Protein 5WTZ (pdb70)

Nearest PDB structures (foldseek):
  5h04-assembly1_A  TM=9.971E-01  e=1.043E-85  Clostridium perfringens
  4h0v-assembly1_A  TM=9.166E-01  e=9.295E-49  Clostridium perfringens
  4h0y-assembly1_A  TM=9.160E-01  e=9.295E-49  Clostridium perfringens
  4h0x-assembly1_A  TM=9.099E-01  e=3.642E-48  Clostridium perfringens
  2wn6-assembly1_A  TM=9.169E-01  e=1.607E-47  Clostridioides difficile

Sequence (420 aa):
SMLDDNRPMDFAKDKNSATLWAKKRKQVWLNNLSKAESTSINNYIKNSSEINSYSIKKKFALDNYEGIETLNEDLKNISTAVKKSMLTKPLYVYYYEANDKFGFNQNLESSLDSNIIDEEAINNFAKKISDTNFIQQDGFKDVTMTEPDINSKLPILVHLKLPTNTPAASYGNDEENLRVLIDQGYSLKATGLSIVTIKGKQYAKVDADLIKQLNFENDVISASQWGEENYAPWLKELTSNELRDINNYLGGGYTAINKYLLDGTIGENTSKEDLEEKISNISSALKKRKIPEDIITYRRMGPNEFGLDLNSPDYDFNKVENVSKFKEKWLGKTIPVKTFISTTVLSNNISAFAKRKLILRLHLPNGSNAAYVSVAEGYKNEYEVLIDHGYSYKIDNITEYYDESSLGGKTNKLIIDATLI

Radius of gyration: 23.48 Å; Cα contacts (8 Å, |Δi|>4): 813; chains: 1; bounding box: 68×57×41 Å

Foldseek 3Di:
DVLLVVPDLACAAVLVSVLVVQVVLQVVLCVVADPLLVVLVVVCQVCVPVLQLVQVLVLQEADPPPDDVSSVSSLVNPQVSLLSRFRQFKHKFKDFDACQLFLQDDDQQDPVDNQDGDPVSVVVVVVLQPPDWRADTGKDKTWRYDDQDDDPHQEMETEMEGGGFSWHWDDDPSRGIMIIGHHAWTWHFDDWDWDHHPSGIHIYTYTYIGGAAACRAPPVVLVVVQCVQCVVLQVPQDPLLLVLVVCCVVPVVVQLQVCLVPNDDDPVDDPVVSVSSLVSPQVSLQRGFDAFWAKWKDLDACVLVPDDPPDPLQAVQDVVSLVVSSVVARQDKFWFRGKDKIASYSHADQVSLQRQEMETETEGGGFSWHQSCSDPPNDVGNIIIGRGTWIWGFGHWDWHANCDPSNPRGIGIYTYTYID

B-factor: mean 32.05, std 14.38, range [9.31, 103.24]

Organism: Clostridium perfringens (NCBI:txid1502)

InterPro domains:
  IPR003540 ADP ribosyltransferase [PF03496] (18-210)
  IPR003540 ADP ribosyltransferase [PF03496] (222-418)
  IPR016013 Binary exotoxin A, clostridial type [PR01390] (20-39)
  IPR016013 Binary exotoxin A, clostridial type [PR01390] (83-104)
  IPR016013 Binary exotoxin A, clostridial type [PR01390] (153-171)
  IPR016013 Binary exotoxin A, clostridial type [PR01390] (198-214)
  IPR016013 Binary exotoxin A, clostridial type [PR01390] (224-247)
  IPR016013 Binary exotoxin A, clostridial type [PR01390] (324-342)
  IPR016013 Binary exotoxin A, clostridial type [PR01390] (368-387)

Solvent-accessible surface area: 19824 Å² total; per-residue (Å²): 102,141,59,30,106,112,12,62,81,42,4,46,148,70,50,114,29,0,10,89,5,0,34,61,27,32,116,102,9,74,125,90,26,57,177,48,6,39,65,3,12,84,57,1,51,164,72,34,77,94,2,30,55,5,3,21,49,69,14,0,10,30,102,149,47,132,38,100,96,84,19,7,77,3,16,122,25,0,18,64,0,0,103,92,10,92,2,79,55,29,0,47,0,11,19,32,17,23,35,74,60,2,2,13,74,65,106,2,73,22,126,167,56,70,67,79,11,45,136,120,0,21,81,59,0,35,165,29,8,56,126,8,28,10,20,37,19,2,2,43,29,0,40,4,17,42,22,100,117,91,13,202,64,31,0,2,0,22,4,67,0,58,59,93,4,7,0,0,0,10,11,109,86,86,102,92,4,79,0,0,1,11,48,35,24,4,15,104,26,84,28,57,54,77,31,85,8,148,52,26,46,1,0,51,0,42,2,49,12,47,134,21,55,38,18,42,61,66,60,121,39,0,52,101,19,0,95,131,28,0,31,47,3,46,175,110,19,74,93,61,14,65,116,1,1,53,66,2,30,72,34,18,95,64,50,2,28,121,26,27,99,95,39,67,73,39,188,143,40,27,120,122,71,4,71,74,52,11,68,24,0,8,47,0,0,108,78,80,109,1,54,73,59,1,1,0,2,47,6,0,12,12,108,63,2,72,22,91,129,138,23,110,50,3,49,0,80,105,112,99,14,5,63,113,9,42,115,124,38,15,41,98,72,25,101,15,116,28,4,4,33,4,19,0,9,0,23,6,63,98,85,64,10,135,73,39,0,0,0,3,0,22,0,36,92,24,8,25,0,0,7,1,13,25,6,168,63,37,168,127,86,44,24,0,0,0,6,63,59,46,20,9,39,1,6,11,2,39,77,18,94,10,63,26,74,126,0,27,118,7,27,0,0,0,0,14,2,11,6,102

Structure (mmCIF, N/CA/C/O backbone):
data_5WTZ
#
_entry.id   5WTZ
#
_cell.length_a   70.001
_cell.length_b   95.212
_cell.length_c   125.113
_cell.angle_alpha   90.00
_cell.angle_beta   90.00
_cell.angle_gamma   90.00
#
_symmetry.space_group_name_H-M   'I 2 2 2'
#
loop_
_entity.id
_entity.type
_entity.pdbx_description
1 polymer 'Binary enterotoxin of Clostridium perfringens component a'
2 non-polymer NICOTINAMIDE-ADENINE-DINUCLEOTIDE
3 water water
#
loop_
_atom_site.group_PDB
_atom_site.id
_atom_site.type_symbol
_atom_site.label_atom_id
_atom_site.label_alt_id
_atom_site.label_comp_id
_atom_site.label_asym_id
_atom_site.label_entity_id
_atom_site.label_seq_id
_atom_site.pdbx_PDB_ins_code
_atom_site.Cartn_x
_atom_site.Cartn_y
_atom_site.Cartn_z
_atom_site.occupancy
_atom_site.B_iso_or_equiv
_atom_site.auth_seq_id
_atom_site.auth_comp_id
_atom_site.auth_asym_id
_atom_site.auth_atom_id
_atom_site.pdbx_PDB_model_num
ATOM 1 N N . SER A 1 2 ? 13.324 6.982 -9.509 1.00 56.85 0 SER A N 1
ATOM 2 C CA . SER A 1 2 ? 14.198 7.540 -8.471 1.00 66.73 0 SER A CA 1
ATOM 3 C C . SER A 1 2 ? 13.492 7.638 -7.123 1.00 59.70 0 SER A C 1
ATOM 4 O O . SER A 1 2 ? 13.904 6.991 -6.158 1.00 57.91 0 SER A O 1
ATOM 7 N N . MET A 1 3 ? 12.446 8.461 -7.053 1.00 58.28 1 MET A N 1
ATOM 8 C CA . MET A 1 3 ? 11.556 8.436 -5.901 1.00 55.82 1 MET A CA 1
ATOM 9 C C . MET A 1 3 ? 11.039 7.019 -5.716 1.00 53.95 1 MET A C 1
ATOM 10 O O . MET A 1 3 ? 11.028 6.483 -4.611 1.00 53.53 1 MET A O 1
ATOM 15 N N . LEU A 1 4 ? 10.617 6.388 -6.801 1.00 52.86 2 LEU A N 1
ATOM 16 C CA . LEU A 1 4 ? 10.144 5.029 -6.633 1.00 59.04 2 LEU A CA 1
ATOM 17 C C . LEU A 1 4 ? 11.281 4.016 -6.663 1.00 49.13 2 LEU A C 1
ATOM 18 O O . LEU A 1 4 ? 11.108 2.908 -6.180 1.00 47.99 2 LEU A O 1
ATOM 23 N N . ASP A 1 5 ? 12.444 4.390 -7.190 1.00 56.92 3 ASP A N 1
ATOM 24 C CA . ASP A 1 5 ? 13.628 3.542 -7.023 1.00 52.19 3 ASP A CA 1
ATOM 25 C C . ASP A 1 5 ? 14.046 3.492 -5.551 1.00 55.15 3 ASP A C 1
ATOM 26 O O . ASP A 1 5 ? 14.412 2.436 -5.039 1.00 50.55 3 ASP A O 1
ATOM 31 N N . ASP A 1 6 ? 13.978 4.637 -4.877 1.00 55.01 4 ASP A N 1
ATOM 32 C CA . ASP A 1 6 ? 14.355 4.728 -3.469 1.00 53.55 4 ASP A CA 1
ATOM 33 C C . ASP A 1 6 ? 13.326 4.088 -2.542 1.00 49.85 4 ASP A C 1
ATOM 34 O O . ASP A 1 6 ? 13.682 3.514 -1.515 1.00 57.57 4 ASP A O 1
ATOM 39 N N . ASN A 1 7 ? 12.050 4.175 -2.911 1.00 50.37 5 ASN A N 1
ATOM 40 C CA . ASN A 1 7 ? 10.980 3.712 -2.032 1.00 50.62 5 ASN A CA 1
ATOM 41 C C . ASN A 1 7 ? 10.486 2.289 -2.330 1.00 48.77 5 ASN A C 1
ATOM 42 O O . ASN A 1 7 ? 9.634 1.754 -1.615 1.00 48.85 5 ASN A O 1
ATOM 47 N N . ARG A 1 8 ? 11.016 1.669 -3.377 1.00 47.19 6 ARG A N 1
ATOM 48 C CA . ARG A 1 8 ? 10.581 0.318 -3.725 1.00 46.89 6 ARG A CA 1
ATOM 49 C C . ARG A 1 8 ? 11.094 -0.691 -2.702 1.00 48.67 6 ARG A C 1
ATOM 50 O O . ARG A 1 8 ? 12.147 -0.486 -2.095 1.00 44.34 6 ARG A O 1
ATOM 58 N N . PRO A 1 9 ? 10.338 -1.779 -2.491 1.00 45.07 7 PRO A N 1
ATOM 59 C CA . PRO A 1 9 ? 10.832 -2.859 -1.632 1.00 46.26 7 PRO A CA 1
ATOM 60 C C . PRO A 1 9 ? 12.012 -3.585 -2.260 1.00 44.30 7 PRO A C 1
ATOM 61 O O . PRO A 1 9 ? 12.348 -3.349 -3.420 1.00 39.98 7 PRO A O 1
ATOM 65 N N . MET A 1 10 ? 12.640 -4.461 -1.487 1.00 39.41 8 MET A N 1
ATOM 66 C CA . MET A 1 10 ? 13.698 -5.306 -2.004 1.00 37.63 8 MET A CA 1
ATOM 67 C C . MET A 1 10 ? 13.069 -6.409 -2.853 1.00 36.51 8 MET A C 1
ATOM 68 O O . MET A 1 10 ? 13.604 -6.799 -3.898 1.00 35.01 8 MET A O 1
ATOM 73 N N . ASP A 1 11 ? 11.911 -6.880 -2.389 1.00 39.58 9 ASP A N 1
ATOM 74 C CA . ASP A 1 11 ? 11.174 -7.990 -2.994 1.00 38.08 9 ASP A CA 1
ATOM 75 C C . ASP A 1 11 ? 9.715 -7.590 -3.258 1.00 41.45 9 ASP A C 1
ATOM 76 O O . ASP A 1 11 ? 8.936 -7.427 -2.317 1.00 41.62 9 ASP A O 1
ATOM 81 N N . PHE A 1 12 ? 9.349 -7.431 -4.533 1.00 45.14 10 PHE A N 1
ATOM 82 C CA . PHE A 1 12 ? 7.981 -7.047 -4.912 1.00 48.27 10 PHE A CA 1
ATOM 83 C C . PHE A 1 12 ? 6.980 -8.155 -4.604 1.00 42.77 10 PHE A C 1
ATOM 84 O O . PHE A 1 12 ? 5.772 -7.917 -4.579 1.00 46.25 10 PHE A O 1
ATOM 92 N N . ALA A 1 13 ? 7.504 -9.354 -4.364 1.00 42.25 11 ALA A N 1
ATOM 93 C CA . ALA A 1 13 ? 6.723 -10.512 -3.947 1.00 39.06 11 ALA A CA 1
ATOM 94 C C . ALA A 1 13 ? 5.534 -10.767 -4.880 1.00 43.47 11 ALA A C 1
ATOM 95 O O . ALA A 1 13 ? 5.614 -11.608 -5.767 1.00 39.66 11 ALA A O 1
ATOM 97 N N . LYS A 1 14 ? 4.443 -10.032 -4.686 1.00 49.25 12 LYS A N 1
ATOM 98 C CA . LYS A 1 14 ? 3.245 -10.215 -5.510 1.00 48.16 12 LYS A CA 1
ATOM 99 C C . LYS A 1 14 ? 2.644 -8.882 -5.957 1.00 47.55 12 LYS A C 1
ATOM 100 O O . LYS A 1 14 ? 1.649 -8.838 -6.693 1.00 41.61 12 LYS A O 1
ATOM 106 N N . ASP A 1 15 ? 3.275 -7.800 -5.516 1.00 44.26 13 ASP A N 1
ATOM 107 C CA . ASP A 1 15 ? 2.874 -6.452 -5.889 1.00 45.22 13 ASP A CA 1
ATOM 108 C C . ASP A 1 15 ? 3.308 -6.145 -7.289 1.00 44.30 13 ASP A C 1
ATOM 109 O O . ASP A 1 15 ? 4.293 -5.437 -7.508 1.00 48.15 13 ASP A O 1
ATOM 114 N N . LYS A 1 16 ? 2.577 -6.630 -8.261 1.00 48.04 14 LYS A N 1
ATOM 115 C CA . LYS A 1 16 ? 3.057 -6.361 -9.580 1.00 50.72 14 LYS A CA 1
ATOM 116 C C . LYS A 1 16 ? 2.567 -5.016 -10.099 1.00 46.37 14 LYS A C 1
ATOM 117 O O . LYS A 1 16 ? 3.122 -4.483 -11.057 1.00 58.92 14 LYS A O 1
ATOM 123 N N . ASN A 1 17 ? 1.575 -4.431 -9.436 1.00 48.00 15 ASN A N 1
ATOM 124 C CA . ASN A 1 17 ? 1.205 -3.054 -9.740 1.00 47.11 15 ASN A CA 1
ATOM 125 C C . ASN A 1 17 ? 2.378 -2.090 -9.555 1.00 46.21 15 ASN A C 1
ATOM 126 O O . ASN A 1 17 ? 2.807 -1.419 -10.498 1.00 46.09 15 ASN A O 1
ATOM 131 N N . SER A 1 18 ? 2.891 -2.025 -8.334 1.00 50.99 16 SER A N 1
ATOM 132 C CA . SER A 1 18 ? 4.030 -1.158 -8.032 1.00 59.97 16 SER A CA 1
ATOM 133 C C . SER A 1 18 ? 5.249 -1.547 -8.859 1.00 57.68 16 SER A C 1
ATOM 134 O O . SER A 1 18 ? 6.030 -0.683 -9.274 1.00 47.20 16 SER A O 1
ATOM 137 N N . ALA A 1 19 ? 5.407 -2.853 -9.083 1.00 53.80 17 ALA A N 1
ATOM 138 C CA . ALA A 1 19 ? 6.518 -3.372 -9.867 1.00 45.92 17 ALA A CA 1
ATOM 139 C C . ALA A 1 19 ? 6.500 -2.798 -11.282 1.00 50.12 17 ALA A C 1
ATOM 140 O O . ALA A 1 19 ? 7.530 -2.342 -11.780 1.00 47.37 17 ALA A O 1
ATOM 142 N N . THR A 1 20 ? 5.328 -2.808 -11.922 1.00 50.07 18 THR A N 1
ATOM 143 C CA . THR A 1 20 ? 5.208 -2.296 -13.285 1.00 49.31 18 THR A CA 1
ATOM 144 C C . THR A 1 20 ? 5.388 -0.786 -13.299 1.00 49.85 18 THR A C 1
ATOM 145 O O . THR A 1 20 ? 5.932 -0.236 -14.256 1.00 45.46 18 THR A O 1
ATOM 149 N N . LEU A 1 21 ? 4.936 -0.120 -12.241 1.00 45.39 19 LEU A N 1
ATOM 150 C CA . LEU A 1 21 ? 5.105 1.321 -12.150 1.00 61.54 19 LEU A CA 1
ATOM 151 C C . LEU A 1 21 ? 6.596 1.606 -12.086 1.00 63.03 19 LEU A C 1
ATOM 152 O O . LEU A 1 21 ? 7.150 2.278 -12.964 1.00 61.49 19 LEU A O 1
ATOM 157 N N . TRP A 1 22 ? 7.227 1.067 -11.045 1.00 59.50 20 TRP A N 1
ATOM 158 C CA . TRP A 1 22 ? 8.682 1.070 -10.903 1.00 45.13 20 TRP A CA 1
ATOM 159 C C . TRP A 1 22 ? 9.357 0.720 -12.225 1.00 47.10 20 TRP A C 1
ATOM 160 O O . TRP A 1 22 ? 10.247 1.436 -12.681 1.00 48.00 20 TRP A O 1
ATOM 171 N N . ALA A 1 23 ? 8.896 -0.362 -12.853 1.00 45.35 21 ALA A N 1
ATOM 172 C CA . ALA A 1 23 ? 9.449 -0.808 -14.122 1.00 47.37 21 ALA A CA 1
ATOM 173 C C . ALA A 1 23 ? 9.230 0.215 -15.218 1.00 49.33 21 ALA A C 1
ATOM 174 O O . ALA A 1 23 ? 10.029 0.329 -16.141 1.00 42.77 21 ALA A O 1
ATOM 176 N N . LYS A 1 24 ? 8.137 0.955 -15.126 1.00 57.76 22 LYS A N 1
ATOM 177 C CA . LYS A 1 24 ? 7.717 1.732 -16.273 1.00 57.95 22 LYS A CA 1
ATOM 178 C C . LYS A 1 24 ? 8.562 2.940 -16.519 1.00 56.26 22 LYS A C 1
ATOM 179 O O . LYS A 1 24 ? 9.010 3.188 -17.642 1.00 47.31 22 LYS A O 1
ATOM 185 N N . LYS A 1 25 ? 8.777 3.685 -15.453 1.00 48.19 23 LYS A N 1
ATOM 186 C CA . LYS A 1 25 ? 9.618 4.853 -15.504 1.00 49.56 23 LYS A CA 1
ATOM 187 C C . LYS A 1 25 ? 11.014 4.487 -15.901 1.00 50.31 23 LYS A C 1
ATOM 188 O O . LYS A 1 25 ? 11.599 5.101 -16.793 1.00 52.97 23 LYS A O 1
ATOM 194 N N . ARG A 1 26 ? 11.555 3.481 -15.222 1.00 47.11 24 ARG A N 1
ATOM 195 C CA . ARG A 1 26 ? 12.936 3.118 -15.456 1.00 45.69 24 ARG A CA 1
ATOM 196 C C . ARG A 1 26 ? 13.065 2.593 -16.880 1.00 45.01 24 ARG A C 1
ATOM 197 O O . ARG A 1 26 ? 14.083 2.799 -17.521 1.00 55.07 24 ARG A O 1
ATOM 205 N N . LYS A 1 27 ? 12.011 1.967 -17.391 1.00 45.31 25 LYS A N 1
ATOM 206 C CA . LYS A 1 27 ? 11.994 1.521 -18.783 1.00 49.44 25 LYS A CA 1
ATOM 207 C C . LYS A 1 27 ? 12.072 2.700 -19.758 1.00 52.71 25 LYS A C 1
ATOM 208 O O . LYS A 1 27 ? 12.924 2.715 -20.648 1.00 54.24 25 LYS A O 1
ATOM 214 N N . GLN A 1 28 ? 11.192 3.684 -19.578 1.00 54.32 26 GLN A N 1
ATOM 215 C CA . GLN A 1 28 ? 11.201 4.900 -20.396 1.00 57.55 26 GLN A CA 1
ATOM 216 C C . GLN A 1 28 ? 12.536 5.641 -20.354 1.00 56.99 26 GLN A C 1
ATOM 217 O O . GLN A 1 28 ? 13.104 5.972 -21.397 1.00 56.24 26 GLN A O 1
ATOM 223 N N . VAL A 1 29 ? 13.020 5.910 -19.144 1.00 51.61 27 VAL A N 1
ATOM 224 C CA . VAL A 1 29 ? 14.270 6.640 -18.955 1.00 53.94 27 VAL A CA 1
ATOM 225 C C . VAL A 1 29 ? 15.455 5.885 -19.556 1.00 62.42 27 VAL A C 1
ATOM 226 O O . VAL A 1 29 ? 16.370 6.493 -20.122 1.00 65.13 27 VAL A O 1
ATOM 230 N N . TRP A 1 30 ? 15.428 4.560 -19.438 1.00 59.73 28 TRP A N 1
ATOM 231 C CA . TRP A 1 30 ? 16.536 3.724 -19.894 1.00 59.86 28 TRP A CA 1
ATOM 232 C C . TRP A 1 30 ? 16.709 3.775 -21.405 1.00 60.20 28 TRP A C 1
ATOM 233 O O . TRP A 1 30 ? 17.817 3.972 -21.904 1.00 61.74 28 TRP A O 1
ATOM 244 N N . LEU A 1 31 ? 15.616 3.603 -22.133 1.00 46.33 29 LEU A N 1
ATOM 245 C CA . LEU A 1 31 ? 15.703 3.575 -23.588 1.00 66.97 29 LEU A CA 1
ATOM 246 C C . LEU A 1 31 ? 16.015 4.948 -24.188 1.00 65.33 29 LEU A C 1
ATOM 247 O O . LEU A 1 31 ? 16.486 5.040 -25.319 1.00 64.37 29 LEU A O 1
ATOM 252 N N . ASN A 1 32 ? 15.790 6.012 -23.427 1.00 62.25 30 ASN A N 1
ATOM 253 C CA . ASN A 1 32 ? 16.171 7.338 -23.891 1.00 66.82 30 ASN A CA 1
ATOM 254 C C . ASN A 1 32 ? 17.671 7.569 -23.717 1.00 73.49 30 ASN A C 1
ATOM 255 O O . ASN A 1 32 ? 18.200 8.619 -24.083 1.00 86.68 30 ASN A O 1
ATOM 260 N N . ASN A 1 33 ? 18.352 6.579 -23.152 1.00 67.18 31 ASN A N 1
ATOM 261 C CA . ASN A 1 33 ? 19.807 6.594 -23.074 1.00 71.16 31 ASN A CA 1
ATOM 262 C C . ASN A 1 33 ? 20.388 5.669 -24.124 1.00 66.09 31 ASN A C 1
ATOM 263 O O . ASN A 1 33 ? 21.605 5.499 -24.217 1.00 63.34 31 ASN A O 1
ATOM 268 N N . LEU A 1 34 ? 19.505 5.067 -24.912 1.00 63.90 32 LEU A N 1
ATOM 269 C CA . LEU A 1 34 ? 19.915 4.033 -25.852 1.00 59.96 32 LEU A CA 1
ATOM 270 C C . LEU A 1 34 ? 20.209 4.592 -27.231 1.00 57.22 32 LEU A C 1
ATOM 271 O O . LEU A 1 34 ? 19.453 5.405 -27.756 1.00 57.66 32 LEU A O 1
ATOM 276 N N . SER A 1 35 ? 21.318 4.152 -27.814 1.00 54.96 33 SER A N 1
ATOM 277 C CA . SER A 1 35 ? 21.585 4.426 -29.214 1.00 57.87 33 SER A CA 1
ATOM 278 C C . SER A 1 35 ? 20.528 3.713 -30.048 1.00 60.31 33 SER A C 1
ATOM 279 O O . SER A 1 35 ? 19.786 2.872 -29.529 1.00 57.26 33 SER A O 1
ATOM 282 N N . LYS A 1 36 ? 20.451 4.046 -31.334 1.00 57.50 34 LYS A N 1
ATOM 283 C CA . LYS A 1 36 ? 19.546 3.336 -32.224 1.00 50.35 34 LYS A CA 1
ATOM 284 C C . LYS A 1 36 ? 19.928 1.861 -32.262 1.00 49.52 34 LYS A C 1
ATOM 285 O O . LYS A 1 36 ? 19.062 0.993 -32.315 1.00 48.40 34 LYS A O 1
ATOM 291 N N . ALA A 1 37 ? 21.231 1.588 -32.216 1.00 46.62 35 ALA A N 1
ATOM 292 C CA . ALA A 1 37 ? 21.726 0.217 -32.279 1.00 46.78 35 ALA A CA 1
ATOM 293 C C . ALA A 1 37 ? 21.313 -0.578 -31.044 1.00 48.51 35 ALA A C 1
ATOM 294 O O . ALA A 1 37 ? 21.055 -1.776 -31.131 1.00 49.78 35 ALA A O 1
ATOM 296 N N . GLU A 1 38 ? 21.240 0.091 -29.899 1.00 43.07 36 GLU A N 1
ATOM 297 C CA . GLU A 1 38 ? 20.854 -0.570 -28.660 1.00 44.25 36 GLU A CA 1
ATOM 298 C C . GLU A 1 38 ? 19.362 -0.859 -28.623 1.00 41.06 36 GLU A C 1
ATOM 299 O O . GLU A 1 38 ? 18.940 -1.930 -28.197 1.00 42.37 36 GLU A O 1
ATOM 305 N N . SER A 1 39 ? 18.556 0.102 -29.051 1.00 42.74 37 SER A N 1
ATOM 306 C CA . SER A 1 39 ? 17.125 -0.135 -29.121 1.00 42.53 37 SER A CA 1
ATOM 307 C C . SER A 1 39 ? 16.831 -1.324 -30.032 1.00 41.16 37 SER A C 1
ATOM 308 O O . SER A 1 39 ? 16.094 -2.230 -29.653 1.00 39.76 37 SER A O 1
ATOM 311 N N . THR A 1 40 ? 17.442 -1.347 -31.211 1.00 43.88 38 THR A N 1
ATOM 312 C CA . THR A 1 40 ? 17.195 -2.435 -32.154 1.00 43.07 38 THR A CA 1
ATOM 313 C C . THR A 1 40 ? 17.767 -3.763 -31.659 1.00 38.21 38 THR A C 1
ATOM 314 O O . THR A 1 40 ? 17.254 -4.820 -31.999 1.00 44.21 38 THR A O 1
ATOM 318 N N . SER A 1 41 ? 18.819 -3.720 -30.851 1.00 42.84 39 SER A N 1
ATOM 319 C CA . SER A 1 41 ? 19.369 -4.962 -30.301 1.00 41.62 39 SER A CA 1
ATOM 320 C C . SER A 1 41 ? 18.512 -5.494 -29.154 1.00 36.01 39 SER A C 1
ATOM 321 O O . SER A 1 41 ? 18.302 -6.699 -29.040 1.00 32.97 39 SER A O 1
ATOM 324 N N . ILE A 1 42 ? 17.997 -4.602 -28.318 1.00 35.58 40 ILE A N 1
ATOM 325 C CA . ILE A 1 42 ? 17.025 -5.013 -27.313 1.00 42.53 40 ILE A CA 1
ATOM 326 C C . ILE A 1 42 ? 15.758 -5.552 -27.993 1.00 42.24 40 ILE A C 1
ATOM 327 O O . ILE A 1 42 ? 15.165 -6.536 -27.542 1.00 33.12 40 ILE A O 1
ATOM 332 N N . ASN A 1 43 ? 15.353 -4.921 -29.093 1.00 41.20 41 ASN A N 1
ATOM 333 C CA . ASN A 1 43 ? 14.216 -5.419 -29.857 1.00 35.65 41 ASN A CA 1
ATOM 334 C C . ASN A 1 43 ? 14.480 -6.810 -30.416 1.00 33.90 41 ASN A C 1
ATOM 335 O O . ASN A 1 43 ? 13.585 -7.651 -30.454 1.00 33.01 41 ASN A O 1
ATOM 340 N N . ASN A 1 44 ? 15.713 -7.050 -30.848 1.00 33.50 42 ASN A N 1
ATOM 341 C CA . ASN A 1 44 ? 16.119 -8.368 -31.322 1.00 31.86 42 ASN A CA 1
ATOM 342 C C . ASN A 1 44 ? 16.072 -9.407 -30.196 1.00 30.05 42 ASN A C 1
ATOM 343 O O . ASN A 1 44 ? 15.796 -10.581 -30.435 1.00 29.04 42 ASN A O 1
ATOM 348 N N . TYR A 1 45 ? 16.326 -8.976 -28.966 1.00 33.77 43 TYR A N 1
ATOM 349 C CA . TYR A 1 45 ? 16.288 -9.913 -27.846 1.00 34.12 43 TYR A CA 1
ATOM 350 C C . TYR A 1 45 ? 14.836 -10.281 -27.515 1.00 35.31 43 TYR A C 1
ATOM 351 O O . TYR A 1 45 ? 14.537 -11.437 -27.216 1.00 29.25 43 TYR A O 1
ATOM 360 N N . ILE A 1 46 ? 13.942 -9.300 -27.550 1.00 29.82 44 ILE A N 1
ATOM 361 C CA . ILE A 1 46 ? 12.531 -9.584 -27.340 1.00 30.03 44 ILE A CA 1
ATOM 362 C C . ILE A 1 46 ? 12.037 -10.617 -28.353 1.00 28.98 44 ILE A C 1
ATOM 363 O O . ILE A 1 46 ? 11.316 -11.537 -27.986 1.00 36.05 44 ILE A O 1
ATOM 368 N N . LYS A 1 47 ? 12.460 -10.487 -29.614 1.00 29.38 45 LYS A N 1
ATOM 369 C CA . LYS A 1 47 ? 11.986 -11.352 -30.712 1.00 28.83 45 LYS A CA 1
ATOM 370 C C . LYS A 1 47 ? 12.598 -12.752 -30.731 1.00 31.41 45 LYS A C 1
ATOM 371 O O . LYS A 1 47 ? 11.921 -13.728 -31.057 1.00 36.31 45 LYS A O 1
ATOM 377 N N . ASN A 1 48 ? 13.880 -12.863 -30.419 1.00 28.96 46 ASN A N 1
ATOM 378 C CA . ASN A 1 48 ? 14.484 -14.189 -30.380 1.00 36.77 46 ASN A CA 1
ATOM 379 C C . ASN A 1 48 ? 15.640 -14.308 -29.406 1.00 31.46 46 ASN A C 1
ATOM 380 O O . ASN A 1 48 ? 16.774 -14.563 -29.809 1.00 32.18 46 ASN A O 1
ATOM 385 N N . SER A 1 49 ? 15.338 -14.150 -28.119 1.00 27.37 47 SER A N 1
ATOM 386 C CA . SER A 1 49 ? 16.321 -14.328 -27.061 1.00 22.97 47 SER A CA 1
ATOM 387 C C . SER A 1 49 ? 17.050 -15.658 -27.149 1.00 26.79 47 SER A C 1
ATOM 388 O O . SER A 1 49 ? 18.245 -15.720 -26.900 1.00 25.75 47 SER A O 1
ATOM 391 N N . SER A 1 50 ? 16.340 -16.724 -27.512 1.00 25.25 48 SER A N 1
ATOM 392 C CA . SER A 1 50 ? 16.958 -18.047 -27.500 1.00 27.96 48 SER A CA 1
ATOM 393 C C . SER A 1 50 ? 18.103 -18.132 -28.514 1.00 23.09 48 SER A C 1
ATOM 394 O O . SER A 1 50 ? 19.170 -18.679 -28.224 1.00 23.75 48 SER A O 1
ATOM 397 N N . GLU A 1 51 ? 17.882 -17.552 -29.686 1.00 24.55 49 GLU A N 1
ATOM 398 C CA . GLU A 1 51 ? 18.899 -17.530 -30.727 1.00 23.01 49 GLU A CA 1
ATOM 399 C C . GLU A 1 51 ? 20.132 -16.705 -30.314 1.00 28.57 49 GLU A C 1
ATOM 400 O O . GLU A 1 51 ? 21.266 -17.118 -30.539 1.00 22.02 49 GLU A O 1
ATOM 406 N N . ILE A 1 52 ? 19.909 -15.545 -29.708 1.00 21.76 50 ILE A N 1
ATOM 407 C CA . ILE A 1 52 ? 21.001 -14.719 -29.209 1.00 22.47 50 ILE A CA 1
ATOM 408 C C . ILE A 1 52 ? 21.783 -15.437 -28.113 1.00 22.50 50 ILE A C 1
ATOM 409 O O . ILE A 1 52 ? 23.026 -15.453 -28.106 1.00 21.37 50 ILE A O 1
ATOM 414 N N . ASN A 1 53 ? 21.064 -16.061 -27.192 1.00 23.72 51 ASN A N 1
ATOM 415 C CA . ASN A 1 53 ? 21.737 -16.707 -26.079 1.00 23.05 51 ASN A CA 1
ATOM 416 C C . ASN A 1 53 ? 22.506 -17.941 -26.534 1.00 17.87 51 ASN A C 1
ATOM 417 O O . ASN A 1 53 ? 23.606 -18.197 -26.051 1.00 18.93 51 ASN A O 1
ATOM 422 N N . SER A 1 54 ? 21.947 -18.681 -27.485 1.00 17.35 52 SER A N 1
ATOM 423 C CA . SER A 1 54 ? 22.631 -19.857 -27.978 1.00 26.44 52 SER A CA 1
ATOM 424 C C . SER A 1 54 ? 23.881 -19.428 -28.738 1.00 23.46 52 SER A C 1
ATOM 425 O O . SER A 1 54 ? 24.934 -20.058 -28.620 1.00 22.43 52 SER A O 1
ATOM 428 N N . TYR A 1 55 ? 23.770 -18.331 -29.480 1.00 21.32 53 TYR A N 1
ATOM 429 C CA . TYR A 1 55 ? 24.917 -17.790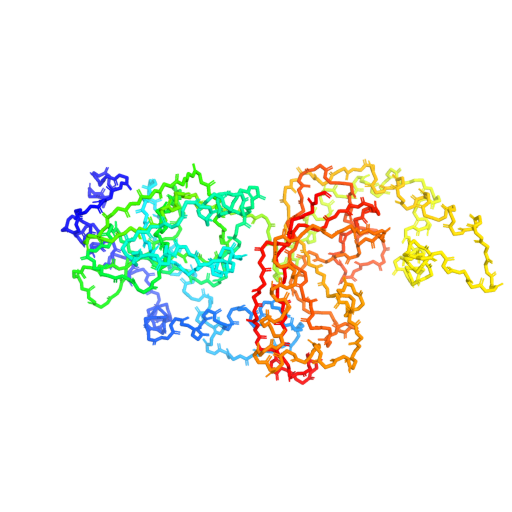 -30.201 1.00 21.34 53 TYR A CA 1
ATOM 430 C C . TYR A 1 55 ? 26.049 -17.354 -29.263 1.00 21.93 53 TYR A C 1
ATOM 431 O O . TYR A 1 55 ? 27.217 -17.593 -29.567 1.00 23.10 53 TYR A O 1
ATOM 440 N N . SER A 1 56 ? 25.728 -16.725 -28.132 1.00 19.75 54 SER A N 1
ATOM 441 C CA . SER A 1 56 ? 26.765 -16.300 -27.194 1.00 25.54 54 SER A CA 1
ATOM 442 C C . SER A 1 56 ? 27.637 -17.485 -26.794 1.00 21.21 54 SER A C 1
ATOM 443 O O . SER A 1 56 ? 28.836 -17.345 -26.606 1.00 21.81 54 SER A O 1
ATOM 446 N N . ILE A 1 57 ? 27.012 -18.655 -26.692 1.00 22.19 55 ILE A N 1
ATOM 447 C CA . ILE A 1 57 ? 27.722 -19.885 -26.362 1.00 21.70 55 ILE A CA 1
ATOM 448 C C . ILE A 1 57 ? 28.640 -20.351 -27.499 1.00 19.99 55 ILE A C 1
ATOM 449 O O . ILE A 1 57 ? 29.839 -20.605 -27.268 1.00 20.99 55 ILE A O 1
ATOM 454 N N . LYS A 1 58 ? 28.085 -20.457 -28.707 1.00 19.39 56 LYS A N 1
ATOM 455 C CA . LYS A 1 58 ? 28.850 -20.745 -29.925 1.00 23.17 56 LYS A CA 1
ATOM 456 C C . LYS A 1 58 ? 30.087 -19.864 -30.012 1.00 21.08 56 LYS A C 1
ATOM 457 O O . LYS A 1 58 ? 31.207 -20.345 -30.226 1.00 23.99 56 LYS A O 1
ATOM 463 N N . LYS A 1 59 ? 29.874 -18.560 -29.847 1.00 18.85 57 LYS A N 1
ATOM 464 C CA . LYS A 1 59 ? 30.916 -17.585 -30.098 1.00 27.46 57 LYS A CA 1
ATOM 465 C C . LYS A 1 59 ? 32.051 -17.705 -29.090 1.00 27.76 57 LYS A C 1
ATOM 466 O O . LYS A 1 59 ? 33.221 -17.692 -29.462 1.00 21.35 57 LYS A O 1
ATOM 472 N N . LYS A 1 60 ? 31.712 -17.823 -27.813 1.00 21.16 58 LYS A N 1
ATOM 473 C CA . LYS A 1 60 ? 32.749 -17.798 -26.794 1.00 24.48 58 LYS A CA 1
ATOM 474 C C . LYS A 1 60 ? 33.564 -19.091 -26.765 1.00 22.80 58 LYS A C 1
ATOM 475 O O . LYS A 1 60 ? 34.709 -19.081 -26.321 1.00 25.00 58 LYS A O 1
ATOM 481 N N . PHE A 1 61 ? 33.001 -20.188 -27.263 1.00 19.27 59 PHE A N 1
ATOM 482 C CA . PHE A 1 61 ? 33.764 -21.441 -27.315 1.00 21.81 59 PHE A CA 1
ATOM 483 C C . PHE A 1 61 ? 34.430 -21.705 -28.675 1.00 26.21 59 PHE A C 1
ATOM 484 O O . PHE A 1 61 ? 35.141 -22.696 -28.839 1.00 24.44 59 PHE A O 1
ATOM 492 N N . ALA A 1 62 ? 34.201 -20.824 -29.645 1.00 21.54 60 ALA A N 1
ATOM 493 C CA . ALA A 1 62 ? 34.737 -20.999 -30.995 1.00 20.52 60 ALA A CA 1
ATOM 494 C C . ALA A 1 62 ? 36.251 -20.834 -31.082 1.00 21.65 60 ALA A C 1
ATOM 495 O O . ALA A 1 62 ? 36.916 -20.332 -30.154 1.00 21.08 60 ALA A O 1
ATOM 497 N N . LEU A 1 63 ? 36.793 -21.227 -32.233 1.00 24.28 61 LEU A N 1
ATOM 498 C CA . LEU A 1 63 ? 38.177 -20.959 -32.565 1.00 25.62 61 LEU A CA 1
ATOM 499 C C . LEU A 1 63 ? 38.380 -19.462 -32.724 1.00 30.86 61 LEU A C 1
ATOM 500 O O . LEU A 1 63 ? 37.420 -18.721 -32.913 1.00 29.83 61 LEU A O 1
ATOM 505 N N . ASP A 1 64 ? 39.635 -19.032 -32.673 1.00 29.85 62 ASP A N 1
ATOM 506 C CA . ASP A 1 64 ? 39.973 -17.608 -32.620 1.00 33.07 62 ASP A CA 1
ATOM 507 C C . ASP A 1 64 ? 39.502 -16.774 -33.804 1.00 35.30 62 ASP A C 1
ATOM 508 O O . ASP A 1 64 ? 39.076 -15.637 -33.613 1.00 45.87 62 ASP A O 1
ATOM 513 N N . ASN A 1 65 ? 39.583 -17.311 -35.019 1.00 37.40 63 ASN A N 1
ATOM 514 C CA . ASN A 1 65 ? 39.213 -16.517 -36.183 1.00 50.82 63 ASN A CA 1
ATOM 515 C C . ASN A 1 65 ? 37.912 -16.994 -36.788 1.00 49.23 63 ASN A C 1
ATOM 516 O O . ASN A 1 65 ? 37.675 -16.895 -37.989 1.00 49.74 63 ASN A O 1
ATOM 521 N N . TYR A 1 66 ? 37.078 -17.535 -35.913 1.00 52.83 64 TYR A N 1
ATOM 522 C CA . TYR A 1 66 ? 35.666 -17.726 -36.170 1.00 51.65 64 TYR A CA 1
ATOM 523 C C . TYR A 1 66 ? 35.016 -16.350 -36.213 1.00 54.36 64 TYR A C 1
ATOM 524 O O . TYR A 1 66 ? 35.019 -15.636 -35.207 1.00 57.61 64 TYR A O 1
ATOM 533 N N . GLU A 1 67 ? 34.481 -15.954 -37.363 1.00 52.16 65 GLU A N 1
ATOM 534 C CA . GLU A 1 67 ? 33.912 -14.612 -37.449 1.00 56.86 65 GLU A CA 1
ATOM 535 C C . GLU A 1 67 ? 32.403 -14.616 -37.229 1.00 46.31 65 GLU A C 1
ATOM 536 O O . GLU A 1 67 ? 31.821 -13.578 -36.915 1.00 43.70 65 GLU A O 1
ATOM 542 N N . GLY A 1 68 ? 31.780 -15.782 -37.385 1.00 38.55 66 GLY A N 1
ATOM 543 C CA . GLY A 1 68 ? 30.397 -15.971 -36.972 1.00 31.41 66 GLY A CA 1
ATOM 544 C C . GLY A 1 68 ? 29.382 -15.161 -37.754 1.00 34.00 66 GLY A C 1
ATOM 545 O O . GLY A 1 68 ? 29.476 -15.046 -38.975 1.00 34.21 66 GLY A O 1
ATOM 546 N N . ILE A 1 69 ? 28.409 -14.599 -37.042 1.00 29.25 67 ILE A N 1
ATOM 547 C CA . ILE A 1 69 ? 27.319 -13.856 -37.659 1.00 28.33 67 ILE A CA 1
ATOM 548 C C . ILE A 1 69 ? 27.309 -12.423 -37.147 1.00 29.88 67 ILE A C 1
ATOM 549 O O . ILE A 1 69 ? 27.030 -12.172 -35.978 1.00 36.62 67 ILE A O 1
ATOM 554 N N . GLU A 1 70 ? 27.612 -11.483 -38.037 1.00 31.82 68 GLU A N 1
ATOM 555 C CA . GLU A 1 70 ? 27.945 -10.120 -37.627 1.00 39.01 68 GLU A CA 1
ATOM 556 C C . GLU A 1 70 ? 26.834 -9.411 -36.869 1.00 40.91 68 GLU A C 1
ATOM 557 O O . GLU A 1 70 ? 27.102 -8.659 -35.939 1.00 40.18 68 GLU A O 1
ATOM 563 N N . THR A 1 71 ? 25.595 -9.662 -37.265 1.00 41.81 69 THR A N 1
ATOM 564 C CA . THR A 1 71 ? 24.431 -9.083 -36.607 1.00 41.01 69 THR A CA 1
ATOM 565 C C . THR A 1 71 ? 24.321 -9.510 -35.153 1.00 35.84 69 THR A C 1
ATOM 566 O O . THR A 1 71 ? 24.021 -8.705 -34.273 1.00 37.50 69 THR A O 1
ATOM 570 N N . LEU A 1 72 ? 24.573 -10.786 -34.905 1.00 31.66 70 LEU A N 1
ATOM 571 C CA . LEU A 1 72 ? 24.455 -11.331 -33.566 1.00 32.15 70 LEU A CA 1
ATOM 572 C C . LEU A 1 72 ? 25.617 -10.872 -32.691 1.00 34.69 70 LEU A C 1
ATOM 573 O O . LEU A 1 72 ? 25.477 -10.734 -31.478 1.00 33.33 70 LEU A O 1
ATOM 578 N N . ASN A 1 73 ? 26.756 -10.618 -33.323 1.00 34.59 71 ASN A N 1
ATOM 579 C CA . ASN A 1 73 ? 27.885 -10.018 -32.632 1.00 36.66 71 ASN A CA 1
ATOM 580 C C . ASN A 1 73 ? 27.491 -8.653 -32.087 1.00 38.90 71 ASN A C 1
ATOM 581 O O . ASN A 1 73 ? 27.691 -8.371 -30.907 1.00 40.62 71 ASN A O 1
ATOM 586 N N . GLU A 1 74 ? 26.904 -7.818 -32.943 1.00 37.00 72 GLU A N 1
ATOM 587 C CA . GLU A 1 74 ? 26.445 -6.490 -32.528 1.00 40.41 72 GLU A CA 1
ATOM 588 C C . GLU A 1 74 ? 25.385 -6.601 -31.442 1.00 39.31 72 GLU A C 1
ATOM 589 O O . GLU A 1 74 ? 25.413 -5.866 -30.454 1.00 37.70 72 GLU A O 1
ATOM 595 N N . ASP A 1 75 ? 24.451 -7.525 -31.629 1.00 36.82 73 ASP A N 1
ATOM 596 C CA . ASP A 1 75 ? 23.451 -7.799 -30.609 1.00 33.63 73 ASP A CA 1
ATOM 597 C C . ASP A 1 75 ? 24.090 -8.122 -29.256 1.00 32.71 73 ASP A C 1
ATOM 598 O O . ASP A 1 75 ? 23.707 -7.548 -28.229 1.00 35.90 73 ASP A O 1
ATOM 603 N N . LEU A 1 76 ? 25.071 -9.018 -29.255 1.00 31.07 74 LEU A N 1
ATOM 604 C CA . LEU A 1 76 ? 25.750 -9.373 -28.014 1.00 35.38 74 LEU A CA 1
ATOM 605 C C . LEU A 1 76 ? 26.384 -8.137 -27.365 1.00 35.18 74 LEU A C 1
ATOM 606 O O . LEU A 1 76 ? 26.236 -7.918 -26.164 1.00 35.35 74 LEU A O 1
ATOM 611 N N . LYS A 1 77 ? 27.069 -7.323 -28.165 1.00 36.77 75 LYS A N 1
ATOM 612 C CA . LYS A 1 77 ? 27.718 -6.120 -27.652 1.00 36.32 75 LYS A CA 1
ATOM 613 C C . LYS A 1 77 ? 26.699 -5.098 -27.148 1.00 35.80 75 LYS A C 1
ATOM 614 O O . LYS A 1 77 ? 26.842 -4.553 -26.054 1.00 35.03 75 LYS A O 1
ATOM 620 N N . ASN A 1 78 ? 25.661 -4.850 -27.945 1.00 40.96 76 ASN A N 1
ATOM 621 C CA . ASN A 1 78 ? 24.724 -3.763 -27.659 1.00 36.52 76 ASN A CA 1
ATOM 622 C C . ASN A 1 78 ? 23.749 -4.056 -26.516 1.00 37.95 76 ASN A C 1
ATOM 623 O O . ASN A 1 78 ? 23.354 -3.142 -25.800 1.00 36.62 76 ASN A O 1
ATOM 628 N N . ILE A 1 79 ? 23.342 -5.313 -26.349 1.00 40.14 77 ILE A N 1
ATOM 629 C CA . ILE A 1 79 ? 22.413 -5.644 -25.274 1.00 32.87 77 ILE A CA 1
ATOM 630 C C . ILE A 1 79 ? 23.097 -5.366 -23.945 1.00 35.50 77 ILE A C 1
ATOM 631 O O . ILE A 1 79 ? 22.499 -4.813 -23.014 1.00 36.11 77 ILE A O 1
ATOM 636 N N . SER A 1 80 ? 24.374 -5.718 -23.898 1.00 32.43 78 SER A N 1
ATOM 637 C CA . SER A 1 80 ? 25.197 -5.570 -22.703 1.00 36.40 78 SER A CA 1
ATOM 638 C C . SER A 1 80 ? 25.386 -4.096 -22.298 1.00 42.08 78 SER A C 1
ATOM 639 O O . SER A 1 80 ? 25.212 -3.750 -21.130 1.00 43.61 78 SER A O 1
ATOM 642 N N . THR A 1 81 ? 25.722 -3.220 -23.243 1.00 44.65 79 THR A N 1
ATOM 643 C CA . THR A 1 81 ? 25.847 -1.800 -22.899 1.00 40.81 79 THR A CA 1
ATOM 644 C C . THR A 1 81 ? 24.494 -1.211 -22.509 1.00 46.87 79 THR A C 1
ATOM 645 O O . THR A 1 81 ? 24.416 -0.309 -21.673 1.00 46.87 79 THR A O 1
ATOM 649 N N . ALA A 1 82 ? 23.428 -1.723 -23.115 1.00 44.63 80 ALA A N 1
ATOM 650 C CA . ALA A 1 82 ? 22.089 -1.242 -22.814 1.00 44.15 80 ALA A CA 1
ATOM 651 C C . ALA A 1 82 ? 21.727 -1.513 -21.356 1.00 44.33 80 ALA A C 1
ATOM 652 O O . ALA A 1 82 ? 21.357 -0.588 -20.626 1.00 44.57 80 ALA A O 1
ATOM 654 N N . VAL A 1 83 ? 21.852 -2.766 -20.921 1.00 36.94 81 VAL A N 1
ATOM 655 C CA . VAL A 1 83 ? 21.465 -3.112 -19.553 1.00 35.33 81 VAL A CA 1
ATOM 656 C C . VAL A 1 83 ? 22.397 -2.475 -18.521 1.00 35.95 81 VAL A C 1
ATOM 657 O O . VAL A 1 83 ? 21.975 -2.181 -17.404 1.00 42.43 81 VAL A O 1
ATOM 661 N N . LYS A 1 84 ? 23.650 -2.233 -18.896 1.00 37.65 82 LYS A N 1
ATOM 662 C CA . LYS A 1 84 ? 24.590 -1.568 -17.990 1.00 40.30 82 LYS A CA 1
ATOM 663 C C . LYS A 1 84 ? 24.192 -0.126 -17.700 1.00 44.72 82 LYS A C 1
ATOM 664 O O . LYS A 1 84 ? 24.732 0.496 -16.788 1.00 42.30 82 LYS A O 1
ATOM 670 N N . LYS A 1 85 ? 23.250 0.407 -18.473 1.00 46.46 83 LYS A N 1
ATOM 671 C CA . LYS A 1 85 ? 22.742 1.754 -18.231 1.00 46.93 83 LYS A CA 1
ATOM 672 C C . LYS A 1 85 ? 21.546 1.697 -17.288 1.00 47.13 83 LYS A C 1
ATOM 673 O O . LYS A 1 85 ? 20.910 2.713 -17.008 1.00 47.95 83 LYS A O 1
ATOM 679 N N . SER A 1 86 ? 21.244 0.498 -16.803 1.00 41.24 84 SER A N 1
ATOM 680 C CA . SER A 1 86 ? 20.092 0.284 -15.937 1.00 38.85 84 SER A CA 1
ATOM 681 C C . SER A 1 86 ? 20.482 -0.576 -14.736 1.00 45.86 84 SER A C 1
ATOM 682 O O . SER A 1 86 ? 19.922 -1.649 -14.520 1.00 41.00 84 SER A O 1
ATOM 685 N N . MET A 1 87 ? 21.444 -0.094 -13.953 1.00 44.21 85 MET A N 1
ATOM 686 C CA . MET A 1 87 ? 21.922 -0.834 -12.790 1.00 42.15 85 MET A CA 1
ATOM 687 C C . MET A 1 87 ? 21.022 -0.648 -11.569 1.00 39.58 85 MET A C 1
ATOM 688 O O . MET A 1 87 ? 20.511 0.442 -11.323 1.00 39.71 85 MET A O 1
ATOM 693 N N . LEU A 1 88 ? 20.832 -1.721 -10.807 1.00 33.77 86 LEU A N 1
ATOM 694 C CA . LEU A 1 88 ? 20.028 -1.660 -9.588 1.00 37.63 86 LEU A CA 1
ATOM 695 C C . LEU A 1 88 ? 20.649 -0.719 -8.560 1.00 38.86 86 LEU A C 1
ATOM 696 O O . LEU A 1 88 ? 21.861 -0.740 -8.349 1.00 34.54 86 LEU A O 1
ATOM 701 N N . THR A 1 89 ? 19.818 0.112 -7.931 1.00 45.23 87 THR A N 1
ATOM 702 C CA . THR A 1 89 ? 20.292 1.037 -6.901 1.00 46.05 87 THR A CA 1
ATOM 703 C C . THR A 1 89 ? 20.467 0.305 -5.573 1.00 44.04 87 THR A C 1
ATOM 704 O O . THR A 1 89 ? 21.221 0.729 -4.700 1.00 41.14 87 THR A O 1
ATOM 708 N N . LYS A 1 90 ? 19.756 -0.807 -5.444 1.00 41.64 88 LYS A N 1
ATOM 709 C CA . LYS A 1 90 ? 19.752 -1.613 -4.237 1.00 39.86 88 LYS A CA 1
ATOM 710 C C . LYS A 1 90 ? 19.290 -3.007 -4.656 1.00 39.25 88 LYS A C 1
ATOM 711 O O . LYS A 1 90 ? 18.763 -3.163 -5.763 1.00 32.98 88 LYS A O 1
ATOM 717 N N . PRO A 1 91 ? 19.487 -4.021 -3.792 1.00 34.10 89 PRO A N 1
ATOM 718 C CA . PRO A 1 91 ? 19.093 -5.384 -4.165 1.00 32.50 89 PRO A CA 1
ATOM 719 C C . PRO A 1 91 ? 17.655 -5.543 -4.669 1.00 37.00 89 PRO A C 1
ATOM 720 O O . PRO A 1 91 ? 16.736 -4.840 -4.225 1.00 36.20 89 PRO A O 1
ATOM 724 N N . LEU A 1 92 ? 17.484 -6.479 -5.600 1.00 31.85 90 LEU A N 1
ATOM 725 C CA . LEU A 1 92 ? 16.177 -6.819 -6.150 1.00 32.64 90 LEU A CA 1
ATOM 726 C C . LEU A 1 92 ? 16.028 -8.335 -6.234 1.00 28.50 90 LEU A C 1
ATOM 727 O O . LEU A 1 92 ? 16.845 -9.006 -6.863 1.00 28.52 90 LEU A O 1
ATOM 732 N N . TYR A 1 93 ? 14.991 -8.881 -5.608 1.00 26.64 91 TYR A N 1
ATOM 733 C CA . TYR A 1 93 ? 14.668 -10.289 -5.814 1.00 24.74 91 TYR A CA 1
ATOM 734 C C . TYR A 1 93 ? 13.840 -10.475 -7.089 1.00 28.36 91 TYR A C 1
ATOM 735 O O . TYR A 1 93 ? 12.921 -9.697 -7.380 1.00 28.09 91 TYR A O 1
ATOM 744 N N . VAL A 1 94 ? 14.174 -11.504 -7.858 1.00 27.59 92 VAL A N 1
ATOM 745 C CA . VAL A 1 94 ? 13.454 -11.800 -9.083 1.00 25.29 92 VAL A CA 1
ATOM 746 C C . VAL A 1 94 ? 13.059 -13.266 -9.107 1.00 28.34 92 VAL A C 1
ATOM 747 O O . VAL A 1 94 ? 13.548 -14.049 -8.285 1.00 26.27 92 VAL A O 1
ATOM 751 N N . TYR A 1 95 ? 12.174 -13.618 -10.041 1.00 26.78 93 TYR A N 1
ATOM 752 C CA . TYR A 1 95 ? 11.526 -14.931 -10.085 1.00 24.35 93 TYR A CA 1
ATOM 753 C C . TYR A 1 95 ? 11.588 -15.568 -11.467 1.00 24.21 93 TYR A C 1
ATOM 754 O O . TYR A 1 95 ? 11.502 -14.877 -12.487 1.00 24.70 93 TYR A O 1
ATOM 763 N N . TYR A 1 96 ? 11.753 -16.888 -11.502 1.00 25.33 94 TYR A N 1
ATOM 764 C CA . TYR A 1 96 ? 11.523 -17.655 -12.723 1.00 28.40 94 TYR A CA 1
ATOM 765 C C . TYR A 1 96 ? 11.434 -19.139 -12.417 1.00 20.32 94 TYR A C 1
ATOM 766 O O . TYR A 1 96 ? 12.160 -19.656 -11.558 1.00 20.51 94 TYR A O 1
ATOM 775 N N . TYR A 1 97 ? 10.512 -19.798 -13.105 1.00 23.38 95 TYR A N 1
ATOM 776 C CA . TYR A 1 97 ? 10.421 -21.249 -13.095 1.00 24.90 95 TYR A CA 1
ATOM 777 C C . TYR A 1 97 ? 11.612 -21.808 -13.846 1.00 22.59 95 TYR A C 1
ATOM 778 O O . TYR A 1 97 ? 12.072 -21.198 -14.817 1.00 24.25 95 TYR A O 1
ATOM 787 N N . GLU A 1 98 ? 12.114 -22.957 -13.406 1.00 23.61 96 GLU A N 1
ATOM 788 C CA . GLU A 1 98 ? 13.333 -23.518 -13.986 1.00 21.40 96 GLU A CA 1
ATOM 789 C C . GLU A 1 98 ? 13.287 -25.049 -14.155 1.00 25.53 96 GLU A C 1
ATOM 790 O O . GLU A 1 98 ? 12.597 -25.753 -13.409 1.00 22.62 96 GLU A O 1
ATOM 796 N N . ALA A 1 99 ? 14.012 -25.555 -15.152 1.00 21.93 97 ALA A N 1
ATOM 797 C CA . ALA A 1 99 ? 14.035 -26.979 -15.448 1.00 23.55 97 ALA A CA 1
ATOM 798 C C . ALA A 1 99 ? 15.102 -27.641 -14.594 1.00 21.69 97 ALA A C 1
ATOM 799 O O . ALA A 1 99 ? 16.081 -27.006 -14.217 1.00 20.22 97 ALA A O 1
ATOM 801 N N . ASN A 1 100 ? 14.923 -28.909 -14.261 1.00 24.80 98 ASN A N 1
ATOM 802 C CA . ASN A 1 100 ? 15.918 -29.527 -13.398 1.00 25.36 98 ASN A CA 1
ATOM 803 C C . ASN A 1 100 ? 17.287 -29.650 -14.096 1.00 22.18 98 ASN A C 1
ATOM 804 O O . ASN A 1 100 ? 18.317 -29.599 -13.427 1.00 20.22 98 ASN A O 1
ATOM 809 N N . ASP A 1 101 ? 17.333 -29.729 -15.423 1.00 25.43 99 ASP A N 1
ATOM 810 C CA . ASP A 1 101 ? 18.656 -29.881 -16.051 1.00 29.06 99 ASP A CA 1
ATOM 811 C C . ASP A 1 101 ? 19.528 -28.622 -15.930 1.00 27.98 99 ASP A C 1
ATOM 812 O O . ASP A 1 101 ? 20.746 -28.710 -16.038 1.00 22.07 99 ASP A O 1
ATOM 817 N N . LYS A 1 102 ? 18.937 -27.461 -15.655 1.00 20.93 100 LYS A N 1
ATOM 818 C CA . LYS A 1 102 ? 19.754 -26.300 -15.319 1.00 22.12 100 LYS A CA 1
ATOM 819 C C . LYS A 1 102 ? 20.392 -26.426 -13.934 1.00 24.70 100 LYS A C 1
ATOM 820 O O . LYS A 1 102 ? 21.188 -25.579 -13.527 1.00 25.99 100 LYS A O 1
ATOM 826 N N . PHE A 1 103 ? 20.040 -27.474 -13.193 1.00 19.91 101 PHE A N 1
ATOM 827 C CA . PHE A 1 103 ? 20.733 -27.734 -11.944 1.00 18.21 101 PHE A CA 1
ATOM 828 C C . PHE A 1 103 ? 21.483 -29.053 -12.054 1.00 13.98 101 PHE A C 1
ATOM 829 O O . PHE A 1 103 ? 22.007 -29.562 -11.070 1.00 15.01 101 PHE A O 1
ATOM 837 N N . GLY A 1 104 ? 21.529 -29.590 -13.272 1.00 19.56 102 GLY A N 1
ATOM 838 C CA . GLY A 1 104 ? 22.192 -30.849 -13.532 1.00 16.68 102 GLY A CA 1
ATOM 839 C C . GLY A 1 104 ? 21.546 -31.997 -12.785 1.00 20.80 102 GLY A C 1
ATOM 840 O O . GLY A 1 104 ? 22.211 -32.954 -12.398 1.00 19.60 102 GLY A O 1
ATOM 841 N N . PHE A 1 105 ? 20.236 -31.900 -12.592 1.00 20.84 103 PHE A N 1
ATOM 842 C CA . PHE A 1 105 ? 19.497 -32.876 -11.806 1.00 22.77 103 PHE A CA 1
ATOM 843 C C . PHE A 1 105 ? 18.593 -33.663 -12.750 1.00 29.08 103 PHE A C 1
ATOM 844 O O . PHE A 1 105 ? 17.787 -33.070 -13.469 1.00 26.32 103 PHE A O 1
ATOM 852 N N . ASN A 1 106 ? 18.726 -34.987 -12.768 1.00 29.30 104 ASN A N 1
ATOM 853 C CA . ASN A 1 106 ? 17.956 -35.791 -13.722 1.00 35.08 104 ASN A CA 1
ATOM 854 C C . ASN A 1 106 ? 16.792 -36.571 -13.097 1.00 36.32 104 ASN A C 1
ATOM 855 O O . ASN A 1 106 ? 15.994 -37.168 -13.817 1.00 41.38 104 ASN A O 1
ATOM 860 N N . GLN A 1 107 ? 16.680 -36.541 -11.770 1.00 27.22 105 GLN A N 1
ATOM 861 C CA . GLN A 1 107 ? 15.597 -37.224 -11.072 1.00 29.80 105 GLN A CA 1
ATOM 862 C C . GLN A 1 107 ? 14.315 -36.402 -11.089 1.00 33.29 105 GLN A C 1
ATOM 863 O O . GLN A 1 107 ? 14.346 -35.175 -10.959 1.00 28.66 105 GLN A O 1
ATOM 869 N N . ASN A 1 108 ? 13.184 -37.085 -11.228 1.00 31.30 106 ASN A N 1
ATOM 870 C CA . ASN A 1 108 ? 11.892 -36.425 -11.219 1.00 29.75 106 ASN A CA 1
ATOM 871 C C . ASN A 1 108 ? 11.523 -35.938 -9.821 1.00 34.52 106 ASN A C 1
ATOM 872 O O . ASN A 1 108 ? 11.568 -36.708 -8.862 1.00 37.24 106 ASN A O 1
ATOM 877 N N . LEU A 1 109 ? 11.153 -34.665 -9.703 1.00 30.27 107 LEU A N 1
ATOM 878 C CA . LEU A 1 109 ? 10.774 -34.105 -8.403 1.00 34.66 107 LEU A CA 1
ATOM 879 C C . LEU A 1 109 ? 9.307 -34.346 -8.072 1.00 36.57 107 LEU A C 1
ATOM 880 O O . LEU A 1 109 ? 8.900 -34.281 -6.908 1.00 32.00 107 LEU A O 1
ATOM 885 N N . GLU A 1 110 ? 8.511 -34.628 -9.096 1.00 36.51 108 GLU A N 1
ATOM 886 C CA . GLU A 1 110 ? 7.100 -34.907 -8.900 1.00 40.95 108 GLU A CA 1
ATOM 887 C C . GLU A 1 110 ? 6.943 -36.284 -8.275 1.00 42.65 108 GLU A C 1
ATOM 888 O O . GLU A 1 110 ? 7.516 -37.257 -8.761 1.00 46.11 108 GLU A O 1
ATOM 894 N N . SER A 1 111 ? 6.196 -36.365 -7.182 1.00 40.32 109 SER A N 1
ATOM 895 C CA . SER A 1 111 ? 5.845 -37.658 -6.621 1.00 37.97 109 SER A CA 1
ATOM 896 C C . SER A 1 111 ? 5.086 -38.463 -7.667 1.00 48.61 109 SER A C 1
ATOM 897 O O . SER A 1 111 ? 4.345 -37.896 -8.475 1.00 49.57 109 SER A O 1
ATOM 900 N N . SER A 1 112 ? 5.271 -39.778 -7.664 1.00 51.54 110 SER A N 1
ATOM 901 C CA . SER A 1 112 ? 4.555 -40.629 -8.606 1.00 58.74 110 SER A CA 1
ATOM 902 C C . SER A 1 112 ? 3.106 -40.852 -8.171 1.00 61.41 110 SER A C 1
ATOM 903 O O . SER A 1 112 ? 2.266 -41.237 -8.984 1.00 65.64 110 SER A O 1
ATOM 906 N N . LEU A 1 113 ? 2.805 -40.599 -6.898 1.00 56.70 111 LEU A N 1
ATOM 907 C CA . LEU A 1 113 ? 1.442 -40.768 -6.403 1.00 54.66 111 LEU A CA 1
ATOM 908 C C . LEU A 1 113 ? 0.546 -39.571 -6.727 1.00 56.79 111 LEU A C 1
ATOM 909 O O . LEU A 1 113 ? -0.582 -39.739 -7.194 1.00 59.69 111 LEU A O 1
ATOM 914 N N . ASP A 1 114 ? 1.043 -38.367 -6.465 1.00 52.12 112 ASP A N 1
ATOM 915 C CA . ASP A 1 114 ? 0.271 -37.151 -6.701 1.00 48.02 112 ASP A CA 1
ATOM 916 C C . ASP A 1 114 ? 1.160 -36.107 -7.379 1.00 55.24 112 ASP A C 1
ATOM 917 O O . ASP A 1 114 ? 2.181 -35.683 -6.825 1.00 48.44 112 ASP A O 1
ATOM 922 N N . SER A 1 115 ? 0.766 -35.696 -8.582 1.00 53.92 113 SER A N 1
ATOM 923 C CA . SER A 1 115 ? 1.566 -34.757 -9.362 1.00 48.03 113 SER A CA 1
ATOM 924 C C . SER A 1 115 ? 1.606 -33.365 -8.729 1.00 42.25 113 SER A C 1
ATOM 925 O O . SER A 1 115 ? 2.438 -32.550 -9.101 1.00 40.38 113 SER A O 1
ATOM 928 N N . ASN A 1 116 ? 0.699 -33.090 -7.792 1.00 37.79 114 ASN A N 1
ATOM 929 C CA . ASN A 1 116 ? 0.705 -31.810 -7.090 1.00 33.53 114 ASN A CA 1
ATOM 930 C C . ASN A 1 116 ? 1.745 -31.774 -5.970 1.00 34.08 114 ASN A C 1
ATOM 931 O O . ASN A 1 116 ? 1.965 -30.727 -5.352 1.00 35.57 114 ASN A O 1
ATOM 936 N N . ILE A 1 117 ? 2.393 -32.910 -5.725 1.00 35.19 115 ILE A N 1
ATOM 937 C CA . ILE A 1 117 ? 3.211 -33.083 -4.519 1.00 37.84 115 ILE A CA 1
ATOM 938 C C . ILE A 1 117 ? 4.639 -33.503 -4.830 1.00 35.58 115 ILE A C 1
ATOM 939 O O . ILE A 1 117 ? 4.872 -34.425 -5.608 1.00 41.24 115 ILE A O 1
ATOM 944 N N . ILE A 1 118 ? 5.597 -32.806 -4.225 1.00 29.50 116 ILE A N 1
ATOM 945 C CA . ILE A 1 118 ? 7.013 -33.076 -4.450 1.00 28.41 116 ILE A CA 1
ATOM 946 C C . ILE A 1 118 ? 7.440 -34.344 -3.716 1.00 29.49 116 ILE A C 1
ATOM 947 O O . ILE A 1 118 ? 7.064 -34.563 -2.565 1.00 29.82 116 ILE A O 1
ATOM 952 N N . ASP A 1 119 ? 8.236 -35.170 -4.387 1.00 33.08 117 ASP A N 1
ATOM 953 C CA . ASP A 1 119 ? 8.752 -36.408 -3.809 1.00 34.51 117 ASP A CA 1
ATOM 954 C C . ASP A 1 119 ? 9.861 -36.149 -2.779 1.00 38.35 117 ASP A C 1
ATOM 955 O O . ASP A 1 119 ? 10.839 -35.457 -3.071 1.00 32.71 117 ASP A O 1
ATOM 960 N N . GLU A 1 120 ? 9.714 -36.720 -1.585 1.00 38.68 118 GLU A N 1
ATOM 961 C CA . GLU A 1 120 ? 10.619 -36.432 -0.474 1.00 38.69 118 GLU A CA 1
ATOM 962 C C . GLU A 1 120 ? 12.054 -36.876 -0.741 1.00 34.25 118 GLU A C 1
ATOM 963 O O . GLU A 1 120 ? 12.991 -36.131 -0.478 1.00 34.76 118 GLU A O 1
ATOM 969 N N . GLU A 1 121 ? 12.230 -38.090 -1.252 1.00 34.91 119 GLU A N 1
ATOM 970 C CA . GLU A 1 121 ? 13.577 -38.585 -1.525 1.00 29.72 119 GLU A CA 1
ATOM 971 C C . GLU A 1 121 ? 14.210 -37.801 -2.655 1.00 30.76 119 GLU A C 1
ATOM 972 O O . GLU A 1 121 ? 15.401 -37.493 -2.620 1.00 30.78 119 GLU A O 1
ATOM 978 N N . ALA A 1 122 ? 13.400 -37.464 -3.651 1.00 31.06 120 ALA A N 1
ATOM 979 C CA . ALA A 1 122 ? 13.880 -36.695 -4.786 1.00 25.53 120 ALA A CA 1
ATOM 980 C C . ALA A 1 122 ? 14.376 -35.331 -4.325 1.00 24.01 120 ALA A C 1
ATOM 981 O O . ALA A 1 122 ? 15.490 -34.925 -4.665 1.00 23.65 120 ALA A O 1
ATOM 983 N N . ILE A 1 123 ? 13.576 -34.626 -3.536 1.00 22.62 121 ILE A N 1
ATOM 984 C CA . ILE A 1 123 ? 14.015 -33.300 -3.118 1.00 24.20 121 ILE A CA 1
ATOM 985 C C . ILE A 1 123 ? 15.208 -33.370 -2.149 1.00 23.17 121 ILE A C 1
ATOM 986 O O . ILE A 1 123 ? 16.001 -32.431 -2.088 1.00 23.21 121 ILE A O 1
ATOM 991 N N . ASN A 1 124 ? 15.366 -34.473 -1.418 1.00 23.80 122 ASN A N 1
ATOM 992 C CA . ASN A 1 124 ? 16.553 -34.617 -0.577 1.00 28.89 122 ASN A CA 1
ATOM 993 C C . ASN A 1 124 ? 17.795 -34.798 -1.430 1.00 31.65 122 ASN A C 1
ATOM 994 O O . ASN A 1 124 ? 18.851 -34.272 -1.112 1.00 23.85 122 ASN A O 1
ATOM 999 N N . ASN A 1 125 ? 17.666 -35.542 -2.520 1.00 24.99 123 ASN A N 1
ATOM 1000 C CA . ASN A 1 125 ? 18.774 -35.684 -3.447 1.00 19.64 123 ASN A CA 1
ATOM 1001 C C . ASN A 1 125 ? 19.079 -34.352 -4.120 1.00 20.20 123 ASN A C 1
ATOM 1002 O O . ASN A 1 125 ? 20.239 -34.017 -4.372 1.00 22.01 123 ASN A O 1
ATOM 1007 N N . PHE A 1 126 ? 18.028 -33.590 -4.392 1.00 19.14 124 PHE A N 1
ATOM 1008 C CA . PHE A 1 126 ? 18.153 -32.284 -5.028 1.00 14.62 124 PHE A CA 1
ATOM 1009 C C . PHE A 1 126 ? 18.905 -31.336 -4.103 1.00 17.00 124 PHE A C 1
ATOM 1010 O O . PHE A 1 126 ? 19.773 -30.593 -4.553 1.00 17.03 124 PHE A O 1
ATOM 1018 N N . ALA A 1 127 ? 18.597 -31.391 -2.812 1.00 17.87 125 ALA A N 1
ATOM 1019 C CA . ALA A 1 127 ? 19.314 -30.594 -1.813 1.00 17.36 125 ALA A CA 1
ATOM 1020 C C . ALA A 1 127 ? 20.826 -30.823 -1.875 1.00 20.26 125 ALA A C 1
ATOM 1021 O O . ALA A 1 127 ? 21.608 -29.876 -1.811 1.00 17.92 125 ALA A O 1
ATOM 1023 N N . LYS A 1 128 ? 21.240 -32.080 -2.014 1.00 18.27 126 LYS A N 1
ATOM 1024 C CA . LYS A 1 128 ? 22.653 -32.380 -2.072 1.00 15.98 126 LYS A CA 1
ATOM 1025 C C . LYS A 1 128 ? 23.243 -31.874 -3.390 1.00 19.97 126 LYS A C 1
ATOM 1026 O O . LYS A 1 128 ? 24.319 -31.252 -3.404 1.00 15.59 126 LYS A O 1
ATOM 1032 N N . LYS A 1 129 ? 22.527 -32.116 -4.486 1.00 17.12 127 LYS A N 1
ATOM 1033 C CA . LYS A 1 129 ? 23.014 -31.777 -5.817 1.00 18.17 127 LYS A CA 1
ATOM 1034 C C . LYS A 1 129 ? 23.252 -30.268 -5.993 1.00 17.26 127 LYS A C 1
ATOM 1035 O O . LYS A 1 129 ? 24.247 -29.876 -6.604 1.00 16.17 127 LYS A O 1
ATOM 1041 N N . ILE A 1 130 ? 22.372 -29.429 -5.440 1.00 16.34 128 ILE A N 1
ATOM 1042 C CA . ILE A 1 130 ? 22.528 -27.975 -5.594 1.00 21.59 128 ILE A CA 1
ATOM 1043 C C . ILE A 1 130 ? 23.510 -27.320 -4.606 1.00 19.74 128 ILE A C 1
ATOM 1044 O O . ILE A 1 130 ? 23.878 -26.148 -4.774 1.00 19.02 128 ILE A O 1
ATOM 1049 N N . SER A 1 131 ? 23.932 -28.060 -3.582 1.00 16.35 129 SER A N 1
ATOM 1050 C CA . SER A 1 131 ? 24.954 -27.585 -2.646 1.00 17.40 129 SER A CA 1
ATOM 1051 C C . SER A 1 131 ? 26.361 -27.568 -3.261 1.00 17.51 129 SER A C 1
ATOM 1052 O O . SER A 1 131 ? 26.654 -28.313 -4.201 1.00 17.14 129 SER A O 1
ATOM 1055 N N . ASP A 1 132 ? 27.212 -26.694 -2.723 1.00 16.04 130 ASP A N 1
ATOM 1056 C CA . ASP A 1 132 ? 28.638 -26.646 -3.071 1.00 18.16 130 ASP A CA 1
ATOM 1057 C C . ASP A 1 132 ? 28.838 -26.473 -4.557 1.00 18.19 130 ASP A C 1
ATOM 1058 O O . ASP A 1 132 ? 29.747 -27.061 -5.121 1.00 16.87 130 ASP A O 1
ATOM 1063 N N . THR A 1 133 ? 27.958 -25.705 -5.196 1.00 15.72 131 THR A N 1
ATOM 1064 C CA . THR A 1 133 ? 28.012 -25.521 -6.647 1.00 20.11 131 THR A CA 1
ATOM 1065 C C . THR A 1 133 ? 27.640 -24.091 -7.018 1.00 16.77 131 THR A C 1
ATOM 1066 O O . THR A 1 133 ? 26.611 -23.568 -6.575 1.00 19.55 131 THR A O 1
ATOM 1070 N N . ASN A 1 134 ? 28.477 -23.455 -7.830 1.00 14.65 132 ASN A N 1
ATOM 1071 C CA . ASN A 1 134 ? 28.102 -22.221 -8.502 1.00 12.22 132 ASN A CA 1
ATOM 1072 C C . ASN A 1 134 ? 27.652 -22.571 -9.909 1.00 20.11 132 ASN A C 1
ATOM 1073 O O . ASN A 1 134 ? 28.443 -23.123 -10.688 1.00 16.93 132 ASN A O 1
ATOM 1078 N N . PHE A 1 135 ? 26.380 -22.291 -10.221 1.00 17.09 133 PHE A N 1
ATOM 1079 C CA . PHE A 1 135 ? 25.798 -22.660 -11.513 1.00 21.57 133 PHE A CA 1
ATOM 1080 C C . PHE A 1 135 ? 25.933 -21.523 -12.518 1.00 20.35 133 PHE A C 1
ATOM 1081 O O . PHE A 1 135 ? 25.227 -20.513 -12.452 1.00 19.05 133 PHE A O 1
ATOM 1089 N N . ILE A 1 136 ? 26.858 -21.693 -13.449 1.00 19.86 134 ILE A N 1
ATOM 1090 C CA . ILE A 1 136 ? 27.129 -20.670 -14.443 1.00 19.74 134 ILE A CA 1
ATOM 1091 C C . ILE A 1 136 ? 25.916 -20.463 -15.346 1.00 19.02 134 ILE A C 1
ATOM 1092 O O . ILE A 1 136 ? 25.343 -21.414 -15.878 1.00 22.61 134 ILE A O 1
ATOM 1097 N N A GLN A 1 137 ? 25.492 -19.208 -15.461 0.45 15.81 135 GLN A N 1
ATOM 1098 N N B GLN A 1 137 ? 25.526 -19.205 -15.527 0.55 15.80 135 GLN A N 1
ATOM 1099 C CA A GLN A 1 137 ? 24.424 -18.836 -16.378 0.45 20.10 135 GLN A CA 1
ATOM 1100 C CA B GLN A 1 137 ? 24.384 -18.875 -16.373 0.55 20.16 135 GLN A CA 1
ATOM 1101 C C A GLN A 1 137 ? 25.044 -18.371 -17.689 0.45 20.46 135 GLN A C 1
ATOM 1102 C C B GLN A 1 137 ? 24.824 -18.267 -17.705 0.55 21.51 135 GLN A C 1
ATOM 1103 O O A GLN A 1 137 ? 25.843 -17.432 -17.709 0.45 21.25 135 GLN A O 1
ATOM 1104 O O B GLN A 1 137 ? 25.250 -17.109 -17.756 0.55 21.09 135 GLN A O 1
ATOM 1115 N N . ASP A 1 138 ? 24.697 -19.045 -18.783 1.00 19.32 136 ASP A N 1
ATOM 1116 C CA . ASP A 1 138 ? 25.120 -18.602 -20.115 1.00 17.05 136 ASP A CA 1
ATOM 1117 C C . ASP A 1 138 ? 24.143 -17.613 -20.740 1.00 20.60 136 ASP A C 1
ATOM 1118 O O . ASP A 1 138 ? 22.936 -17.711 -20.542 1.00 24.86 136 ASP A O 1
ATOM 1123 N N . GLY A 1 139 ? 24.675 -16.674 -21.512 1.00 17.74 137 GLY A N 1
ATOM 1124 C CA . GLY A 1 139 ? 23.846 -15.688 -22.184 1.00 29.58 137 GLY A CA 1
ATOM 1125 C C . GLY A 1 139 ? 23.223 -14.671 -21.242 1.00 26.00 137 GLY A C 1
ATOM 1126 O O . GLY A 1 139 ? 23.609 -14.563 -20.074 1.00 27.06 137 GLY A O 1
ATOM 1127 N N . PHE A 1 140 ? 22.273 -13.905 -21.764 1.00 21.37 138 PHE A N 1
ATOM 1128 C CA . PHE A 1 140 ? 21.487 -12.992 -20.948 1.00 21.90 138 PHE A CA 1
ATOM 1129 C C . PHE A 1 140 ? 20.357 -13.775 -20.298 1.00 26.33 138 PHE A C 1
ATOM 1130 O O . PHE A 1 140 ? 19.880 -14.774 -20.838 1.00 32.89 138 PHE A O 1
ATOM 1138 N N . LYS A 1 141 ? 19.932 -13.324 -19.130 1.00 24.54 139 LYS A N 1
ATOM 1139 C CA . LYS A 1 141 ? 18.875 -14.003 -18.406 1.00 28.36 139 LYS A CA 1
ATOM 1140 C C . LYS A 1 141 ? 17.750 -13.023 -18.119 1.00 30.18 139 LYS A C 1
ATOM 1141 O O . LYS A 1 141 ? 17.930 -12.066 -17.376 1.00 28.82 139 LYS A O 1
ATOM 1147 N N . ASP A 1 142 ? 16.591 -13.246 -18.726 1.00 26.94 140 ASP A N 1
ATOM 1148 C CA . ASP A 1 142 ? 15.452 -12.398 -18.441 1.00 28.61 140 ASP A CA 1
ATOM 1149 C C . ASP A 1 142 ? 14.551 -13.101 -17.447 1.00 23.24 140 ASP A C 1
ATOM 1150 O O . ASP A 1 142 ? 14.408 -14.327 -17.484 1.00 28.26 140 ASP A O 1
ATOM 1155 N N . VAL A 1 143 ? 13.983 -12.316 -16.537 1.00 29.33 141 VAL A N 1
ATOM 1156 C CA . VAL A 1 143 ? 13.204 -12.834 -15.422 1.00 31.85 141 VAL A CA 1
ATOM 1157 C C . VAL A 1 143 ? 11.991 -11.964 -15.135 1.00 31.64 141 VAL A C 1
ATOM 1158 O O . VAL A 1 143 ? 11.795 -10.936 -15.783 1.00 30.23 141 VAL A O 1
ATOM 1162 N N . THR A 1 144 ? 11.192 -12.365 -14.150 1.00 26.34 142 THR A N 1
ATOM 1163 C CA . THR A 1 144 ? 10.010 -11.597 -13.767 1.00 35.51 142 THR A CA 1
ATOM 1164 C C . THR A 1 144 ? 10.145 -11.038 -12.345 1.00 39.60 142 THR A C 1
ATOM 1165 O O . THR A 1 144 ? 10.954 -11.521 -11.548 1.00 31.73 142 THR A O 1
ATOM 1169 N N . MET A 1 145 ? 9.351 -10.014 -12.035 1.00 34.67 143 MET A N 1
ATOM 1170 C CA . MET A 1 145 ? 9.503 -9.257 -10.790 1.00 34.19 143 MET A CA 1
ATOM 1171 C C . MET A 1 145 ? 8.744 -9.831 -9.604 1.00 29.85 143 MET A C 1
ATOM 1172 O O . MET A 1 145 ? 8.983 -9.438 -8.463 1.00 32.17 143 MET A O 1
ATOM 1177 N N . THR A 1 146 ? 7.812 -10.734 -9.873 1.00 36.82 144 THR A N 1
ATOM 1178 C CA . THR A 1 146 ? 6.923 -11.225 -8.829 1.00 36.21 144 THR A CA 1
ATOM 1179 C C . THR A 1 146 ? 6.742 -12.729 -8.923 1.00 31.70 144 THR A C 1
ATOM 1180 O O . THR A 1 146 ? 6.968 -13.323 -9.975 1.00 31.11 144 THR A O 1
ATOM 1184 N N . GLU A 1 147 ? 6.349 -13.337 -7.809 1.00 28.62 145 GLU A N 1
ATOM 1185 C CA . GLU A 1 147 ? 6.062 -14.760 -7.768 1.00 35.27 145 GLU A CA 1
ATOM 1186 C C . GLU A 1 147 ? 5.016 -15.098 -8.807 1.00 37.02 145 GLU A C 1
ATOM 1187 O O . GLU A 1 147 ? 3.975 -14.456 -8.859 1.00 38.09 145 GLU A O 1
ATOM 1193 N N . PRO A 1 148 ? 5.293 -16.100 -9.650 1.00 33.52 146 PRO A N 1
ATOM 1194 C CA . PRO A 1 148 ? 4.327 -16.420 -10.706 1.00 32.79 146 PRO A CA 1
ATOM 1195 C C . PRO A 1 148 ? 2.957 -16.759 -10.138 1.00 44.37 146 PRO A C 1
ATOM 1196 O O . PRO A 1 148 ? 2.860 -17.236 -9.000 1.00 40.15 146 PRO A O 1
ATOM 1200 N N . ASP A 1 149 ? 1.917 -16.483 -10.918 1.00 50.96 147 ASP A N 1
ATOM 1201 C CA . ASP A 1 149 ? 0.538 -16.669 -10.480 1.00 50.32 147 ASP A CA 1
ATOM 1202 C C . ASP A 1 149 ? -0.127 -17.732 -11.331 1.00 44.40 147 ASP A C 1
ATOM 1203 O O . ASP A 1 149 ? -1.358 -17.876 -11.328 1.00 38.95 147 ASP A O 1
ATOM 1208 N N . ILE A 1 150 ? 0.695 -18.465 -12.074 1.00 35.59 148 ILE A N 1
ATOM 1209 C CA . ILE A 1 150 ? 0.195 -19.450 -13.027 1.00 36.27 148 ILE A CA 1
ATOM 1210 C C . ILE A 1 150 ? 1.013 -20.742 -13.003 1.00 36.21 148 ILE A C 1
ATOM 1211 O O . ILE A 1 150 ? 2.127 -20.793 -12.471 1.00 36.98 148 ILE A O 1
ATOM 1216 N N . ASN A 1 151 ? 0.430 -21.784 -13.584 1.00 36.20 149 ASN A N 1
ATOM 1217 C CA . ASN A 1 151 ? 1.044 -23.097 -13.637 1.00 29.94 149 ASN A CA 1
ATOM 1218 C C . ASN A 1 151 ? 2.364 -23.092 -14.399 1.00 32.71 149 ASN A C 1
ATOM 1219 O O . ASN A 1 151 ? 2.557 -22.295 -15.313 1.00 35.08 149 ASN A O 1
ATOM 1224 N N . SER A 1 152 ? 3.264 -23.990 -14.026 1.00 26.52 150 SER A N 1
ATOM 1225 C CA . SER A 1 152 ? 4.395 -24.298 -14.878 1.00 25.71 150 SER A CA 1
ATOM 1226 C C . SER A 1 152 ? 4.496 -25.801 -15.071 1.00 30.52 150 SER A C 1
ATOM 1227 O O . SER A 1 152 ? 4.168 -26.574 -14.167 1.00 34.49 150 SER A O 1
ATOM 1230 N N . LYS A 1 153 ? 4.940 -26.218 -16.255 1.00 33.44 151 LYS A N 1
ATOM 1231 C CA . LYS A 1 153 ? 5.272 -27.621 -16.473 1.00 34.13 151 LYS A CA 1
ATOM 1232 C C . LYS A 1 153 ? 6.639 -27.951 -15.846 1.00 29.81 151 LYS A C 1
ATOM 1233 O O . LYS A 1 153 ? 7.042 -29.118 -15.781 1.00 32.22 151 LYS A O 1
ATOM 1239 N N . LEU A 1 154 ? 7.338 -26.920 -15.376 1.00 30.29 152 LEU A N 1
ATOM 1240 C CA . LEU A 1 154 ? 8.658 -27.073 -14.753 1.00 30.53 152 LEU A CA 1
ATOM 1241 C C . LEU A 1 154 ? 8.518 -27.322 -13.239 1.00 31.33 152 LEU A C 1
ATOM 1242 O O . LEU A 1 154 ? 7.536 -26.895 -12.633 1.00 28.78 152 LEU A O 1
ATOM 1247 N N . PRO A 1 155 ? 9.498 -28.016 -12.628 1.00 27.30 153 PRO A N 1
ATOM 1248 C CA . PRO A 1 155 ? 9.443 -28.429 -11.215 1.00 24.30 153 PRO A CA 1
ATOM 1249 C C . PRO A 1 155 ? 9.940 -27.409 -10.195 1.00 23.38 153 PRO A C 1
ATOM 1250 O O . PRO A 1 155 ? 9.623 -27.534 -9.008 1.00 26.88 153 PRO A O 1
ATOM 1254 N N . ILE A 1 156 ? 10.690 -26.411 -10.643 1.00 18.41 154 ILE A N 1
ATOM 1255 C CA . ILE A 1 156 ? 11.439 -25.551 -9.746 1.00 17.95 154 ILE A CA 1
ATOM 1256 C C . ILE A 1 156 ? 11.059 -24.095 -9.907 1.00 18.49 154 ILE A C 1
ATOM 1257 O O . ILE A 1 156 ? 10.799 -23.633 -11.014 1.00 24.51 154 ILE A O 1
ATOM 1262 N N . LEU A 1 157 ? 10.987 -23.385 -8.791 1.00 20.00 155 LEU A N 1
ATOM 1263 C CA . LEU A 1 157 ? 10.837 -21.939 -8.801 1.00 23.01 155 LEU A CA 1
ATOM 1264 C C . LEU A 1 157 ? 12.105 -21.338 -8.216 1.00 20.70 155 LEU A C 1
ATOM 1265 O O . LEU A 1 157 ? 12.483 -21.636 -7.060 1.00 21.29 155 LEU A O 1
ATOM 1270 N N . VAL A 1 158 ? 12.775 -20.500 -9.002 1.00 18.14 156 VAL A N 1
ATOM 1271 C CA . VAL A 1 158 ? 13.982 -19.826 -8.532 1.00 17.98 156 VAL A CA 1
ATOM 1272 C C . VAL A 1 158 ? 13.629 -18.429 -8.030 1.00 20.22 156 VAL A C 1
ATOM 1273 O O . VAL A 1 158 ? 13.008 -17.639 -8.730 1.00 19.61 156 VAL A O 1
ATOM 1277 N N . HIS A 1 159 ? 14.051 -18.154 -6.804 1.00 21.91 157 HIS A N 1
ATOM 1278 C CA . HIS A 1 159 ? 13.859 -16.882 -6.136 1.00 19.64 157 HIS A CA 1
ATOM 1279 C C . HIS A 1 159 ? 15.250 -16.265 -5.961 1.00 25.87 157 HIS A C 1
ATOM 1280 O O . HIS A 1 159 ? 15.947 -16.556 -4.995 1.00 24.06 157 HIS A O 1
ATOM 1287 N N . LEU A 1 160 ? 15.637 -15.426 -6.920 1.00 20.40 158 LEU A N 1
ATOM 1288 C CA . LEU A 1 160 ? 17.024 -15.019 -7.128 1.00 20.67 158 LEU A CA 1
ATOM 1289 C C . LEU A 1 160 ? 17.266 -13.598 -6.659 1.00 27.33 158 LEU A C 1
ATOM 1290 O O . LEU A 1 160 ? 16.540 -12.682 -7.056 1.00 27.75 158 LEU A O 1
ATOM 1295 N N . LYS A 1 161 ? 18.284 -13.425 -5.814 1.00 25.76 159 LYS A N 1
ATOM 1296 C CA . LYS A 1 161 ? 18.620 -12.118 -5.252 1.00 24.62 159 LYS A CA 1
ATOM 1297 C C . LYS A 1 161 ? 19.711 -11.444 -6.076 1.00 26.78 159 LYS A C 1
ATOM 1298 O O . LYS A 1 161 ? 20.855 -11.906 -6.119 1.00 28.25 159 LYS A O 1
ATOM 1304 N N . LEU A 1 162 ? 19.341 -10.351 -6.732 1.00 23.25 160 LEU A N 1
ATOM 1305 C CA . LEU A 1 162 ? 20.274 -9.567 -7.529 1.00 25.70 160 LEU A CA 1
ATOM 1306 C C . LEU A 1 162 ? 20.904 -8.500 -6.654 1.00 26.06 160 LEU A C 1
ATOM 1307 O O . LEU A 1 162 ? 20.195 -7.699 -6.050 1.00 27.19 160 LEU A O 1
ATOM 1312 N N . PRO A 1 163 ? 22.242 -8.479 -6.565 1.00 25.42 161 PRO A N 1
ATOM 1313 C CA . PRO A 1 163 ? 22.852 -7.453 -5.711 1.00 31.84 161 PRO A CA 1
ATOM 1314 C C . PRO A 1 163 ? 22.770 -6.045 -6.301 1.00 33.62 161 PRO A C 1
ATOM 1315 O O . PRO A 1 163 ? 22.462 -5.883 -7.485 1.00 34.48 161 PRO A O 1
ATOM 1319 N N . THR A 1 164 ? 23.039 -5.049 -5.459 1.00 30.80 162 THR A N 1
ATOM 1320 C CA . THR A 1 164 ? 23.193 -3.659 -5.876 1.00 29.83 162 THR A CA 1
ATOM 1321 C C . THR A 1 164 ? 24.112 -3.527 -7.097 1.00 26.11 162 THR A C 1
ATOM 1322 O O . THR A 1 164 ? 25.092 -4.261 -7.216 1.00 27.97 162 THR A O 1
ATOM 1326 N N . ASN A 1 165 ? 23.762 -2.612 -8.003 1.00 31.67 163 ASN A N 1
ATOM 1327 C CA . ASN A 1 165 ? 24.549 -2.295 -9.203 1.00 35.97 163 ASN A CA 1
ATOM 1328 C C . ASN A 1 165 ? 24.544 -3.375 -10.282 1.00 35.46 163 ASN A C 1
ATOM 1329 O O . ASN A 1 165 ? 25.283 -3.279 -11.259 1.00 41.02 163 ASN A O 1
ATOM 1334 N N . THR A 1 166 ? 23.715 -4.399 -10.112 1.00 26.08 164 THR A N 1
ATOM 1335 C CA . THR A 1 166 ? 23.501 -5.376 -11.177 1.00 26.33 164 THR A CA 1
ATOM 1336 C C . THR A 1 166 ? 22.830 -4.689 -12.359 1.00 29.75 164 THR A C 1
ATOM 1337 O O . THR A 1 166 ? 21.825 -4.025 -12.179 1.00 31.90 164 THR A O 1
ATOM 1341 N N . PRO A 1 167 ? 23.393 -4.845 -13.565 1.00 33.64 165 PRO A N 1
ATOM 1342 C CA . PRO A 1 167 ? 22.702 -4.428 -14.784 1.00 35.66 165 PRO A CA 1
ATOM 1343 C C . PRO A 1 167 ? 21.437 -5.251 -14.959 1.00 33.92 165 PRO A C 1
ATOM 1344 O O . PRO A 1 167 ? 21.527 -6.454 -15.199 1.00 36.59 165 PRO A O 1
ATOM 1348 N N . ALA A 1 168 ? 20.281 -4.610 -14.830 1.00 27.51 166 ALA A N 1
ATOM 1349 C CA . ALA A 1 168 ? 19.004 -5.303 -14.792 1.00 29.56 166 ALA A CA 1
ATOM 1350 C C . ALA A 1 168 ? 17.926 -4.388 -15.343 1.00 38.21 166 ALA A C 1
ATOM 1351 O O . ALA A 1 168 ? 17.300 -3.637 -14.594 1.00 41.74 166 ALA A O 1
ATOM 1353 N N . ALA A 1 169 ? 17.715 -4.439 -16.653 1.00 33.15 167 ALA A N 1
ATOM 1354 C CA . ALA A 1 169 ? 16.825 -3.489 -17.314 1.00 33.86 167 ALA A CA 1
ATOM 1355 C C . ALA A 1 169 ? 15.372 -3.965 -17.341 1.00 39.65 167 ALA A C 1
ATOM 1356 O O . ALA A 1 169 ? 15.100 -5.156 -17.528 1.00 37.93 167 ALA A O 1
ATOM 1358 N N . SER A 1 170 ? 14.446 -3.027 -17.144 1.00 39.36 168 SER A N 1
ATOM 1359 C CA . SER A 1 170 ? 13.015 -3.305 -17.248 1.00 33.62 168 SER A CA 1
ATOM 1360 C C . SER A 1 170 ? 12.605 -3.201 -18.709 1.00 40.98 168 SER A C 1
ATOM 1361 O O . SER A 1 170 ? 12.873 -2.195 -19.367 1.00 46.81 168 SER A O 1
ATOM 1364 N N . TYR A 1 171 ? 11.960 -4.244 -19.217 1.00 33.84 169 TYR A N 1
ATOM 1365 C CA . TYR A 1 171 ? 11.639 -4.311 -20.638 1.00 42.24 169 TYR A CA 1
ATOM 1366 C C . TYR A 1 171 ? 10.480 -5.273 -20.906 1.00 44.11 169 TYR A C 1
ATOM 1367 O O . TYR A 1 171 ? 10.025 -5.988 -20.006 1.00 41.78 169 TYR A O 1
ATOM 1376 N N . GLY A 1 172 ? 10.007 -5.284 -22.149 1.00 50.72 170 GLY A N 1
ATOM 1377 C CA . GLY A 1 172 ? 8.958 -6.200 -22.562 1.00 52.22 170 GLY A CA 1
ATOM 1378 C C . GLY A 1 172 ? 7.854 -5.521 -23.350 1.00 58.23 170 GLY A C 1
ATOM 1379 O O . GLY A 1 172 ? 7.877 -4.300 -23.533 1.00 57.36 170 GLY A O 1
ATOM 1380 N N . ASN A 1 173 ? 6.894 -6.318 -23.821 1.00 59.66 171 ASN A N 1
ATOM 1381 C CA . ASN A 1 173 ? 5.720 -5.802 -24.526 1.00 56.88 171 ASN A CA 1
ATOM 1382 C C . ASN A 1 173 ? 4.516 -5.742 -23.604 1.00 60.03 171 ASN A C 1
ATOM 1383 O O . ASN A 1 173 ? 3.854 -4.709 -23.503 1.00 68.25 171 ASN A O 1
ATOM 1388 N N . ASP A 1 174 ? 4.215 -6.866 -22.957 1.00 58.32 172 ASP A N 1
ATOM 1389 C CA . ASP A 1 174 ? 3.194 -6.883 -21.920 1.00 60.00 172 ASP A CA 1
ATOM 1390 C C . ASP A 1 174 ? 3.681 -5.906 -20.863 1.00 64.42 172 ASP A C 1
ATOM 1391 O O . ASP A 1 174 ? 4.774 -6.058 -20.302 1.00 62.69 172 ASP A O 1
ATOM 1396 N N . GLU A 1 175 ? 2.868 -4.890 -20.608 1.00 66.91 173 GLU A N 1
ATOM 1397 C CA . GLU A 1 175 ? 3.333 -3.726 -19.889 1.00 69.02 173 GLU A CA 1
ATOM 1398 C C . GLU A 1 175 ? 2.798 -3.730 -18.454 1.00 67.11 173 GLU A C 1
ATOM 1399 O O . GLU A 1 175 ? 3.301 -3.032 -17.580 1.00 64.03 173 GLU A O 1
ATOM 1405 N N . GLU A 1 176 ? 1.778 -4.540 -18.236 1.00 67.80 174 GLU A N 1
ATOM 1406 C CA . GLU A 1 176 ? 1.605 -5.202 -16.979 1.00 65.70 174 GLU A CA 1
ATOM 1407 C C . GLU A 1 176 ? 2.542 -6.414 -17.108 1.00 58.72 174 GLU A C 1
ATOM 1408 O O . GLU A 1 176 ? 3.018 -6.680 -18.213 1.00 63.28 174 GLU A O 1
ATOM 1414 N N . ASN A 1 177 ? 2.865 -7.118 -16.030 1.00 54.15 175 ASN A N 1
ATOM 1415 C CA . ASN A 1 177 ? 3.800 -8.252 -16.128 1.00 55.10 175 ASN A CA 1
ATOM 1416 C C . ASN A 1 177 ? 5.091 -8.010 -16.925 1.00 45.77 175 ASN A C 1
ATOM 1417 O O . ASN A 1 177 ? 5.373 -8.706 -17.897 1.00 50.00 175 ASN A O 1
ATOM 1422 N N . LEU A 1 178 ? 5.870 -7.020 -16.503 1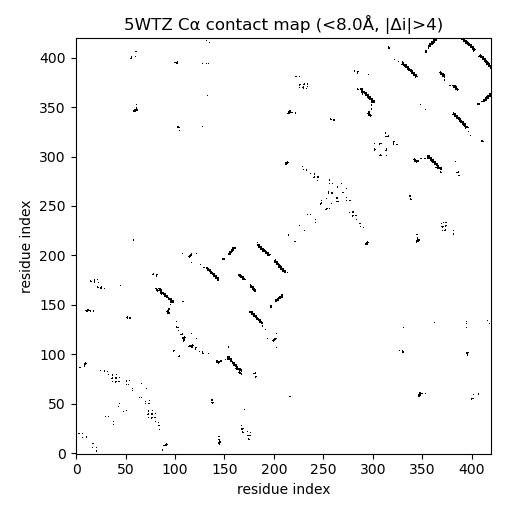.00 42.11 176 LEU A N 1
ATOM 1423 C CA . LEU A 1 178 ? 7.121 -6.664 -17.177 1.00 41.26 176 LEU A CA 1
ATOM 1424 C C . LEU A 1 178 ? 8.326 -7.495 -16.746 1.00 30.61 176 LEU A C 1
ATOM 1425 O O . LEU A 1 178 ? 8.409 -7.950 -15.601 1.00 45.66 176 LEU A O 1
ATOM 1430 N N . ARG A 1 179 ? 9.279 -7.650 -17.659 1.00 34.07 177 ARG A N 1
ATOM 1431 C CA . ARG A 1 179 ? 10.443 -8.504 -17.417 1.00 30.95 177 ARG A CA 1
ATOM 1432 C C . ARG A 1 179 ? 11.710 -7.726 -17.058 1.00 36.94 177 ARG A C 1
ATOM 1433 O O . ARG A 1 179 ? 11.811 -6.516 -17.262 1.00 35.13 177 ARG A O 1
ATOM 1441 N N . VAL A 1 180 ? 12.674 -8.451 -16.514 1.00 30.42 178 VAL A N 1
ATOM 1442 C CA . VAL A 1 180 ? 13.945 -7.879 -16.126 1.00 36.47 178 VAL A CA 1
ATOM 1443 C C . VAL A 1 180 ? 15.064 -8.578 -16.884 1.00 30.31 178 VAL A C 1
ATOM 1444 O O . VAL A 1 180 ? 15.185 -9.794 -16.847 1.00 28.22 178 VAL A O 1
ATOM 1448 N N . LEU A 1 181 ? 15.877 -7.803 -17.581 1.00 27.52 179 LEU A N 1
ATOM 1449 C CA . LEU A 1 181 ? 16.927 -8.370 -18.397 1.00 23.59 179 LEU A CA 1
ATOM 1450 C C . LEU A 1 181 ? 18.279 -8.219 -17.697 1.00 22.90 179 LEU A C 1
ATOM 1451 O O . LEU A 1 181 ? 18.760 -7.108 -17.480 1.00 27.04 179 LEU A O 1
ATOM 1456 N N . ILE A 1 182 ? 18.874 -9.346 -17.324 1.00 24.66 180 ILE A N 1
ATOM 1457 C CA . ILE A 1 182 ? 20.143 -9.333 -16.603 1.00 28.54 180 ILE A CA 1
ATOM 1458 C C . ILE A 1 182 ? 21.328 -9.561 -17.540 1.00 29.13 180 ILE A C 1
ATOM 1459 O O . ILE A 1 182 ? 21.290 -10.439 -18.403 1.00 22.12 180 ILE A O 1
ATOM 1464 N N . ASP A 1 183 ? 22.378 -8.767 -17.355 1.00 26.74 181 ASP A N 1
ATOM 1465 C CA . ASP A 1 183 ? 23.607 -8.887 -18.140 1.00 29.55 181 ASP A CA 1
ATOM 1466 C C . ASP A 1 183 ? 24.234 -10.294 -18.131 1.00 28.39 181 ASP A C 1
ATOM 1467 O O . ASP A 1 183 ? 23.968 -11.118 -17.247 1.00 26.37 181 ASP A O 1
ATOM 1472 N N . GLN A 1 184 ? 25.066 -10.553 -19.137 1.00 26.67 182 GLN A N 1
ATOM 1473 C CA . GLN A 1 184 ? 25.870 -11.761 -19.215 1.00 23.93 182 GLN A CA 1
ATOM 1474 C C . GLN A 1 184 ? 26.922 -11.787 -18.117 1.00 18.77 182 GLN A C 1
ATOM 1475 O O . GLN A 1 184 ? 27.253 -10.744 -17.554 1.00 24.08 182 GLN A O 1
ATOM 1481 N N . GLY A 1 185 ? 27.439 -12.980 -17.821 1.00 23.97 183 GLY A N 1
ATOM 1482 C CA . GLY A 1 185 ? 28.601 -13.135 -16.961 1.00 25.50 183 GLY A CA 1
ATOM 1483 C C . GLY A 1 185 ? 28.359 -13.597 -15.535 1.00 26.62 183 GLY A C 1
ATOM 1484 O O . GLY A 1 185 ? 29.296 -13.673 -14.741 1.00 24.35 183 GLY A O 1
ATOM 1485 N N . TYR A 1 186 ? 27.120 -13.931 -15.193 1.00 23.71 184 TYR A N 1
ATOM 1486 C CA . TYR A 1 186 ? 26.833 -14.284 -13.807 1.00 19.48 184 TYR A CA 1
ATOM 1487 C C . TYR A 1 186 ? 26.606 -15.768 -13.579 1.00 22.23 184 TYR A C 1
ATOM 1488 O O . TYR A 1 186 ? 26.441 -16.559 -14.518 1.00 19.33 184 TYR A O 1
ATOM 1497 N N . SER A 1 187 ? 26.604 -16.132 -12.302 1.00 17.28 185 SER A N 1
ATOM 1498 C CA . SER A 1 187 ? 26.295 -17.482 -11.877 1.00 18.50 185 SER A CA 1
ATOM 1499 C C . SER A 1 187 ? 25.284 -17.470 -10.722 1.00 20.74 185 SER A C 1
ATOM 1500 O O . SER A 1 187 ? 25.066 -16.443 -10.076 1.00 20.73 185 SER A O 1
ATOM 1503 N N . LEU A 1 188 ? 24.688 -18.628 -10.477 1.00 18.47 186 LEU A N 1
ATOM 1504 C CA . LEU A 1 188 ? 23.728 -18.820 -9.404 1.00 20.00 186 LEU A CA 1
ATOM 1505 C C . LEU A 1 188 ? 24.320 -19.642 -8.265 1.00 18.63 186 LEU A C 1
ATOM 1506 O O . LEU A 1 188 ? 24.876 -20.725 -8.486 1.00 19.13 186 LEU A O 1
ATOM 1511 N N . LYS A 1 189 ? 24.172 -19.137 -7.045 1.00 20.58 187 LYS A N 1
ATOM 1512 C CA . LYS A 1 189 ? 24.598 -19.840 -5.832 1.00 16.39 187 LYS A CA 1
ATOM 1513 C C . LYS A 1 189 ? 23.420 -20.017 -4.891 1.00 19.47 187 LYS A C 1
ATOM 1514 O O . LYS A 1 189 ? 22.867 -19.027 -4.379 1.00 19.77 187 LYS A O 1
ATOM 1520 N N . ALA A 1 190 ? 23.036 -21.266 -4.652 1.00 18.03 188 ALA A N 1
ATOM 1521 C CA . ALA A 1 190 ? 21.849 -21.539 -3.843 1.00 21.57 188 ALA A CA 1
ATOM 1522 C C . ALA A 1 190 ? 22.094 -21.154 -2.379 1.00 18.65 188 ALA A C 1
ATOM 1523 O O . ALA A 1 190 ? 23.193 -21.333 -1.846 1.00 17.18 188 ALA A O 1
ATOM 1525 N N . THR A 1 191 ? 21.067 -20.584 -1.753 1.00 15.34 189 THR A N 1
ATOM 1526 C CA . THR A 1 191 ? 21.131 -20.083 -0.391 1.00 19.26 189 THR A CA 1
ATOM 1527 C C . THR A 1 191 ? 20.039 -20.696 0.470 1.00 20.76 189 THR A C 1
ATOM 1528 O O . THR A 1 191 ? 19.972 -20.435 1.666 1.00 19.31 189 THR A O 1
ATOM 1532 N N . GLY A 1 192 ? 19.149 -21.475 -0.147 1.00 21.11 190 GLY A N 1
ATOM 1533 C CA . GLY A 1 192 ? 18.077 -22.123 0.595 1.00 19.79 190 GLY A CA 1
ATOM 1534 C C . GLY A 1 192 ? 17.212 -22.994 -0.297 1.00 26.76 190 GLY A C 1
ATOM 1535 O O . GLY A 1 192 ? 17.194 -22.810 -1.516 1.00 21.31 190 GLY A O 1
ATOM 1536 N N . LEU A 1 193 ? 16.489 -23.934 0.312 1.00 21.60 191 LEU A N 1
ATOM 1537 C CA . LEU A 1 193 ? 15.607 -24.845 -0.412 1.00 19.46 191 LEU A CA 1
ATOM 1538 C C . LEU A 1 193 ? 14.382 -25.175 0.428 1.00 24.33 191 LEU A C 1
ATOM 1539 O O . LEU A 1 193 ? 14.479 -25.432 1.633 1.00 20.66 191 LEU A O 1
ATOM 1544 N N . SER A 1 194 ? 13.222 -25.151 -0.219 1.00 22.52 192 SER A N 1
ATOM 1545 C CA . SER A 1 194 ? 11.959 -25.412 0.437 1.00 22.47 192 SER A CA 1
ATOM 1546 C C . SER A 1 194 ? 10.911 -25.729 -0.608 1.00 27.96 192 SER A C 1
ATOM 1547 O O . SER A 1 194 ? 11.110 -25.491 -1.798 1.00 29.66 192 SER A O 1
ATOM 1550 N N . ILE A 1 195 ? 9.793 -26.274 -0.159 1.00 31.72 193 ILE A N 1
ATOM 1551 C CA . ILE A 1 195 ? 8.666 -26.513 -1.033 1.00 29.90 193 ILE A CA 1
ATOM 1552 C C . ILE A 1 195 ? 7.694 -25.345 -0.930 1.00 31.66 193 ILE A C 1
ATOM 1553 O O . ILE A 1 195 ? 7.419 -24.837 0.163 1.00 36.58 193 ILE A O 1
ATOM 1558 N N . VAL A 1 196 ? 7.195 -24.903 -2.076 1.00 27.13 194 VAL A N 1
ATOM 1559 C CA . VAL A 1 196 ? 6.230 -23.816 -2.125 1.00 26.57 194 VAL A CA 1
ATOM 1560 C C . VAL A 1 196 ? 5.030 -24.294 -2.922 1.00 35.25 194 VAL A C 1
ATOM 1561 O O . VAL A 1 196 ? 5.180 -24.951 -3.955 1.00 38.13 194 VAL A O 1
ATOM 1565 N N . THR A 1 197 ? 3.840 -23.992 -2.420 1.00 32.23 195 THR A N 1
ATOM 1566 C CA . THR A 1 197 ? 2.619 -24.367 -3.110 1.00 32.02 195 THR A CA 1
ATOM 1567 C C . THR A 1 197 ? 2.090 -23.170 -3.866 1.00 33.94 195 THR A C 1
ATOM 1568 O O . THR A 1 197 ? 1.827 -22.122 -3.280 1.00 36.49 195 THR A O 1
ATOM 1572 N N . ILE A 1 198 ? 1.955 -23.324 -5.176 1.00 31.90 196 ILE A N 1
ATOM 1573 C CA . ILE A 1 198 ? 1.381 -22.278 -6.013 1.00 33.37 196 ILE A CA 1
ATOM 1574 C C . ILE A 1 198 ? 0.210 -22.840 -6.824 1.00 32.47 196 ILE A C 1
ATOM 1575 O O . ILE A 1 198 ? 0.373 -23.805 -7.552 1.00 32.29 196 ILE A O 1
ATOM 1580 N N . LYS A 1 199 ? -0.976 -22.257 -6.665 1.00 31.26 197 LYS A N 1
ATOM 1581 C CA . LYS A 1 199 ? -2.184 -22.774 -7.312 1.00 35.64 197 LYS A CA 1
ATOM 1582 C C . LYS A 1 199 ? -2.375 -24.272 -7.055 1.00 35.38 197 LYS A C 1
ATOM 1583 O O . LYS A 1 199 ? -2.649 -25.038 -7.979 1.00 32.64 197 LYS A O 1
ATOM 1589 N N . GLY A 1 200 ? -2.188 -24.689 -5.805 1.00 37.86 198 GLY A N 1
ATOM 1590 C CA . GLY A 1 200 ? -2.485 -26.054 -5.399 1.00 33.31 198 GLY A CA 1
ATOM 1591 C C . GLY A 1 200 ? -1.382 -27.050 -5.700 1.00 34.01 198 GLY A C 1
ATOM 1592 O O . GLY A 1 200 ? -1.482 -28.225 -5.344 1.00 32.80 198 GLY A O 1
ATOM 1593 N N . LYS A 1 201 ? -0.327 -26.578 -6.355 1.00 34.21 199 LYS A N 1
ATOM 1594 C CA . LYS A 1 201 ? 0.762 -27.441 -6.795 1.00 32.67 199 LYS A CA 1
ATOM 1595 C C . LYS A 1 201 ? 2.080 -27.108 -6.104 1.00 30.50 199 LYS A C 1
ATOM 1596 O O . LYS A 1 201 ? 2.435 -25.938 -5.933 1.00 30.68 199 LYS A O 1
ATOM 1602 N N . GLN A 1 202 ? 2.810 -28.144 -5.717 1.00 26.81 200 GLN A N 1
ATOM 1603 C CA . GLN A 1 202 ? 4.101 -27.948 -5.066 1.00 25.62 200 GLN A CA 1
ATOM 1604 C C . GLN A 1 202 ? 5.252 -27.807 -6.056 1.00 27.86 200 GLN A C 1
ATOM 1605 O O . GLN A 1 202 ? 5.352 -28.551 -7.030 1.00 27.00 200 GLN A O 1
ATOM 1611 N N . TYR A 1 203 ? 6.129 -26.853 -5.776 1.00 27.99 201 TYR A N 1
ATOM 1612 C CA . TYR A 1 203 ? 7.333 -26.656 -6.553 1.00 24.11 201 TYR A CA 1
ATOM 1613 C C . TYR A 1 203 ? 8.514 -26.624 -5.603 1.00 26.97 201 TYR A C 1
ATOM 1614 O O . TYR A 1 203 ? 8.372 -26.228 -4.449 1.00 25.87 201 TYR A O 1
ATOM 1623 N N . ALA A 1 204 ? 9.680 -27.036 -6.085 1.00 22.07 202 ALA A N 1
ATOM 1624 C CA . ALA A 1 204 ? 10.908 -26.869 -5.326 1.00 23.37 202 ALA A CA 1
ATOM 1625 C C . ALA A 1 204 ? 11.386 -25.424 -5.468 1.00 22.71 202 ALA A C 1
ATOM 1626 O O . ALA A 1 204 ? 11.756 -24.993 -6.565 1.00 28.81 202 ALA A O 1
ATOM 1628 N N . LYS A 1 205 ? 11.344 -24.669 -4.375 1.00 22.96 203 LYS A N 1
ATOM 1629 C CA . LYS A 1 205 ? 11.780 -23.282 -4.404 1.00 19.03 203 LYS A CA 1
ATOM 1630 C C . LYS A 1 205 ? 13.263 -23.167 -4.034 1.00 18.78 203 LYS A C 1
ATOM 1631 O O . LYS A 1 205 ? 13.668 -23.426 -2.897 1.00 18.61 203 LYS A O 1
ATOM 1637 N N . VAL A 1 206 ? 14.062 -22.762 -5.009 1.00 18.47 204 VAL A N 1
ATOM 1638 C CA . VAL A 1 206 ? 15.481 -22.512 -4.798 1.00 21.38 204 VAL A CA 1
ATOM 1639 C C . VAL A 1 206 ? 15.692 -21.025 -4.530 1.00 22.39 204 VAL A C 1
ATOM 1640 O O . VAL A 1 206 ? 15.466 -20.186 -5.413 1.00 22.13 204 VAL A O 1
ATOM 1644 N N . ASP A 1 207 ? 16.065 -20.695 -3.303 1.00 17.21 205 ASP A N 1
ATOM 1645 C CA . ASP A 1 207 ? 16.552 -19.356 -3.016 1.00 19.44 205 ASP A CA 1
ATOM 1646 C C . ASP A 1 207 ? 18.000 -19.322 -3.479 1.00 21.03 205 ASP A C 1
ATOM 1647 O O . ASP A 1 207 ? 18.750 -20.278 -3.255 1.00 21.53 205 ASP A O 1
ATOM 1652 N N . ALA A 1 208 ? 18.393 -18.237 -4.136 1.00 22.08 206 ALA A N 1
ATOM 1653 C CA . ALA A 1 208 ? 19.772 -18.114 -4.604 1.00 19.23 206 ALA A CA 1
ATOM 1654 C C . ALA A 1 208 ? 20.239 -16.670 -4.731 1.00 20.16 206 ALA A C 1
ATOM 1655 O O . ALA A 1 208 ? 19.431 -15.728 -4.855 1.00 26.12 206 ALA A O 1
ATOM 1657 N N . ASP A 1 209 ? 21.555 -16.521 -4.721 1.00 18.27 207 ASP A N 1
ATOM 1658 C CA . ASP A 1 209 ? 22.215 -15.251 -4.996 1.00 26.47 207 ASP A CA 1
ATOM 1659 C C . ASP A 1 209 ? 22.786 -15.214 -6.407 1.00 22.28 207 ASP A C 1
ATOM 1660 O O . ASP A 1 209 ? 23.362 -16.197 -6.901 1.00 19.91 207 ASP A O 1
ATOM 1665 N N . LEU A 1 210 ? 22.646 -14.065 -7.049 1.00 16.28 208 LEU A N 1
ATOM 1666 C CA . LEU A 1 210 ? 23.367 -13.809 -8.278 1.00 21.46 208 LEU A CA 1
ATOM 1667 C C . LEU A 1 210 ? 24.777 -13.385 -7.894 1.00 21.96 208 LEU A C 1
ATOM 1668 O O . LEU A 1 210 ? 24.949 -12.374 -7.214 1.00 23.07 208 LEU A O 1
ATOM 1673 N N . ILE A 1 211 ? 25.768 -14.177 -8.295 1.00 22.03 209 ILE A N 1
ATOM 1674 C CA . ILE A 1 211 ? 27.166 -13.890 -8.008 1.00 23.27 209 ILE A CA 1
ATOM 1675 C C . ILE A 1 211 ? 27.952 -13.799 -9.302 1.00 23.74 209 ILE A C 1
ATOM 1676 O O . ILE A 1 211 ? 27.521 -14.286 -10.351 1.00 21.64 209 ILE A O 1
ATOM 1681 N N . LYS A 1 212 ? 29.112 -13.163 -9.230 1.00 22.05 210 LYS A N 1
ATOM 1682 C CA . LYS A 1 212 ? 29.954 -13.037 -10.403 1.00 20.56 210 LYS A CA 1
ATOM 1683 C C . LYS A 1 212 ? 31.269 -13.744 -10.154 1.00 27.23 210 LYS A C 1
ATOM 1684 O O . LYS A 1 212 ? 32.037 -13.348 -9.279 1.00 26.23 210 LYS A O 1
ATOM 1690 N N . GLN A 1 213 ? 31.516 -14.796 -10.916 1.00 20.21 211 GLN A N 1
ATOM 1691 C CA . GLN A 1 213 ? 32.751 -15.553 -10.789 1.00 19.64 211 GLN A CA 1
ATOM 1692 C C . GLN A 1 213 ? 33.819 -14.964 -11.698 1.00 25.46 211 GLN A C 1
ATOM 1693 O O . GLN A 1 213 ? 33.495 -14.337 -12.707 1.00 22.88 211 GLN A O 1
ATOM 1699 N N . LEU A 1 214 ? 35.083 -15.153 -11.332 1.00 17.22 212 LEU A N 1
ATOM 1700 C CA . LEU A 1 214 ? 36.198 -14.720 -12.184 1.00 21.28 212 LEU A CA 1
ATOM 1701 C C . LEU A 1 214 ? 36.315 -15.709 -13.341 1.00 20.96 212 LEU A C 1
ATOM 1702 O O . LEU A 1 214 ? 36.646 -16.890 -13.161 1.00 19.76 212 LEU A O 1
ATOM 1707 N N . ASN A 1 215 ? 35.998 -15.220 -14.529 1.00 20.17 213 ASN A N 1
ATOM 1708 C CA . ASN A 1 215 ? 35.848 -16.060 -15.709 1.00 20.38 213 ASN A CA 1
ATOM 1709 C C . ASN A 1 215 ? 36.202 -15.210 -16.919 1.00 18.97 213 ASN A C 1
ATOM 1710 O O . ASN A 1 215 ? 35.415 -14.367 -17.339 1.00 16.32 213 ASN A O 1
ATOM 1715 N N . PHE A 1 216 ? 37.395 -15.405 -17.467 1.00 19.02 214 PHE A N 1
ATOM 1716 C CA . PHE A 1 216 ? 37.876 -14.511 -18.518 1.00 22.31 214 PHE A CA 1
ATOM 1717 C C . PHE A 1 216 ? 37.195 -14.728 -19.871 1.00 23.06 214 PHE A C 1
ATOM 1718 O O . PHE A 1 216 ? 37.151 -13.807 -20.685 1.00 23.21 214 PHE A O 1
ATOM 1726 N N . GLU A 1 217 ? 36.638 -15.924 -20.077 1.00 21.08 215 GLU A N 1
ATOM 1727 C CA . GLU A 1 217 ? 36.056 -16.345 -21.366 1.00 23.34 215 GLU A CA 1
ATOM 1728 C C . GLU A 1 217 ? 36.992 -15.992 -22.542 1.00 20.22 215 GLU A C 1
ATOM 1729 O O . GLU A 1 217 ? 37.965 -16.721 -22.752 1.00 19.16 215 GLU A O 1
ATOM 1735 N N . ASN A 1 218 ? 36.728 -14.914 -23.292 1.00 19.78 216 ASN A N 1
ATOM 1736 C CA . ASN A 1 218 ? 37.570 -14.553 -24.452 1.00 18.72 216 ASN A CA 1
ATOM 1737 C C . ASN A 1 218 ? 38.518 -13.382 -24.176 1.00 22.11 216 ASN A C 1
ATOM 1738 O O . ASN A 1 218 ? 39.257 -12.938 -25.073 1.00 22.52 216 ASN A O 1
ATOM 1743 N N . ASP A 1 219 ? 38.507 -12.891 -22.938 1.00 22.11 217 ASP A N 1
ATOM 1744 C CA . ASP A 1 219 ? 39.270 -11.695 -22.562 1.00 23.64 217 ASP A CA 1
ATOM 1745 C C . ASP A 1 219 ? 40.742 -12.032 -22.332 1.00 20.90 217 ASP A C 1
ATOM 1746 O O . ASP A 1 219 ? 41.139 -12.278 -21.200 1.00 19.76 217 ASP A O 1
ATOM 1751 N N . VAL A 1 220 ? 41.538 -12.038 -23.399 1.00 23.50 218 VAL A N 1
ATOM 1752 C CA . VAL A 1 220 ? 42.956 -12.402 -23.301 1.00 26.86 218 VAL A CA 1
ATOM 1753 C C . VAL A 1 220 ? 43.768 -11.416 -22.466 1.00 27.96 218 VAL A C 1
ATOM 1754 O O . VAL A 1 220 ? 44.724 -11.814 -21.789 1.00 28.57 218 VAL A O 1
ATOM 1758 N N . ILE A 1 221 ? 43.405 -10.137 -22.508 1.00 26.90 219 ILE A N 1
ATOM 1759 C CA . ILE A 1 221 ? 44.188 -9.133 -21.796 1.00 35.32 219 ILE A CA 1
ATOM 1760 C C . ILE A 1 221 ? 44.028 -9.301 -20.294 1.00 30.91 219 ILE A C 1
ATOM 1761 O O . ILE A 1 221 ? 45.013 -9.281 -19.559 1.00 28.71 219 ILE A O 1
ATOM 1766 N N . SER A 1 222 ? 42.797 -9.502 -19.838 1.00 21.48 220 SER A N 1
ATOM 1767 C CA . SER A 1 222 ? 42.565 -9.678 -18.412 1.00 26.23 220 SER A CA 1
ATOM 1768 C C . SER A 1 222 ? 43.159 -10.988 -17.924 1.00 28.81 220 SER A C 1
ATOM 1769 O O . SER A 1 222 ? 43.682 -11.062 -16.811 1.00 25.81 220 SER A O 1
ATOM 1772 N N . ALA A 1 223 ? 43.075 -12.020 -18.756 1.00 21.90 221 ALA A N 1
ATOM 1773 C CA . ALA A 1 223 ? 43.643 -13.320 -18.419 1.00 21.94 221 ALA A CA 1
ATOM 1774 C C . ALA A 1 223 ? 45.152 -13.225 -18.236 1.00 27.74 221 ALA A C 1
ATOM 1775 O O . ALA A 1 223 ? 45.697 -13.682 -17.229 1.00 25.33 221 ALA A O 1
ATOM 1777 N N . SER A 1 224 ? 45.815 -12.624 -19.215 1.00 24.40 222 SER A N 1
ATOM 1778 C CA . SER A 1 224 ? 47.258 -12.442 -19.188 1.00 24.98 222 SER A CA 1
ATOM 1779 C C . SER A 1 224 ? 47.693 -11.627 -17.962 1.00 28.96 222 SER A C 1
ATOM 1780 O O . SER A 1 224 ? 48.655 -11.978 -17.282 1.00 27.24 222 SER A O 1
ATOM 1783 N N . GLN A 1 225 ? 46.965 -10.550 -17.678 1.00 28.44 223 GLN A N 1
ATOM 1784 C CA . GLN A 1 225 ? 47.245 -9.705 -16.519 1.00 31.68 223 GLN A CA 1
ATOM 1785 C C . GLN A 1 225 ? 47.109 -10.442 -15.190 1.00 29.70 223 GLN A C 1
ATOM 1786 O O . GLN A 1 225 ? 47.945 -10.285 -14.302 1.00 25.59 223 GLN A O 1
ATOM 1792 N N . TRP A 1 226 ? 46.048 -11.228 -15.053 1.00 25.21 224 TRP A N 1
ATOM 1793 C CA . TRP A 1 226 ? 45.843 -12.044 -13.860 1.00 21.86 224 TRP A CA 1
ATOM 1794 C C . TRP A 1 226 ? 46.973 -13.057 -13.694 1.00 26.92 224 TRP A C 1
ATOM 1795 O O . TRP A 1 226 ? 47.553 -13.187 -12.610 1.00 22.10 224 TRP A O 1
ATOM 1806 N N . GLY A 1 227 ? 47.305 -13.760 -14.774 1.00 22.22 225 GLY A N 1
ATOM 1807 C CA . GLY A 1 227 ? 48.399 -14.715 -14.746 1.00 19.74 225 GLY A CA 1
ATOM 1808 C C . GLY A 1 227 ? 49.722 -14.095 -14.326 1.00 25.26 225 GLY A C 1
ATOM 1809 O O . GLY A 1 227 ? 50.421 -14.620 -13.455 1.00 25.69 225 GLY A O 1
ATOM 1810 N N . GLU A 1 228 ? 50.057 -12.961 -14.938 1.00 26.96 226 GLU A N 1
ATOM 1811 C CA . GLU A 1 228 ? 51.268 -12.234 -14.601 1.00 29.62 226 GLU A CA 1
ATOM 1812 C C . GLU A 1 228 ? 51.288 -11.764 -13.147 1.00 26.60 226 GLU A C 1
ATOM 1813 O O . GLU A 1 228 ? 52.285 -11.934 -12.453 1.00 26.46 226 GLU A O 1
ATOM 1819 N N . GLU A 1 229 ? 50.203 -11.150 -12.691 1.00 22.93 227 GLU A N 1
ATOM 1820 C CA . GLU A 1 229 ? 50.178 -10.566 -11.359 1.00 29.15 227 GLU A CA 1
ATOM 1821 C C . GLU A 1 229 ? 50.335 -11.639 -10.295 1.00 29.28 227 GLU A C 1
ATOM 1822 O O . GLU A 1 229 ? 51.006 -11.445 -9.286 1.00 33.82 227 GLU A O 1
ATOM 1828 N N . ASN A 1 230 ? 49.703 -12.779 -10.531 1.00 28.44 228 ASN A N 1
ATOM 1829 C CA . ASN A 1 230 ? 49.616 -13.789 -9.503 1.00 27.38 228 ASN A CA 1
ATOM 1830 C C . ASN A 1 230 ? 50.690 -14.851 -9.612 1.00 28.93 228 ASN A C 1
ATOM 1831 O O . ASN A 1 230 ? 51.009 -15.484 -8.610 1.00 29.59 228 ASN A O 1
ATOM 1836 N N . TYR A 1 231 ? 51.276 -15.043 -10.795 1.00 22.12 229 TYR A N 1
ATOM 1837 C CA . TYR A 1 231 ? 52.256 -16.123 -10.920 1.00 25.91 229 TYR A CA 1
ATOM 1838 C C . TYR A 1 231 ? 53.643 -15.711 -11.423 1.00 35.35 229 TYR A C 1
ATOM 1839 O O . TYR A 1 231 ? 54.531 -16.557 -11.564 1.00 31.88 229 TYR A O 1
ATOM 1848 N N . ALA A 1 232 ? 53.858 -14.420 -11.646 1.00 22.61 230 ALA A N 1
ATOM 1849 C CA . ALA A 1 232 ? 55.229 -13.954 -11.841 1.00 25.13 230 ALA A CA 1
ATOM 1850 C C . ALA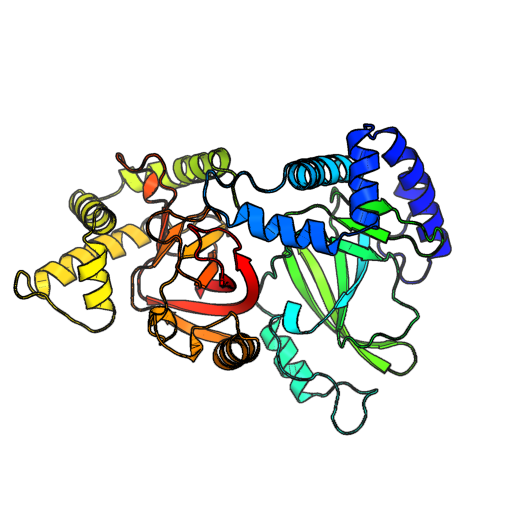 A 1 232 ? 56.115 -14.264 -10.617 1.00 30.40 230 ALA A C 1
ATOM 1851 O O . ALA A 1 232 ? 57.230 -14.762 -10.786 1.00 32.47 230 ALA A O 1
ATOM 1853 N N . PRO A 1 233 ? 55.634 -13.995 -9.382 1.00 33.89 231 PRO A N 1
ATOM 1854 C CA . PRO A 1 233 ? 56.522 -14.357 -8.270 1.00 37.36 231 PRO A CA 1
ATOM 1855 C C . PRO A 1 233 ? 56.725 -15.872 -8.148 1.00 44.52 231 PRO A C 1
ATOM 1856 O O . PRO A 1 233 ? 57.802 -16.301 -7.731 1.00 45.46 231 PRO A O 1
ATOM 1860 N N . TRP A 1 234 ? 55.708 -16.655 -8.507 1.00 39.00 232 TRP A N 1
ATOM 1861 C CA . TRP A 1 234 ? 55.798 -18.116 -8.486 1.00 33.70 232 TRP A CA 1
ATOM 1862 C C . TRP A 1 234 ? 56.947 -18.612 -9.359 1.00 35.85 232 TRP A C 1
ATOM 1863 O O . TRP A 1 234 ? 57.768 -19.424 -8.926 1.00 35.53 232 TRP A O 1
ATOM 1874 N N . LEU A 1 235 ? 56.996 -18.110 -10.587 1.00 33.69 233 LEU A N 1
ATOM 1875 C CA . LEU A 1 235 ? 58.020 -18.492 -11.546 1.00 39.02 233 LEU A CA 1
ATOM 1876 C C . LEU A 1 235 ? 59.423 -18.236 -10.998 1.00 46.37 233 LEU A C 1
ATOM 1877 O O . LEU A 1 235 ? 60.340 -19.006 -11.260 1.00 46.71 233 LEU A O 1
ATOM 1882 N N . LYS A 1 236 ? 59.576 -17.163 -10.226 1.00 50.78 234 LYS A N 1
ATOM 1883 C CA . LYS A 1 236 ? 60.853 -16.835 -9.590 1.00 54.33 234 LYS A CA 1
ATOM 1884 C C . LYS A 1 236 ? 61.327 -17.901 -8.614 1.00 56.26 234 LYS A C 1
ATOM 1885 O O . LYS A 1 236 ? 62.507 -18.256 -8.589 1.00 66.93 234 LYS A O 1
ATOM 1891 N N . GLU A 1 237 ? 60.409 -18.393 -7.794 1.00 48.21 235 GLU A N 1
ATOM 1892 C CA . GLU A 1 237 ? 60.752 -19.322 -6.730 1.00 51.86 235 GLU A CA 1
ATOM 1893 C C . GLU A 1 237 ? 60.999 -20.750 -7.221 1.00 49.31 235 GLU A C 1
ATOM 1894 O O . GLU A 1 237 ? 61.338 -21.611 -6.415 1.00 53.97 235 GLU A O 1
ATOM 1900 N N . LEU A 1 238 ? 60.811 -21.022 -8.513 1.00 31.82 236 LEU A N 1
ATOM 1901 C CA . LEU A 1 238 ? 61.005 -22.393 -8.998 1.00 29.20 236 LEU A CA 1
ATOM 1902 C C . LEU A 1 238 ? 62.472 -22.801 -8.907 1.00 31.59 236 LEU A C 1
ATOM 1903 O O . LEU A 1 238 ? 63.347 -22.016 -9.276 1.00 35.19 236 LEU A O 1
ATOM 1908 N N . THR A 1 239 ? 62.746 -24.014 -8.414 1.00 24.85 237 THR A N 1
ATOM 1909 C CA . THR A 1 239 ? 64.095 -24.567 -8.529 1.00 26.06 237 THR A CA 1
ATOM 1910 C C . THR A 1 239 ? 64.384 -24.807 -10.008 1.00 27.16 237 THR A C 1
ATOM 1911 O O . THR A 1 239 ? 63.446 -24.915 -10.812 1.00 25.86 237 THR A O 1
ATOM 1915 N N . SER A 1 240 ? 65.664 -24.887 -10.363 1.00 27.90 238 SER A N 1
ATOM 1916 C CA . SER A 1 240 ? 66.039 -25.071 -11.756 1.00 29.72 238 SER A CA 1
ATOM 1917 C C . SER A 1 240 ? 65.439 -26.380 -12.285 1.00 29.21 238 SER A C 1
ATOM 1918 O O . SER A 1 240 ? 64.971 -26.424 -13.420 1.00 26.86 238 SER A O 1
ATOM 1921 N N . ASN A 1 241 ? 65.403 -27.420 -11.452 1.00 28.06 239 ASN A N 1
ATOM 1922 C CA . ASN A 1 241 ? 6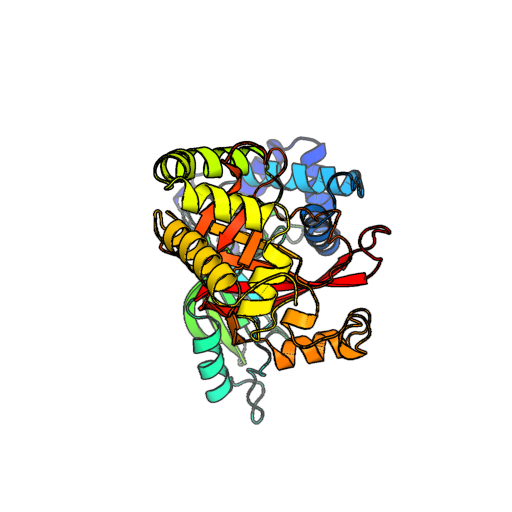4.786 -28.690 -11.856 1.00 26.91 239 ASN A CA 1
ATOM 1923 C C . ASN A 1 241 ? 63.258 -28.617 -11.984 1.00 28.06 239 ASN A C 1
ATOM 1924 O O . ASN A 1 241 ? 62.667 -29.282 -12.838 1.00 26.77 239 ASN A O 1
ATOM 1929 N N . GLU A 1 242 ? 62.608 -27.825 -11.145 1.00 28.95 240 GLU A N 1
ATOM 1930 C CA . GLU A 1 242 ? 61.169 -27.633 -11.286 1.00 26.55 240 GLU A CA 1
ATOM 1931 C C . GLU A 1 242 ? 60.873 -26.930 -12.603 1.00 26.56 240 GLU A C 1
ATOM 1932 O O . GLU A 1 242 ? 59.996 -27.347 -13.363 1.00 22.84 240 GLU A O 1
ATOM 1938 N N . LEU A 1 243 ? 61.626 -25.872 -12.878 1.00 24.16 241 LEU A N 1
ATOM 1939 C CA . LEU A 1 243 ? 61.452 -25.128 -14.112 1.00 22.97 241 LEU A CA 1
ATOM 1940 C C . LEU A 1 243 ? 61.700 -26.029 -15.313 1.00 23.05 241 LEU A C 1
ATOM 1941 O O . LEU A 1 243 ? 60.944 -26.002 -16.283 1.00 24.79 241 LEU A O 1
ATOM 1946 N N . ARG A 1 244 ? 62.750 -26.837 -15.235 1.00 28.07 242 ARG A N 1
ATOM 1947 C CA . ARG A 1 244 ? 63.110 -27.735 -16.326 1.00 27.67 242 ARG A CA 1
ATOM 1948 C C . ARG A 1 244 ? 61.987 -28.728 -16.607 1.00 26.00 242 ARG A C 1
ATOM 1949 O O . ARG A 1 244 ? 61.580 -28.912 -17.752 1.00 23.91 242 ARG A O 1
ATOM 1957 N N . ASP A 1 245 ? 61.477 -29.361 -15.555 1.00 23.33 243 ASP A N 1
ATOM 1958 C CA . ASP A 1 245 ? 60.482 -30.409 -15.744 1.00 25.85 243 ASP A CA 1
ATOM 1959 C C . ASP A 1 245 ? 59.079 -29.881 -16.077 1.00 23.59 243 ASP A C 1
ATOM 1960 O O . ASP A 1 245 ? 58.327 -30.561 -16.763 1.00 20.61 243 ASP A O 1
ATOM 1965 N N . ILE A 1 246 ? 58.736 -28.677 -15.613 1.00 21.60 244 ILE A N 1
ATOM 1966 C CA . ILE A 1 246 ? 57.521 -27.989 -16.063 1.00 22.99 244 ILE A CA 1
ATOM 1967 C C . ILE A 1 246 ? 57.618 -27.701 -17.558 1.00 22.81 244 ILE A C 1
ATOM 1968 O O . ILE A 1 246 ? 56.701 -27.996 -18.315 1.00 20.10 244 ILE A O 1
ATOM 1973 N N . ASN A 1 247 ? 58.741 -27.123 -17.976 1.00 20.33 245 ASN A N 1
ATOM 1974 C CA . ASN A 1 247 ? 58.995 -26.847 -19.390 1.00 21.02 245 ASN A CA 1
ATOM 1975 C C . ASN A 1 247 ? 59.011 -28.117 -20.236 1.00 22.86 245 ASN A C 1
ATOM 1976 O O . ASN A 1 247 ? 58.438 -28.136 -21.338 1.00 23.48 245 ASN A O 1
ATOM 1981 N N . ASN A 1 248 ? 59.634 -29.177 -19.723 1.00 21.18 246 ASN A N 1
ATOM 1982 C CA . ASN A 1 248 ? 59.589 -30.477 -20.396 1.00 21.16 246 ASN A CA 1
ATOM 1983 C C . ASN A 1 248 ? 58.139 -30.970 -20.578 1.00 19.84 246 ASN A C 1
ATOM 1984 O O . ASN A 1 248 ? 57.758 -31.400 -21.666 1.00 20.64 246 ASN A O 1
ATOM 1989 N N . TYR A 1 249 ? 57.346 -30.907 -19.516 1.00 22.99 247 TYR A N 1
ATOM 1990 C CA . TYR A 1 249 ? 55.940 -31.323 -19.581 1.00 19.03 247 TYR A CA 1
ATOM 1991 C C . TYR A 1 249 ? 55.208 -30.524 -20.648 1.00 23.04 247 TYR A C 1
ATOM 1992 O O . TYR A 1 249 ? 54.545 -31.086 -21.537 1.00 21.26 247 TYR A O 1
ATOM 2001 N N . LEU A 1 250 ? 55.351 -29.204 -20.577 1.00 20.99 248 LEU A N 1
ATOM 2002 C CA . LEU A 1 250 ? 54.567 -28.319 -21.417 1.00 20.84 248 LEU A CA 1
ATOM 2003 C C . LEU A 1 250 ? 54.947 -28.461 -22.886 1.00 25.71 248 LEU A C 1
ATOM 2004 O O . LEU A 1 250 ? 54.095 -28.324 -23.763 1.00 24.24 248 LEU A O 1
ATOM 2009 N N . GLY A 1 251 ? 56.213 -28.758 -23.150 1.00 21.20 249 GLY A N 1
ATOM 2010 C CA . GLY A 1 251 ? 56.706 -28.862 -24.509 1.00 27.18 249 GLY A CA 1
ATOM 2011 C C . GLY A 1 251 ? 56.460 -30.208 -25.164 1.00 24.62 249 GLY A C 1
ATOM 2012 O O . GLY A 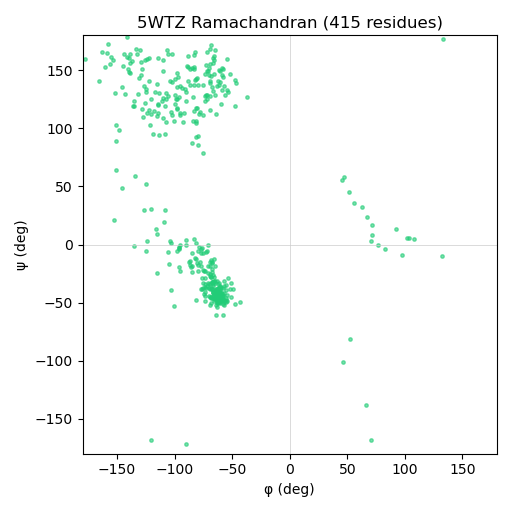1 251 ? 56.914 -30.442 -26.283 1.00 25.74 249 GLY A O 1
ATOM 2013 N N . GLY A 1 252 ? 55.744 -31.096 -24.483 1.00 24.19 250 GLY A N 1
ATOM 2014 C CA . GLY A 1 252 ? 55.434 -32.394 -25.063 1.00 24.38 250 GLY A CA 1
ATOM 2015 C C . GLY A 1 252 ? 55.691 -33.595 -24.163 1.00 23.59 250 GLY A C 1
ATOM 2016 O O . GLY A 1 252 ? 55.311 -34.724 -24.497 1.00 21.78 250 GLY A O 1
ATOM 2017 N N . GLY A 1 253 ? 56.360 -33.361 -23.037 1.00 23.76 251 GLY A N 1
ATOM 2018 C CA . GLY A 1 253 ? 56.633 -34.415 -22.073 1.00 21.83 251 GLY A CA 1
ATOM 2019 C C . GLY A 1 253 ? 55.371 -34.922 -21.391 1.00 20.00 251 GLY A C 1
ATOM 2020 O O . GLY A 1 253 ? 55.375 -36.036 -20.843 1.00 24.69 251 GLY A O 1
ATOM 2021 N N . TYR A 1 254 ? 54.316 -34.102 -21.411 1.00 20.06 252 TYR A N 1
ATOM 2022 C CA . TYR A 1 254 ? 52.994 -34.419 -20.827 1.00 19.46 252 TYR A CA 1
ATOM 2023 C C . TYR A 1 254 ? 52.470 -35.782 -21.300 1.00 21.61 252 TYR A C 1
ATOM 2024 O O . TYR A 1 254 ? 51.789 -36.478 -20.550 1.00 22.35 252 TYR A O 1
ATOM 2033 N N . THR A 1 255 ? 52.799 -36.161 -22.532 1.00 26.67 253 THR A N 1
ATOM 2034 C CA . THR A 1 255 ? 52.274 -37.396 -23.116 1.00 24.25 253 THR A CA 1
ATOM 2035 C C . THR A 1 255 ? 52.750 -38.621 -22.335 1.00 25.29 253 THR A C 1
ATOM 2036 O O . THR A 1 255 ? 51.945 -39.453 -21.929 1.00 24.47 253 THR A O 1
ATOM 2040 N N . ALA A 1 256 ? 54.049 -38.706 -22.093 1.00 25.27 254 ALA A N 1
ATOM 2041 C CA . ALA A 1 256 ? 54.604 -39.831 -21.336 1.00 30.21 254 ALA A CA 1
ATOM 2042 C C . ALA A 1 256 ? 54.264 -39.715 -19.849 1.00 24.56 254 ALA A C 1
ATOM 2043 O O . ALA A 1 256 ? 54.016 -40.726 -19.181 1.00 23.38 254 ALA A O 1
ATOM 2045 N N . ILE A 1 257 ? 54.264 -38.485 -19.334 1.00 21.21 255 ILE A N 1
ATOM 2046 C CA . ILE A 1 257 ? 54.059 -38.245 -17.904 1.00 18.42 255 ILE A CA 1
ATOM 2047 C C . ILE A 1 257 ? 52.629 -38.587 -17.506 1.00 21.66 255 ILE A C 1
ATOM 2048 O O . ILE A 1 257 ? 52.410 -39.343 -16.553 1.00 22.20 255 ILE A O 1
ATOM 2053 N N . ASN A 1 258 ? 51.658 -38.066 -18.247 1.00 16.41 256 ASN A N 1
ATOM 2054 C CA . ASN A 1 258 ? 50.266 -38.327 -17.897 1.00 18.63 256 ASN A CA 1
ATOM 2055 C C . ASN A 1 258 ? 49.901 -39.790 -18.200 1.00 23.95 256 ASN A C 1
ATOM 2056 O O . ASN A 1 258 ? 49.136 -40.391 -17.460 1.00 20.98 256 ASN A O 1
ATOM 2061 N N . LYS A 1 259 ? 50.491 -40.379 -19.238 1.00 19.80 257 LYS A N 1
ATOM 2062 C CA . LYS A 1 259 ? 50.319 -41.818 -19.488 1.00 21.20 257 LYS A CA 1
ATOM 2063 C C . LYS A 1 259 ? 50.772 -42.673 -18.298 1.00 23.21 257 LYS A C 1
ATOM 2064 O O . LYS A 1 259 ? 50.098 -43.628 -17.908 1.00 28.38 257 LYS A O 1
ATOM 2070 N N . TYR A 1 260 ? 51.924 -42.337 -17.733 1.00 23.17 258 TYR A N 1
ATOM 2071 C CA . TYR A 1 260 ? 52.454 -43.076 -16.603 1.00 27.36 258 TYR A CA 1
ATOM 2072 C C . TYR A 1 260 ? 51.576 -42.907 -15.368 1.00 30.04 258 TYR A C 1
ATOM 2073 O O . TYR A 1 260 ? 51.308 -43.866 -14.646 1.00 24.53 258 TYR A O 1
ATOM 2082 N N . LEU A 1 261 ? 51.152 -41.676 -15.116 1.00 23.23 259 LEU A N 1
ATOM 2083 C CA . LEU A 1 261 ? 50.281 -41.393 -13.980 1.00 30.67 259 LEU A CA 1
ATOM 2084 C C . LEU A 1 261 ? 48.951 -42.132 -14.111 1.00 26.00 259 LEU A C 1
ATOM 2085 O O . LEU A 1 261 ? 48.381 -42.577 -13.117 1.00 27.34 259 LEU A O 1
ATOM 2090 N N . LEU A 1 262 ? 48.470 -42.285 -15.339 1.00 20.44 260 LEU A N 1
ATOM 2091 C CA . LEU A 1 262 ? 47.153 -42.879 -15.531 1.00 22.76 260 LEU A CA 1
ATOM 2092 C C . LEU A 1 262 ? 47.166 -44.389 -15.270 1.00 30.42 260 LEU A C 1
ATOM 2093 O O . LEU A 1 262 ? 46.278 -44.904 -14.586 1.00 31.18 260 LEU A O 1
ATOM 2098 N N . ASP A 1 263 ? 48.169 -45.097 -15.784 1.00 33.83 261 ASP A N 1
ATOM 2099 C CA . ASP A 1 263 ? 48.202 -46.554 -15.637 1.00 36.81 261 ASP A CA 1
ATOM 2100 C C . ASP A 1 263 ? 49.602 -47.165 -15.652 1.00 31.24 261 ASP A C 1
ATOM 2101 O O . ASP A 1 263 ? 49.764 -48.352 -15.934 1.00 34.68 261 ASP A O 1
ATOM 2106 N N . GLY A 1 264 ? 50.618 -46.359 -15.370 1.00 31.01 262 GLY A N 1
ATOM 2107 C CA . GLY A 1 264 ? 51.968 -46.866 -15.251 1.00 29.28 262 GLY A CA 1
ATOM 2108 C C . GLY A 1 264 ? 52.679 -47.318 -16.519 1.00 36.68 262 GLY A C 1
ATOM 2109 O O . GLY A 1 264 ? 53.679 -48.030 -16.433 1.00 36.87 262 GLY A O 1
ATOM 2110 N N . THR A 1 265 ? 52.200 -46.924 -17.695 1.00 37.65 263 THR A N 1
ATOM 2111 C CA . THR A 1 265 ? 52.934 -47.270 -18.917 1.00 45.37 263 THR A CA 1
ATOM 2112 C C . THR A 1 265 ? 54.267 -46.517 -19.019 1.00 44.83 263 THR A C 1
ATOM 2113 O O . THR A 1 265 ? 54.351 -45.326 -18.697 1.00 38.16 263 THR A O 1
ATOM 2117 N N . ILE A 1 266 ? 55.297 -47.230 -19.471 1.00 42.80 264 ILE A N 1
ATOM 2118 C CA . ILE A 1 266 ? 56.647 -46.687 -19.631 1.00 43.21 264 ILE A CA 1
ATOM 2119 C C . ILE A 1 266 ? 57.219 -47.028 -21.007 1.00 44.79 264 ILE A C 1
ATOM 2120 O O . ILE A 1 266 ? 57.198 -48.187 -21.420 1.00 53.42 264 ILE A O 1
ATOM 2125 N N . GLY A 1 267 ? 57.732 -46.027 -21.716 1.00 42.26 265 GLY A N 1
ATOM 2126 C CA . GLY A 1 267 ? 58.409 -46.276 -22.981 1.00 51.25 265 GLY A CA 1
ATOM 2127 C C . GLY A 1 267 ? 59.739 -46.981 -22.764 1.00 57.42 265 GLY A C 1
ATOM 2128 O O . GLY A 1 267 ? 60.368 -46.822 -21.716 1.00 61.71 265 GLY A O 1
ATOM 2129 N N . GLU A 1 268 ? 60.180 -47.759 -23.749 1.00 62.99 266 GLU A N 1
ATOM 2130 C CA . GLU A 1 268 ? 61.445 -48.489 -23.638 1.00 67.95 266 GLU A CA 1
ATOM 2131 C C . GLU A 1 268 ? 62.639 -47.536 -23.566 1.00 65.32 266 GLU A C 1
ATOM 2132 O O . GLU A 1 268 ? 63.729 -47.912 -23.133 1.00 64.97 266 GLU A O 1
ATOM 2138 N N . ASN A 1 269 ? 62.418 -46.299 -23.993 1.00 63.95 267 ASN A N 1
ATOM 2139 C CA . ASN A 1 269 ? 63.432 -45.256 -23.934 1.00 65.36 267 ASN A CA 1
ATOM 2140 C C . ASN A 1 269 ? 63.773 -44.835 -22.505 1.00 63.80 267 ASN A C 1
ATOM 2141 O O . ASN A 1 269 ? 64.910 -44.468 -22.214 1.00 57.96 267 ASN A O 1
ATOM 2146 N N . THR A 1 270 ? 62.787 -44.890 -21.614 1.00 63.71 268 THR A N 1
ATOM 2147 C CA . THR A 1 270 ? 62.951 -44.323 -20.279 1.00 56.37 268 THR A CA 1
ATOM 2148 C C . THR A 1 270 ? 62.777 -45.322 -19.140 1.00 50.92 268 THR A C 1
ATOM 2149 O O . THR A 1 270 ? 62.732 -46.536 -19.348 1.00 51.10 268 THR A O 1
ATOM 2153 N N . SER A 1 271 ? 62.673 -44.782 -17.931 1.00 48.70 269 SER A N 1
ATOM 2154 C CA . SER A 1 271 ? 62.630 -45.581 -16.716 1.00 46.55 269 SER A CA 1
ATOM 2155 C C . SER A 1 271 ? 61.621 -45.038 -15.726 1.00 46.89 269 SER A C 1
ATOM 2156 O O . SER A 1 271 ? 61.241 -43.870 -15.798 1.00 51.50 269 SER A O 1
ATOM 2159 N N . LYS A 1 272 ? 61.208 -45.887 -14.789 1.00 42.78 270 LYS A N 1
ATOM 2160 C CA . LYS A 1 272 ? 60.319 -45.468 -13.720 1.00 44.35 270 LYS A CA 1
ATOM 2161 C C . LYS A 1 272 ? 60.915 -44.279 -12.961 1.00 50.90 270 LYS A C 1
ATOM 2162 O O . LYS A 1 272 ? 60.232 -43.282 -12.743 1.00 48.42 270 LYS A O 1
ATOM 2168 N N . GLU A 1 273 ? 62.191 -44.374 -12.591 1.00 52.03 271 GLU A N 1
ATOM 2169 C CA . GLU A 1 273 ? 62.836 -43.322 -11.800 1.00 52.36 271 GLU A CA 1
ATOM 2170 C C . GLU A 1 273 ? 62.850 -41.971 -12.517 1.00 41.74 271 GLU A C 1
ATOM 2171 O O . GLU A 1 273 ? 62.595 -40.935 -11.902 1.00 41.42 271 GLU A O 1
ATOM 2177 N N . ASP A 1 274 ? 63.134 -41.975 -13.814 1.00 32.13 272 ASP A N 1
ATOM 2178 C CA . ASP A 1 274 ? 63.145 -40.723 -14.567 1.00 35.76 272 ASP A CA 1
ATOM 2179 C C . ASP A 1 274 ? 61.757 -40.096 -14.625 1.00 38.44 272 ASP A C 1
ATOM 2180 O O . ASP A 1 274 ? 61.611 -38.877 -14.524 1.00 37.08 272 ASP A O 1
ATOM 2185 N N . LEU A 1 275 ? 60.739 -40.933 -14.789 1.00 37.06 273 LEU A N 1
ATOM 2186 C CA . LEU A 1 275 ? 59.363 -40.454 -14.806 1.00 35.91 273 LEU A CA 1
ATOM 2187 C C . LEU A 1 275 ? 58.936 -39.954 -13.436 1.00 36.19 273 LEU A C 1
ATOM 2188 O O . LEU A 1 275 ? 58.329 -38.889 -13.325 1.00 39.41 273 LEU A O 1
ATOM 2193 N N . GLU A 1 276 ? 59.243 -40.726 -12.395 1.00 32.13 274 GLU A N 1
ATOM 2194 C CA . GLU A 1 276 ? 58.911 -40.315 -11.029 1.00 36.19 274 GLU A CA 1
ATOM 2195 C C . GLU A 1 276 ? 59.565 -38.981 -10.652 1.00 32.03 274 GLU A C 1
ATOM 2196 O O . GLU A 1 276 ? 58.933 -38.143 -10.018 1.00 31.50 274 GLU A O 1
ATOM 2202 N N . GLU A 1 277 ? 60.823 -38.794 -11.035 1.00 33.26 275 GLU A N 1
ATOM 2203 C CA . GLU A 1 277 ? 61.549 -37.563 -10.717 1.00 31.26 275 GLU A CA 1
ATOM 2204 C C . GLU A 1 277 ? 60.845 -36.372 -11.345 1.00 30.56 275 GLU A C 1
ATOM 2205 O O . GLU A 1 277 ? 60.677 -35.329 -10.715 1.00 26.85 275 GLU A O 1
ATOM 2211 N N . LYS A 1 278 ? 60.445 -36.528 -12.601 1.00 29.66 276 LYS A N 1
ATOM 2212 C CA . LYS A 1 278 ? 59.757 -35.453 -13.293 1.00 25.57 276 LYS A CA 1
ATOM 2213 C C . LYS A 1 278 ? 58.425 -35.152 -12.618 1.00 21.80 276 LYS A C 1
ATOM 2214 O O . LYS A 1 278 ? 58.071 -33.989 -12.400 1.00 20.27 276 LYS A O 1
ATOM 2220 N N . ILE A 1 279 ? 57.683 -36.205 -12.291 1.00 26.54 277 ILE A N 1
ATOM 2221 C CA . ILE A 1 279 ? 56.380 -36.046 -11.653 1.00 28.92 277 ILE A CA 1
ATOM 2222 C C . ILE A 1 279 ? 56.547 -35.374 -10.286 1.00 22.63 277 ILE A C 1
ATOM 2223 O O . ILE A 1 279 ? 55.778 -34.475 -9.935 1.00 24.60 277 ILE A O 1
ATOM 2228 N N . SER A 1 280 ? 57.576 -35.796 -9.553 1.00 26.90 27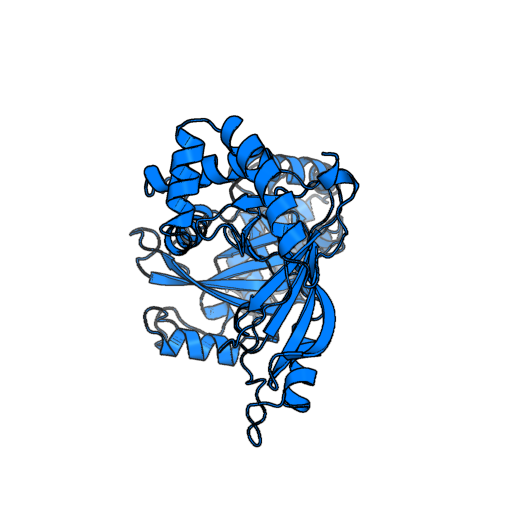8 SER A N 1
ATOM 2229 C CA . SER A 1 280 ? 57.948 -35.182 -8.276 1.00 30.42 278 SER A CA 1
ATOM 2230 C C . SER A 1 280 ? 58.193 -33.681 -8.407 1.00 27.89 278 SER A C 1
ATOM 2231 O O . SER A 1 280 ? 57.648 -32.886 -7.637 1.00 24.81 278 SER A O 1
ATOM 2234 N N . ASN A 1 281 ? 59.002 -33.296 -9.393 1.00 28.09 279 ASN A N 1
ATOM 2235 C CA . ASN A 1 281 ? 59.382 -31.898 -9.563 1.00 19.32 279 ASN A CA 1
ATOM 2236 C C . ASN A 1 281 ? 58.203 -31.026 -10.002 1.00 25.19 279 ASN A C 1
ATOM 2237 O O . ASN A 1 281 ? 57.986 -29.941 -9.450 1.00 21.17 279 ASN A O 1
ATOM 2242 N N . ILE A 1 282 ? 57.426 -31.497 -10.975 1.00 25.24 280 ILE A N 1
ATOM 2243 C CA . ILE A 1 282 ? 56.236 -30.767 -11.395 1.00 19.19 280 ILE A CA 1
ATOM 2244 C C . ILE A 1 282 ? 55.253 -30.630 -10.221 1.00 18.50 280 ILE A C 1
ATOM 2245 O O . ILE A 1 282 ? 54.741 -29.546 -9.973 1.00 16.78 280 ILE A O 1
ATOM 2250 N N . SER A 1 283 ? 55.001 -31.716 -9.486 1.00 19.37 281 SER A N 1
ATOM 2251 C CA . SER A 1 283 ? 53.994 -31.679 -8.419 1.00 22.80 281 SER A CA 1
ATOM 2252 C C . SER A 1 283 ? 54.444 -30.758 -7.275 1.00 18.97 281 SER A C 1
ATOM 2253 O O . SER A 1 283 ? 53.636 -29.986 -6.763 1.00 20.44 281 SER A O 1
ATOM 2256 N N . SER A 1 284 ? 55.719 -30.817 -6.895 1.00 19.47 282 SER A N 1
ATOM 2257 C CA . SER A 1 284 ? 56.222 -29.908 -5.853 1.00 20.38 282 SER A CA 1
ATOM 2258 C C . SER A 1 284 ? 56.100 -28.452 -6.338 1.00 18.06 282 SER A C 1
ATOM 2259 O O . SER A 1 284 ? 55.730 -27.568 -5.574 1.00 20.53 282 SER A O 1
ATOM 2262 N N . ALA A 1 285 ? 56.362 -28.213 -7.615 1.00 19.04 283 ALA A N 1
ATOM 2263 C CA . ALA A 1 285 ? 56.212 -26.869 -8.171 1.00 21.55 283 ALA A CA 1
ATOM 2264 C C . ALA A 1 285 ? 54.778 -26.353 -8.041 1.00 23.06 283 ALA A C 1
ATOM 2265 O O . ALA A 1 285 ? 54.536 -25.184 -7.702 1.00 18.87 283 ALA A O 1
ATOM 2267 N N . LEU A 1 286 ? 53.817 -27.230 -8.307 1.00 19.20 284 LEU A N 1
ATOM 2268 C CA . LEU A 1 286 ? 52.423 -26.818 -8.350 1.00 18.11 284 LEU A CA 1
ATOM 2269 C C . LEU A 1 286 ? 51.836 -26.578 -6.946 1.00 15.29 284 LEU A C 1
ATOM 2270 O O . LEU A 1 286 ? 50.728 -26.076 -6.811 1.00 17.37 284 LEU A O 1
ATOM 2275 N N . LYS A 1 287 ? 52.597 -26.907 -5.910 1.00 14.82 285 LYS A N 1
ATOM 2276 C CA . LYS A 1 287 ? 52.176 -26.675 -4.532 1.00 18.50 285 LYS A CA 1
ATOM 2277 C C . LYS A 1 287 ? 52.730 -25.358 -3.988 1.00 21.18 285 LYS A C 1
ATOM 2278 O O . LYS A 1 287 ? 52.465 -24.996 -2.841 1.00 18.74 285 LYS A O 1
ATOM 2284 N N . LYS A 1 288 ? 53.501 -24.638 -4.798 1.00 19.27 286 LYS A N 1
ATOM 2285 C CA . LYS A 1 288 ? 54.288 -23.519 -4.266 1.00 18.10 286 LYS A CA 1
ATOM 2286 C C . LYS A 1 288 ? 53.496 -22.205 -4.172 1.00 20.51 286 LYS A C 1
ATOM 2287 O O . LYS A 1 288 ? 53.836 -21.324 -3.374 1.00 20.74 286 LYS A O 1
ATOM 2293 N N . ARG A 1 289 ? 52.445 -22.065 -4.965 1.00 22.26 287 ARG A N 1
ATOM 2294 C CA . ARG A 1 289 ? 51.573 -20.914 -4.806 1.00 27.80 287 ARG A CA 1
ATOM 2295 C C . ARG A 1 289 ? 50.142 -21.271 -5.174 1.00 21.87 287 ARG A C 1
ATOM 2296 O O . ARG A 1 289 ? 49.794 -21.314 -6.354 1.00 21.27 287 ARG A O 1
ATOM 2304 N N . LYS A 1 290 ? 49.331 -21.553 -4.153 1.00 17.59 288 LYS A N 1
ATOM 2305 C CA . LYS A 1 290 ? 47.935 -21.947 -4.326 1.00 13.75 288 LYS A CA 1
ATOM 2306 C C . LYS A 1 290 ? 47.149 -20.894 -5.071 1.00 14.57 288 LYS A C 1
ATOM 2307 O O . LYS A 1 290 ? 47.393 -19.697 -4.911 1.00 14.65 288 LYS A O 1
ATOM 2313 N N . ILE A 1 291 ? 46.212 -21.350 -5.899 1.00 18.40 289 ILE A N 1
ATOM 2314 C CA . ILE A 1 291 ? 45.280 -20.447 -6.582 1.00 18.13 289 ILE A CA 1
ATOM 2315 C C . ILE A 1 291 ? 44.695 -19.442 -5.571 1.00 15.14 289 ILE A C 1
ATOM 2316 O O . ILE A 1 291 ? 44.083 -19.836 -4.583 1.00 18.25 289 ILE A O 1
ATOM 2321 N N . PRO A 1 292 ? 44.931 -18.136 -5.795 1.00 20.25 290 PRO A N 1
ATOM 2322 C CA . PRO A 1 292 ? 44.652 -17.064 -4.823 1.00 23.63 290 PRO A CA 1
ATOM 2323 C C . PRO A 1 292 ? 43.179 -16.631 -4.710 1.00 18.59 290 PRO A C 1
ATOM 2324 O O . PRO A 1 292 ? 42.850 -15.929 -3.752 1.00 20.49 290 PRO A O 1
ATOM 2328 N N . GLU A 1 293 ? 42.342 -17.009 -5.678 1.00 15.23 291 GLU A N 1
ATOM 2329 C CA . GLU A 1 293 ? 40.907 -16.709 -5.680 1.00 18.65 291 GLU A CA 1
ATOM 2330 C C . GLU A 1 293 ? 40.217 -17.671 -6.631 1.00 24.21 291 GLU A C 1
ATOM 2331 O O . GLU A 1 293 ? 40.841 -18.139 -7.600 1.00 18.37 291 GLU A O 1
ATOM 2337 N N . ASP A 1 294 ? 38.940 -17.952 -6.370 1.00 19.99 292 ASP A N 1
ATOM 2338 C CA . ASP A 1 294 ? 38.156 -18.851 -7.211 1.00 19.23 292 ASP A CA 1
ATOM 2339 C C . ASP A 1 294 ? 38.229 -18.346 -8.640 1.00 14.95 292 ASP A C 1
ATOM 2340 O O . ASP A 1 294 ? 38.069 -17.143 -8.894 1.00 17.32 292 ASP A O 1
ATOM 2345 N N . ILE A 1 295 ? 38.490 -19.264 -9.563 1.00 15.05 293 ILE A N 1
ATOM 2346 C CA . ILE A 1 295 ? 38.591 -18.932 -10.978 1.00 19.92 293 ILE A CA 1
ATOM 2347 C C . ILE A 1 295 ? 37.914 -20.040 -11.798 1.00 18.85 293 ILE A C 1
ATOM 2348 O O . ILE A 1 295 ? 37.864 -21.207 -11.384 1.00 15.47 293 ILE A O 1
ATOM 2353 N N . ILE A 1 296 ? 37.337 -19.656 -12.926 1.00 13.36 294 ILE A N 1
ATOM 2354 C CA . ILE A 1 296 ? 36.853 -20.613 -13.912 1.00 15.49 294 ILE A CA 1
ATOM 2355 C C . ILE A 1 296 ? 37.977 -20.917 -14.915 1.00 15.48 294 ILE A C 1
ATOM 2356 O O . ILE A 1 296 ? 38.616 -20.001 -15.435 1.00 18.50 294 ILE A O 1
ATOM 2361 N N . THR A 1 297 ? 38.240 -22.196 -15.181 1.00 12.63 295 THR A N 1
ATOM 2362 C CA . THR A 1 297 ? 39.199 -22.550 -16.226 1.00 15.08 295 THR A CA 1
ATOM 2363 C C . THR A 1 297 ? 38.609 -23.650 -17.124 1.00 15.04 295 THR A C 1
ATOM 2364 O O . THR A 1 297 ? 37.590 -24.238 -16.791 1.00 17.35 295 THR A O 1
ATOM 2368 N N . TYR A 1 298 ? 39.248 -23.909 -18.261 1.00 12.91 296 TYR A N 1
ATOM 2369 C CA . TYR A 1 298 ? 38.671 -24.743 -19.326 1.00 15.14 296 TYR A CA 1
ATOM 2370 C C . TYR A 1 298 ? 39.601 -25.852 -19.812 1.00 17.15 296 TYR A C 1
ATOM 2371 O O . TYR A 1 298 ? 40.816 -25.755 -19.711 1.00 14.37 296 TYR A O 1
ATOM 2380 N N . ARG A 1 299 ? 39.029 -26.898 -20.395 1.00 18.24 297 ARG A N 1
ATOM 2381 C CA . ARG A 1 299 ? 39.859 -27.962 -20.950 1.00 15.71 297 ARG A CA 1
ATOM 2382 C C . ARG A 1 299 ? 39.122 -28.619 -22.104 1.00 17.05 297 ARG A C 1
ATOM 2383 O O . ARG A 1 299 ? 37.945 -28.956 -21.973 1.00 17.06 297 ARG A O 1
ATOM 2391 N N . ARG A 1 300 ? 39.810 -28.764 -23.232 1.00 16.00 298 ARG A N 1
ATOM 2392 C CA . ARG A 1 300 ? 39.328 -29.582 -24.333 1.00 14.47 298 ARG A CA 1
ATOM 2393 C C . ARG A 1 300 ? 39.744 -31.009 -24.022 1.00 18.40 298 ARG A C 1
ATOM 2394 O O . ARG A 1 300 ? 40.930 -31.349 -24.064 1.00 16.90 298 ARG A O 1
ATOM 2402 N N . MET A 1 301 ? 38.778 -31.832 -23.630 1.00 18.07 299 MET A N 1
ATOM 2403 C CA . MET A 1 301 ? 39.070 -33.165 -23.112 1.00 18.13 299 MET A CA 1
ATOM 2404 C C . MET A 1 301 ? 38.909 -34.183 -24.229 1.00 20.84 299 MET A C 1
ATOM 2405 O O . MET A 1 301 ? 38.039 -34.036 -25.085 1.00 20.27 299 MET A O 1
ATOM 2410 N N . GLY A 1 302 ? 39.749 -35.209 -24.232 1.00 19.21 300 GLY A N 1
ATOM 2411 C CA . GLY A 1 302 ? 39.559 -36.322 -25.146 1.00 21.41 300 GLY A CA 1
ATOM 2412 C C . GLY A 1 302 ? 38.554 -37.317 -24.581 1.00 17.52 300 GLY A C 1
ATOM 2413 O O . GLY A 1 302 ? 38.277 -37.308 -23.372 1.00 23.00 300 GLY A O 1
ATOM 2414 N N . PRO A 1 303 ? 38.021 -38.203 -25.435 1.00 21.49 301 PRO A N 1
ATOM 2415 C CA . PRO A 1 303 ? 36.987 -39.151 -24.993 1.00 23.48 301 PRO A CA 1
ATOM 2416 C C . PRO A 1 303 ? 37.453 -40.107 -23.886 1.00 24.70 301 PRO A C 1
ATOM 2417 O O . PRO A 1 303 ? 36.625 -40.480 -23.048 1.00 20.18 301 PRO A O 1
ATOM 2421 N N . ASN A 1 304 ? 38.730 -40.493 -23.885 1.00 18.63 302 ASN A N 1
ATOM 2422 C CA . ASN A 1 304 ? 39.276 -41.398 -22.861 1.00 18.18 302 ASN A CA 1
ATOM 2423 C C . ASN A 1 304 ? 39.017 -40.920 -21.440 1.00 17.83 302 ASN A C 1
ATOM 2424 O O . ASN A 1 304 ? 38.948 -41.725 -20.511 1.00 21.27 302 ASN A O 1
ATOM 2429 N N . GLU A 1 305 ? 38.904 -39.607 -21.255 1.00 14.04 303 GLU A N 1
ATOM 24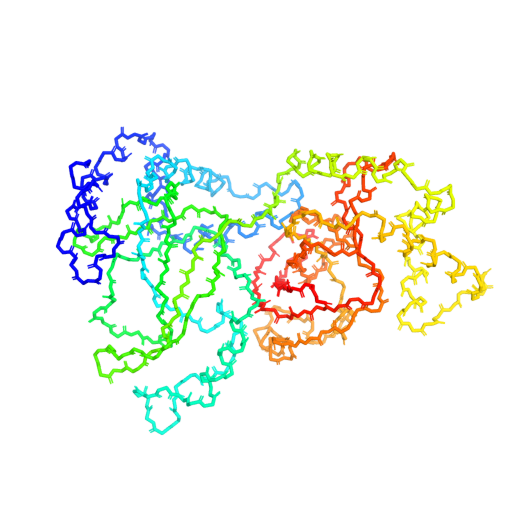30 C CA . GLU A 1 305 ? 38.709 -39.065 -19.915 1.00 18.92 303 GLU A CA 1
ATOM 2431 C C . GLU A 1 305 ? 37.341 -39.425 -19.352 1.00 19.69 303 GLU A C 1
ATOM 2432 O O . GLU A 1 305 ? 37.109 -39.291 -18.154 1.00 19.39 303 GLU A O 1
ATOM 2438 N N . PHE A 1 306 ? 36.453 -39.908 -20.218 1.00 25.59 304 PHE A N 1
ATOM 2439 C CA . PHE A 1 306 ? 35.154 -40.401 -19.786 1.00 24.00 304 PHE A CA 1
ATOM 2440 C C . PHE A 1 306 ? 34.917 -41.820 -20.296 1.00 24.06 304 PHE A C 1
ATOM 2441 O O . PHE A 1 306 ? 33.778 -42.238 -20.521 1.00 23.95 304 PHE A O 1
ATOM 2449 N N . GLY A 1 307 ? 36.005 -42.565 -20.459 1.00 22.57 305 GLY A N 1
ATOM 2450 C CA . GLY A 1 307 ? 35.933 -43.969 -20.833 1.00 22.80 305 GLY A CA 1
ATOM 2451 C C . GLY A 1 307 ? 35.399 -44.230 -22.230 1.00 22.18 305 GLY A C 1
ATOM 2452 O O . GLY A 1 307 ? 34.902 -45.317 -22.503 1.00 26.60 305 GLY A O 1
ATOM 2453 N N . LEU A 1 308 ? 35.505 -43.239 -23.110 1.00 20.38 306 LEU A N 1
ATOM 2454 C CA . LEU A 1 308 ? 35.099 -43.392 -24.503 1.00 23.24 306 LEU A CA 1
ATOM 2455 C C . LEU A 1 308 ? 36.295 -43.406 -25.464 1.00 26.13 306 LEU A C 1
ATOM 2456 O O . LEU A 1 308 ? 37.392 -42.945 -25.118 1.00 23.50 306 LEU A O 1
ATOM 2461 N N . ASP A 1 309 ? 36.075 -43.973 -26.648 1.00 23.94 307 ASP A N 1
ATOM 2462 C CA . ASP A 1 309 ? 37.013 -43.896 -27.772 1.00 33.82 307 ASP A CA 1
ATOM 2463 C C . ASP A 1 309 ? 36.469 -42.921 -28.803 1.00 36.76 307 ASP A C 1
ATOM 2464 O O . ASP A 1 309 ? 35.277 -42.598 -28.794 1.00 34.13 307 ASP A O 1
ATOM 2469 N N . LEU A 1 310 ? 37.332 -42.490 -29.716 1.00 32.88 308 LEU A N 1
ATOM 2470 C CA . LEU A 1 310 ? 36.932 -41.595 -30.796 1.00 37.43 308 LEU A CA 1
ATOM 2471 C C . LEU A 1 310 ? 35.800 -42.191 -31.639 1.00 36.39 308 LEU A C 1
ATOM 2472 O O . LEU A 1 310 ? 34.953 -41.461 -32.154 1.00 32.85 308 LEU A O 1
ATOM 2477 N N . ASN A 1 311 ? 35.774 -43.514 -31.762 1.00 35.59 309 ASN A N 1
ATOM 2478 C CA . ASN A 1 311 ? 34.745 -44.178 -32.562 1.00 40.14 309 ASN A CA 1
ATOM 2479 C C . ASN A 1 311 ? 33.705 -44.949 -31.750 1.00 32.88 309 ASN A C 1
ATOM 2480 O O . ASN A 1 311 ? 33.014 -45.827 -32.283 1.00 31.73 309 ASN A O 1
ATOM 2485 N N . SER A 1 312 ? 33.594 -44.629 -30.467 1.00 30.24 310 SER A N 1
ATOM 2486 C CA . SER A 1 312 ? 32.531 -45.198 -29.652 1.00 27.40 310 SER A CA 1
ATOM 2487 C C . SER A 1 312 ? 31.204 -44.669 -30.164 1.00 23.55 310 SER A C 1
ATOM 2488 O O . SER A 1 312 ? 31.067 -43.467 -30.383 1.00 25.19 310 SER A O 1
ATOM 2491 N N . PRO A 1 313 ? 30.235 -45.566 -30.370 1.00 29.80 311 PRO A N 1
ATOM 2492 C CA . PRO A 1 313 ? 28.853 -45.175 -30.650 1.00 28.53 311 PRO A CA 1
ATOM 2493 C C . PRO A 1 313 ? 28.341 -44.141 -29.651 1.00 32.55 311 PRO A C 1
ATOM 2494 O O . PRO A 1 313 ? 27.631 -43.207 -30.035 1.00 32.97 311 PRO A O 1
ATOM 2498 N N . ASP A 1 314 ? 28.722 -44.291 -28.385 1.00 28.61 312 ASP A N 1
ATOM 2499 C CA . ASP A 1 314 ? 28.250 -43.408 -27.327 1.00 32.84 312 ASP A CA 1
ATOM 2500 C C . ASP A 1 314 ? 28.831 -41.998 -27.458 1.00 24.62 312 ASP A C 1
ATOM 2501 O O . ASP A 1 314 ? 28.354 -41.066 -26.826 1.00 23.25 312 ASP A O 1
ATOM 2506 N N . TYR A 1 315 ? 29.868 -41.847 -28.274 1.00 24.90 313 TYR A N 1
ATOM 2507 C CA . TYR A 1 315 ? 30.548 -40.559 -28.410 1.00 25.13 313 TYR A CA 1
ATOM 2508 C C . TYR A 1 315 ? 29.916 -39.713 -29.537 1.00 25.53 313 TYR A C 1
ATOM 2509 O O . TYR A 1 315 ? 30.329 -38.583 -29.790 1.00 25.48 313 TYR A O 1
ATOM 2518 N N . ASP A 1 316 ? 28.899 -40.263 -30.201 1.00 21.60 314 ASP A N 1
ATOM 2519 C CA . ASP A 1 316 ? 28.181 -39.535 -31.243 1.00 27.43 314 ASP A CA 1
ATOM 2520 C C . ASP A 1 316 ? 27.086 -38.666 -30.631 1.00 29.94 314 ASP A C 1
ATOM 2521 O O . ASP A 1 316 ? 25.935 -39.091 -30.527 1.00 30.12 314 ASP A O 1
ATOM 2526 N N . PHE A 1 317 ? 27.4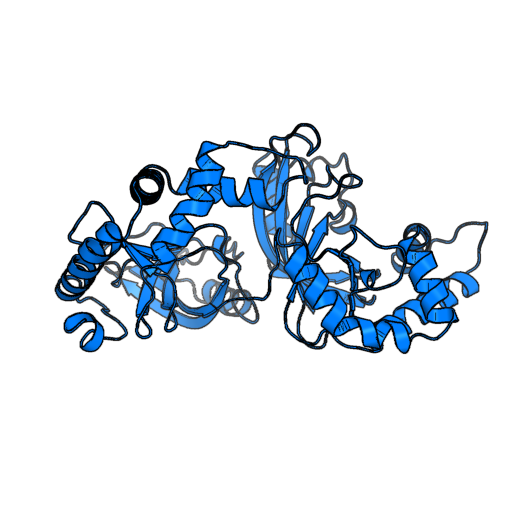40 -37.443 -30.252 1.00 27.58 315 PHE A N 1
ATOM 2527 C CA . PHE A 1 317 ? 26.508 -36.563 -29.545 1.00 28.73 315 PHE A CA 1
ATOM 2528 C C . PHE A 1 317 ? 25.542 -35.862 -30.489 1.00 29.76 315 PHE A C 1
ATOM 2529 O O . PHE A 1 317 ? 24.700 -35.077 -30.050 1.00 31.71 315 PHE A O 1
ATOM 2537 N N . ASN A 1 318 ? 25.654 -36.157 -31.778 1.00 31.13 316 ASN A N 1
ATOM 2538 C CA . ASN A 1 318 ? 24.674 -35.693 -32.756 1.00 31.43 316 ASN A CA 1
ATOM 2539 C C . ASN A 1 318 ? 23.362 -36.458 -32.630 1.00 41.65 316 ASN A C 1
ATOM 2540 O O . ASN A 1 318 ? 22.374 -36.141 -33.290 1.00 47.17 316 ASN A O 1
ATOM 2545 N N . LYS A 1 319 ? 23.365 -37.474 -31.775 1.00 41.66 317 LYS A N 1
ATOM 2546 C CA . LYS A 1 319 ? 22.159 -38.223 -31.462 1.00 41.06 317 LYS A CA 1
ATOM 2547 C C . LYS A 1 319 ? 21.715 -37.942 -30.026 1.00 41.69 317 LYS A C 1
ATOM 2548 O O . LYS A 1 319 ? 22.496 -38.088 -29.085 1.00 35.52 317 LYS A O 1
ATOM 2554 N N . VAL A 1 320 ? 20.461 -37.527 -29.860 1.00 38.61 318 VAL A N 1
ATOM 2555 C CA . VAL A 1 320 ? 19.972 -37.114 -28.550 1.00 36.57 318 VAL A CA 1
ATOM 2556 C C . VAL A 1 320 ? 20.166 -38.195 -27.491 1.00 32.94 318 VAL A C 1
ATOM 2557 O O . VAL A 1 320 ? 20.542 -37.882 -26.362 1.00 27.78 318 VAL A O 1
ATOM 2561 N N . GLU A 1 321 ? 19.946 -39.455 -27.870 1.00 29.33 319 GLU A N 1
ATOM 2562 C CA . GLU A 1 321 ? 20.050 -40.585 -26.944 1.00 31.29 319 GLU A CA 1
ATOM 2563 C C . GLU A 1 321 ? 21.428 -40.665 -26.311 1.00 28.93 319 GLU A C 1
ATOM 2564 O O . GLU A 1 321 ? 21.551 -40.999 -25.130 1.00 31.14 319 GLU A O 1
ATOM 2570 N N . ASN A 1 322 ? 22.463 -40.350 -27.087 1.00 26.51 320 ASN A N 1
ATOM 2571 C CA . ASN A 1 322 ? 23.834 -40.384 -26.569 1.00 30.24 320 ASN A CA 1
ATOM 2572 C C . ASN A 1 322 ? 24.157 -39.258 -25.592 1.00 25.89 320 ASN A C 1
ATOM 2573 O O . ASN A 1 322 ? 24.904 -39.458 -24.637 1.00 28.12 320 ASN A O 1
ATOM 2578 N N . VAL A 1 323 ? 23.601 -38.076 -25.822 1.00 28.07 321 VAL A N 1
ATOM 2579 C CA . VAL A 1 323 ? 23.718 -37.007 -24.835 1.00 28.57 321 VAL A CA 1
ATOM 2580 C C . VAL A 1 323 ? 23.026 -37.425 -23.532 1.00 30.15 321 VAL A C 1
ATOM 2581 O O . VAL A 1 323 ? 23.563 -37.221 -22.446 1.00 24.62 321 VAL A O 1
ATOM 2585 N N . SER A 1 324 ? 21.836 -38.017 -23.653 1.00 30.91 322 SER A N 1
ATOM 2586 C CA . SER A 1 324 ? 21.082 -38.496 -22.489 1.00 26.85 322 SER A CA 1
ATOM 2587 C C . SER A 1 324 ? 21.844 -39.557 -21.698 1.00 26.46 322 SER A C 1
ATOM 2588 O O . SER A 1 324 ? 21.887 -39.515 -20.463 1.00 23.31 322 SER A O 1
ATOM 2591 N N . LYS A 1 325 ? 22.441 -40.507 -22.417 1.00 26.92 323 LYS A N 1
ATOM 2592 C CA . LYS A 1 325 ? 23.258 -41.551 -21.797 1.00 29.55 323 LYS A CA 1
ATOM 2593 C C . LYS A 1 325 ? 24.406 -40.938 -21.010 1.00 19.27 323 LYS A C 1
ATOM 2594 O O . LYS A 1 325 ? 24.698 -41.359 -19.890 1.00 23.27 323 LYS A O 1
ATOM 2600 N N . PHE A 1 326 ? 25.048 -39.931 -21.595 1.00 19.67 324 PHE A N 1
ATOM 2601 C CA . PHE A 1 326 ? 26.208 -39.307 -20.988 1.00 22.60 324 PHE A CA 1
ATOM 2602 C C . PHE A 1 326 ? 25.803 -38.574 -19.717 1.00 26.07 324 PHE A C 1
ATOM 2603 O O . PHE A 1 326 ? 26.507 -38.620 -18.699 1.00 23.62 324 PHE A O 1
ATOM 2611 N N . LYS A 1 327 ? 24.658 -37.900 -19.781 1.00 23.38 325 LYS A N 1
ATOM 2612 C CA . LYS A 1 327 ? 24.153 -37.162 -18.632 1.00 19.55 325 LYS A CA 1
ATOM 2613 C C . LYS A 1 327 ? 23.800 -38.123 -17.512 1.00 22.24 325 LYS A C 1
ATOM 2614 O O . LYS A 1 327 ? 24.130 -37.872 -16.348 1.00 24.52 325 LYS A O 1
ATOM 2620 N N . GLU A 1 328 ? 23.149 -39.230 -17.862 1.00 18.91 326 GLU A N 1
ATOM 2621 C CA . GLU A 1 328 ? 22.756 -40.228 -16.880 1.00 24.44 326 GLU A CA 1
ATOM 2622 C C . GLU A 1 328 ? 23.981 -40.863 -16.210 1.00 19.27 326 GLU A C 1
ATOM 2623 O O . GLU A 1 328 ? 23.984 -41.125 -15.005 1.00 25.75 326 GLU A O 1
ATOM 2629 N N . LYS A 1 329 ? 25.029 -41.087 -16.991 1.00 23.95 327 LYS A N 1
ATOM 2630 C CA . LYS A 1 329 ? 26.224 -41.739 -16.474 1.00 27.61 327 LYS A CA 1
ATOM 2631 C C . LYS A 1 329 ? 27.029 -40.827 -15.547 1.00 25.70 327 LYS A C 1
ATOM 2632 O O . LYS A 1 329 ? 27.550 -41.290 -14.531 1.00 20.45 327 LYS A O 1
ATOM 2638 N N . TRP A 1 330 ? 27.104 -39.533 -15.862 1.00 24.46 328 TRP A N 1
ATOM 2639 C CA . TRP A 1 330 ? 28.098 -38.668 -15.212 1.00 19.61 328 TRP A CA 1
ATOM 2640 C C . TRP A 1 330 ? 27.569 -37.539 -14.319 1.00 16.74 328 TRP A C 1
ATOM 2641 O O . TRP A 1 330 ? 28.303 -37.077 -13.451 1.00 21.50 328 TRP A O 1
ATOM 2652 N N . LEU A 1 331 ? 26.340 -37.069 -14.527 1.00 22.12 329 LEU A N 1
ATOM 2653 C CA . LEU A 1 331 ? 25.813 -36.002 -13.667 1.00 20.83 329 LEU A CA 1
ATOM 2654 C C . LEU A 1 331 ? 25.909 -36.379 -12.186 1.00 18.87 329 LEU A C 1
ATOM 2655 O O . LEU A 1 331 ? 25.515 -37.474 -11.783 1.00 17.62 329 LEU A O 1
ATOM 2660 N N . GLY A 1 332 ? 26.431 -35.466 -11.380 1.00 18.85 330 GLY A N 1
ATOM 2661 C CA . GLY A 1 332 ? 26.505 -35.683 -9.951 1.00 16.49 330 GLY A CA 1
ATOM 2662 C C . GLY A 1 332 ? 27.609 -36.633 -9.516 1.00 21.75 330 GLY A C 1
ATOM 2663 O O . GLY A 1 332 ? 27.772 -36.890 -8.326 1.00 22.47 330 GLY A O 1
ATOM 2664 N N . LYS A 1 333 ? 28.374 -37.160 -10.465 1.00 23.68 331 LYS A N 1
ATOM 2665 C CA . LYS A 1 333 ? 29.426 -38.107 -10.115 1.00 27.47 331 LYS A CA 1
ATOM 2666 C C . LYS A 1 333 ? 30.700 -37.398 -9.669 1.00 17.77 331 LYS A C 1
ATOM 2667 O O . LYS A 1 333 ? 30.969 -36.264 -10.050 1.00 19.74 331 LYS A O 1
ATOM 2673 N N . THR A 1 334 ? 31.483 -38.068 -8.838 1.00 18.02 332 THR A N 1
ATOM 2674 C CA . THR A 1 334 ? 32.823 -37.569 -8.546 1.00 21.92 332 THR A CA 1
ATOM 2675 C C . THR A 1 334 ? 33.857 -38.462 -9.238 1.00 21.64 332 THR A C 1
ATOM 2676 O O . THR A 1 334 ? 33.852 -39.671 -9.037 1.00 23.84 332 THR A O 1
ATOM 2680 N N . ILE A 1 335 ? 34.735 -37.861 -10.044 1.00 21.15 333 ILE A N 1
ATOM 2681 C CA . ILE A 1 335 ? 35.687 -38.604 -10.871 1.00 19.69 333 ILE A CA 1
ATOM 2682 C C . ILE A 1 335 ? 37.114 -38.333 -10.426 1.00 16.87 333 ILE A C 1
ATOM 2683 O O . ILE A 1 335 ? 37.583 -37.203 -10.580 1.00 15.02 333 ILE A O 1
ATOM 2688 N N . PRO A 1 336 ? 37.804 -39.352 -9.884 1.00 18.28 334 PRO A N 1
ATOM 2689 C CA . PRO A 1 336 ? 39.223 -39.181 -9.551 1.00 23.72 334 PRO A CA 1
ATOM 2690 C C . PRO A 1 336 ? 40.041 -38.858 -10.785 1.00 22.40 334 PRO A C 1
ATOM 2691 O O . PRO A 1 336 ? 39.792 -39.440 -11.836 1.00 23.16 334 PRO A O 1
ATOM 2695 N N . VAL A 1 337 ? 40.999 -37.948 -10.657 1.00 19.00 335 VAL A N 1
ATOM 2696 C CA . VAL A 1 337 ? 41.862 -37.579 -11.771 1.00 11.51 335 VAL A CA 1
ATOM 2697 C C . VAL A 1 337 ? 43.330 -37.846 -11.405 1.00 18.53 335 VAL A C 1
ATOM 2698 O O . VAL A 1 337 ? 43.948 -37.088 -10.646 1.00 25.21 335 VAL A O 1
ATOM 2702 N N . LYS A 1 338 ? 43.884 -38.933 -11.933 1.00 16.62 336 LYS A N 1
ATOM 2703 C CA . LYS A 1 338 ? 45.234 -39.353 -11.575 1.00 16.56 336 LYS A CA 1
ATOM 2704 C C . LYS A 1 338 ? 46.307 -38.488 -12.241 1.00 18.51 336 LYS A C 1
ATOM 2705 O O . LYS A 1 338 ? 47.439 -38.412 -11.770 1.00 18.16 336 LYS A O 1
ATOM 2711 N N . THR A 1 339 ? 45.936 -37.835 -13.333 1.00 14.51 337 THR A N 1
ATOM 2712 C CA . THR A 1 339 ? 46.875 -37.098 -14.173 1.00 16.01 337 THR A CA 1
ATOM 2713 C C . THR A 1 339 ? 47.050 -35.652 -13.711 1.00 14.26 337 THR A C 1
ATOM 2714 O O . THR A 1 339 ? 46.225 -35.147 -12.943 1.00 15.24 337 THR A O 1
ATOM 2718 N N . PHE A 1 340 ? 48.127 -34.993 -14.150 1.00 17.18 338 PHE A N 1
ATOM 2719 C CA . PHE A 1 340 ? 48.172 -33.541 -14.096 1.00 17.18 338 PHE A CA 1
ATOM 2720 C C . PHE A 1 340 ? 47.100 -33.061 -15.060 1.00 18.97 338 PHE A C 1
ATOM 2721 O O . PHE A 1 340 ? 46.865 -33.690 -16.103 1.00 21.48 338 PHE A O 1
ATOM 2729 N N . ILE A 1 341 ? 46.474 -31.938 -14.740 1.00 18.66 339 ILE A N 1
ATOM 2730 C CA . ILE A 1 341 ? 45.423 -31.391 -15.599 1.00 15.95 339 ILE A CA 1
ATOM 2731 C C . ILE A 1 341 ? 45.864 -30.096 -16.296 1.00 16.86 339 ILE A C 1
ATOM 2732 O O . ILE A 1 341 ? 46.017 -29.044 -15.649 1.00 14.83 339 ILE A O 1
ATOM 2737 N N . SER A 1 342 ? 46.081 -30.193 -17.607 1.00 16.35 340 SER A N 1
ATOM 2738 C CA . SER A 1 342 ? 46.317 -29.028 -18.457 1.00 14.24 340 SER A CA 1
ATOM 2739 C C . SER A 1 342 ? 44.997 -28.302 -18.777 1.00 15.88 340 SER A C 1
ATOM 2740 O O . SER A 1 342 ? 44.097 -28.827 -19.463 1.00 16.69 340 SER A O 1
ATOM 2743 N N . THR A 1 343 ? 44.880 -27.087 -18.266 1.00 14.12 341 THR A N 1
ATOM 2744 C CA . THR A 1 343 ? 43.680 -26.275 -18.495 1.00 22.23 341 THR A CA 1
ATOM 2745 C C . THR A 1 343 ? 44.073 -24.931 -19.073 1.00 19.85 341 THR A C 1
ATOM 2746 O O . THR A 1 343 ? 45.212 -24.500 -18.940 1.00 19.46 341 THR A O 1
ATOM 2750 N N . THR A 1 344 ? 43.121 -24.275 -19.727 1.00 13.01 342 THR A N 1
ATOM 2751 C CA . THR A 1 344 ? 43.329 -22.942 -20.255 1.00 17.11 342 THR A CA 1
ATOM 2752 C C . THR A 1 344 ? 42.243 -22.031 -19.697 1.00 20.20 342 THR A C 1
ATOM 2753 O O . THR A 1 344 ? 41.062 -22.381 -19.691 1.00 20.24 342 THR A O 1
ATOM 2757 N N . VAL A 1 345 ? 42.630 -20.851 -19.225 1.00 15.13 343 VAL A N 1
ATOM 2758 C CA . VAL A 1 345 ? 41.653 -19.963 -18.624 1.00 16.53 343 VAL A CA 1
ATOM 2759 C C . VAL A 1 345 ? 40.776 -19.250 -19.652 1.00 21.90 343 VAL A C 1
ATOM 2760 O O . VAL A 1 345 ? 39.854 -18.514 -19.272 1.00 19.59 343 VAL A O 1
ATOM 2764 N N . LEU A 1 346 ? 41.043 -19.463 -20.941 1.00 17.59 344 LEU A N 1
ATOM 2765 C CA . LEU A 1 346 ? 40.174 -18.908 -21.979 1.00 20.36 344 LEU A CA 1
ATOM 2766 C C . LEU A 1 346 ? 39.192 -19.966 -22.446 1.00 18.08 344 LEU A C 1
ATOM 2767 O O . LEU A 1 346 ? 39.523 -21.151 -22.472 1.00 21.22 344 LEU A O 1
ATOM 2772 N N . SER A 1 347 ? 37.996 -19.533 -22.831 1.00 16.80 345 SER A N 1
ATOM 2773 C CA . SER A 1 347 ? 36.985 -20.434 -23.359 1.00 19.53 345 SER A CA 1
ATOM 2774 C C . SER A 1 347 ? 37.228 -20.726 -24.845 1.00 18.52 345 SER A C 1
ATOM 2775 O O . SER A 1 347 ? 36.619 -21.657 -25.388 1.00 20.01 345 SER A O 1
ATOM 2778 N N . ASN A 1 348 ? 38.115 -19.946 -25.481 1.00 19.65 346 ASN A N 1
ATOM 2779 C CA . ASN A 1 348 ? 38.512 -20.147 -26.888 1.00 18.69 346 ASN A CA 1
ATOM 2780 C C . ASN A 1 348 ? 38.836 -21.600 -27.205 1.00 21.46 346 ASN A C 1
ATOM 2781 O O . ASN A 1 348 ? 39.494 -22.270 -26.413 1.00 25.25 346 ASN A O 1
ATOM 2786 N N . ASN A 1 349 ? 38.406 -22.087 -28.368 1.00 24.74 347 ASN A N 1
ATOM 2787 C CA . ASN A 1 349 ? 38.864 -23.396 -28.826 1.00 23.86 347 ASN A CA 1
ATOM 2788 C C . ASN A 1 349 ? 40.367 -23.347 -29.129 1.00 19.50 347 ASN A C 1
ATOM 2789 O O . ASN A 1 349 ? 40.910 -22.281 -29.382 1.00 21.59 347 ASN A O 1
ATOM 2794 N N . ILE A 1 350 ? 41.029 -24.499 -29.078 1.00 23.36 348 ILE A N 1
ATOM 2795 C CA . ILE A 1 350 ? 42.458 -24.595 -29.367 1.00 26.99 348 ILE A CA 1
ATOM 2796 C C . ILE A 1 350 ? 42.655 -25.411 -30.639 1.00 26.69 348 ILE A C 1
ATOM 2797 O O . ILE A 1 350 ? 42.086 -26.501 -30.761 1.00 23.19 348 ILE A O 1
ATOM 2802 N N . SER A 1 351 ? 43.441 -24.880 -31.577 1.00 20.64 349 SER A N 1
ATOM 2803 C CA . SER A 1 351 ? 43.604 -25.483 -32.907 1.00 20.07 349 SER A CA 1
ATOM 2804 C C . SER A 1 351 ? 43.957 -26.961 -32.864 1.00 23.06 349 SER A C 1
ATOM 2805 O O . SER A 1 351 ? 43.370 -27.761 -33.595 1.00 21.79 349 SER A O 1
ATOM 2808 N N . ALA A 1 352 ? 44.903 -27.328 -32.003 1.00 21.81 350 ALA A N 1
ATOM 2809 C CA . ALA A 1 352 ? 45.372 -28.715 -31.954 1.00 26.46 350 ALA A CA 1
ATOM 2810 C C . ALA A 1 352 ? 44.287 -29.655 -31.431 1.00 21.35 350 ALA A C 1
ATOM 2811 O O . ALA A 1 352 ? 44.322 -30.855 -31.716 1.00 24.03 350 ALA A O 1
ATOM 2813 N N . PHE A 1 353 ? 43.334 -29.107 -30.676 1.00 15.65 351 PHE A N 1
ATOM 2814 C CA . PHE A 1 353 ? 42.285 -29.909 -30.049 1.00 18.59 351 PHE A CA 1
ATOM 2815 C C . PHE A 1 353 ? 40.892 -29.476 -30.499 1.00 18.11 351 PHE A C 1
ATOM 2816 O O . PHE A 1 353 ? 39.930 -29.609 -29.741 1.00 22.92 351 PHE A O 1
ATOM 2824 N N . ALA A 1 354 ? 40.795 -28.976 -31.727 1.00 19.71 352 ALA A N 1
ATOM 2825 C CA . ALA A 1 354 ? 39.585 -28.285 -32.213 1.00 19.06 352 ALA A CA 1
ATOM 2826 C C . ALA A 1 354 ? 38.378 -29.204 -32.321 1.00 22.36 352 ALA A C 1
ATOM 2827 O O . ALA A 1 354 ? 37.248 -28.751 -32.190 1.00 22.78 352 ALA A O 1
ATOM 2829 N N . LYS A 1 355 ? 38.614 -30.492 -32.540 1.00 22.40 353 LYS A N 1
ATOM 2830 C CA . LYS A 1 355 ? 37.507 -31.418 -32.734 1.00 22.91 353 LYS A CA 1
ATOM 2831 C C . LYS A 1 355 ? 37.100 -32.203 -31.490 1.00 24.22 353 LYS A C 1
ATOM 2832 O O . LYS A 1 355 ? 36.093 -32.920 -31.528 1.00 22.18 353 LYS A O 1
ATOM 2838 N N . ARG A 1 356 ? 37.840 -32.064 -30.386 1.00 19.54 354 ARG A N 1
ATOM 2839 C CA . ARG A 1 356 ? 37.408 -32.683 -29.133 1.00 16.39 354 ARG A CA 1
ATOM 2840 C C . ARG A 1 356 ? 36.012 -32.161 -28.735 1.00 19.22 354 ARG A C 1
ATOM 2841 O O . ARG A 1 356 ? 35.765 -30.952 -28.787 1.00 20.91 354 ARG A O 1
ATOM 2849 N N . LYS A 1 357 ? 35.110 -33.074 -28.365 1.00 25.85 355 LYS A N 1
ATOM 2850 C CA . LYS A 1 357 ? 33.678 -32.753 -28.162 1.00 18.41 355 LYS A CA 1
ATOM 2851 C C . LYS A 1 357 ? 33.329 -32.482 -26.708 1.00 24.78 355 LYS A C 1
ATOM 2852 O O . LYS A 1 357 ? 32.177 -32.185 -26.365 1.00 21.63 355 LYS A O 1
ATOM 2858 N N . LEU A 1 358 ? 34.322 -32.613 -25.842 1.00 20.40 356 LEU A N 1
ATOM 2859 C CA . LEU A 1 358 ? 34.076 -32.505 -24.417 1.00 17.78 356 LEU A CA 1
ATOM 2860 C C . LEU A 1 358 ? 34.812 -31.292 -23.877 1.00 20.80 356 LEU A C 1
ATOM 2861 O O . LEU A 1 358 ? 36.046 -31.272 -23.810 1.00 19.15 356 LEU A O 1
ATOM 2866 N N . ILE A 1 359 ? 34.050 -30.279 -23.491 1.00 14.12 357 ILE A N 1
ATOM 2867 C CA . ILE A 1 359 ? 34.615 -29.025 -23.004 1.00 17.37 357 ILE A CA 1
ATOM 2868 C C . ILE A 1 359 ? 34.425 -28.870 -21.496 1.00 22.65 357 ILE A C 1
ATOM 2869 O O . ILE A 1 359 ? 33.317 -28.594 -21.010 1.00 18.42 357 ILE A O 1
ATOM 2874 N N . LEU A 1 360 ? 35.511 -29.054 -20.755 1.00 13.80 358 LEU A N 1
ATOM 2875 C CA . LEU A 1 360 ? 35.490 -28.848 -19.310 1.00 14.74 358 LEU A CA 1
ATOM 2876 C C . LEU A 1 360 ? 35.325 -27.368 -19.012 1.00 15.65 358 LEU A C 1
ATOM 2877 O O . LEU A 1 360 ? 36.034 -26.533 -19.569 1.00 15.51 358 LEU A O 1
ATOM 2882 N N . ARG A 1 361 ? 34.346 -27.034 -18.179 1.00 12.82 359 ARG A N 1
ATOM 2883 C CA . ARG A 1 361 ? 34.280 -25.687 -17.616 1.00 14.17 359 ARG A CA 1
ATOM 2884 C C . ARG A 1 361 ? 34.389 -25.835 -16.112 1.00 15.09 359 ARG A C 1
ATOM 2885 O O . ARG A 1 361 ? 33.397 -26.104 -15.422 1.00 15.20 359 ARG A O 1
ATOM 2893 N N . LEU A 1 362 ? 35.620 -25.684 -15.627 1.00 13.42 360 LEU A N 1
ATOM 2894 C CA . LEU A 1 362 ? 35.999 -26.077 -14.272 1.00 13.50 360 LEU A CA 1
ATOM 2895 C C . LEU A 1 362 ? 36.017 -24.910 -13.297 1.00 14.15 360 LEU A C 1
ATOM 2896 O O . LEU A 1 362 ? 36.703 -23.904 -13.526 1.00 17.00 360 LEU A O 1
ATOM 2901 N N . HIS A 1 363 ? 35.278 -25.061 -12.209 1.00 13.72 361 HIS A N 1
ATOM 2902 C CA . HIS A 1 363 ? 35.343 -24.142 -11.074 1.00 15.06 361 HIS A CA 1
ATOM 2903 C C . HIS A 1 363 ? 36.540 -24.545 -10.225 1.00 14.56 361 HIS A C 1
ATOM 2904 O O . HIS A 1 363 ? 36.493 -25.574 -9.546 1.00 15.44 361 HIS A O 1
ATOM 2911 N N . LEU A 1 364 ? 37.606 -23.744 -10.295 1.00 14.15 362 LEU A N 1
ATOM 2912 C CA . LEU A 1 364 ? 38.877 -24.011 -9.633 1.00 9.31 362 LEU A CA 1
ATOM 2913 C C . LEU A 1 364 ? 38.977 -23.185 -8.358 1.00 16.68 362 LEU A C 1
ATOM 2914 O O . LEU A 1 364 ? 39.188 -21.970 -8.420 1.00 19.39 362 LEU A O 1
ATOM 2919 N N . PRO A 1 365 ? 38.828 -23.832 -7.190 1.00 19.06 363 PRO A N 1
ATOM 2920 C CA . PRO A 1 365 ? 38.721 -23.048 -5.953 1.00 17.15 363 PRO A CA 1
ATOM 2921 C C . PRO A 1 365 ? 40.023 -22.394 -5.492 1.00 15.11 363 PRO A C 1
ATOM 2922 O O . PRO A 1 365 ? 41.127 -22.899 -5.737 1.00 17.51 363 PRO A O 1
ATOM 2926 N N . ASN A 1 366 ? 39.859 -21.251 -4.839 1.00 16.78 364 ASN A N 1
ATOM 2927 C CA . ASN A 1 366 ? 40.857 -20.691 -3.930 1.00 21.10 364 ASN A CA 1
ATOM 2928 C C . ASN A 1 366 ? 41.534 -21.815 -3.151 1.00 18.50 364 ASN A C 1
ATOM 2929 O O . ASN A 1 366 ? 40.849 -22.638 -2.565 1.00 17.35 364 ASN A O 1
ATOM 2934 N N . GLY A 1 367 ? 42.863 -21.865 -3.167 1.00 19.48 365 GLY A N 1
ATOM 2935 C CA . GLY A 1 367 ? 43.583 -22.853 -2.376 1.00 18.53 365 GLY A CA 1
ATOM 2936 C C . GLY A 1 367 ? 44.026 -24.103 -3.117 1.00 19.11 365 GLY A C 1
ATOM 2937 O O . GLY A 1 367 ? 44.788 -24.914 -2.572 1.00 19.98 365 GLY A O 1
ATOM 2938 N N . SER A 1 368 ? 43.560 -24.265 -4.351 1.00 17.56 366 SER A N 1
ATOM 2939 C CA . SER A 1 368 ? 43.970 -25.389 -5.203 1.00 13.98 366 SER A CA 1
ATOM 2940 C C . SER A 1 368 ? 45.473 -25.381 -5.524 1.00 14.38 366 SER A C 1
ATOM 2941 O O . SER A 1 368 ? 46.068 -24.332 -5.783 1.00 13.32 366 SER A O 1
ATOM 2944 N N . ASN A 1 369 ? 46.088 -26.554 -5.540 1.00 14.70 367 ASN A N 1
ATOM 2945 C CA . ASN A 1 369 ? 47.489 -26.639 -5.944 1.00 18.60 367 ASN A CA 1
ATOM 2946 C C . ASN A 1 369 ? 47.583 -26.649 -7.467 1.00 20.35 367 ASN A C 1
ATOM 2947 O O . ASN A 1 369 ? 47.497 -27.705 -8.107 1.00 16.83 367 ASN A O 1
ATOM 2952 N N . ALA A 1 370 ? 47.744 -25.452 -8.031 1.00 14.80 368 ALA A N 1
ATOM 2953 C CA . ALA A 1 370 ? 47.744 -25.215 -9.472 1.00 13.61 368 ALA A CA 1
ATOM 2954 C C . ALA A 1 370 ? 48.513 -23.939 -9.737 1.00 13.12 368 ALA A C 1
ATOM 2955 O O . ALA A 1 370 ? 48.630 -23.092 -8.833 1.00 19.34 368 ALA A O 1
ATOM 2957 N N . ALA A 1 371 ? 49.058 -23.789 -10.943 1.00 13.67 369 ALA A N 1
ATOM 2958 C CA . ALA A 1 371 ? 49.796 -22.571 -11.286 1.00 17.53 369 ALA A CA 1
ATOM 2959 C C . ALA A 1 371 ? 49.484 -22.095 -12.700 1.00 18.61 369 ALA A C 1
ATOM 2960 O O . ALA A 1 371 ? 49.207 -22.907 -13.592 1.00 16.63 369 ALA A O 1
ATOM 2962 N N . TYR A 1 372 ? 49.512 -20.775 -12.895 1.00 17.91 370 TYR A N 1
ATOM 2963 C CA . TYR A 1 372 ? 49.445 -20.187 -14.229 1.00 20.64 370 TYR A CA 1
ATOM 2964 C C . TYR A 1 372 ? 50.834 -20.302 -14.827 1.00 17.89 370 TYR A C 1
ATOM 2965 O O . TYR A 1 372 ? 51.691 -19.434 -14.623 1.00 20.70 370 TYR A O 1
ATOM 2974 N N . VAL A 1 373 ? 51.068 -21.376 -15.573 1.00 23.50 371 VAL A N 1
ATOM 2975 C CA . VAL A 1 373 ? 52.426 -21.720 -15.970 1.00 26.15 371 VAL A CA 1
ATOM 2976 C C . VAL A 1 373 ? 52.898 -20.886 -17.163 1.00 25.92 371 VAL A C 1
ATOM 2977 O O . VAL A 1 373 ? 54.095 -20.780 -17.406 1.00 26.17 371 VAL A O 1
ATOM 2981 N N . SER A 1 374 ? 51.955 -20.269 -17.877 1.00 21.80 372 SER A N 1
ATOM 2982 C CA . SER A 1 374 ? 52.278 -19.465 -19.052 1.00 21.95 372 SER A CA 1
ATOM 2983 C C . SER A 1 374 ? 52.975 -18.130 -18.751 1.00 27.10 372 SER A C 1
ATOM 2984 O O . SER A 1 374 ? 53.286 -17.385 -19.682 1.00 28.78 372 SER A O 1
ATOM 2987 N N . VAL A 1 375 ? 53.223 -17.820 -17.479 1.00 32.07 373 VAL A N 1
ATOM 2988 C CA . VAL A 1 375 ? 54.032 -16.640 -17.151 1.00 36.23 373 VAL A CA 1
ATOM 2989 C C . VAL A 1 375 ? 55.470 -16.873 -17.567 1.00 40.96 373 VAL A C 1
ATOM 2990 O O . VAL A 1 375 ? 56.212 -15.925 -17.852 1.00 41.71 373 VAL A O 1
ATOM 2994 N N . ALA A 1 376 ? 55.856 -18.146 -17.591 1.00 37.22 374 ALA A N 1
ATOM 2995 C CA . ALA A 1 376 ? 57.211 -18.538 -17.961 1.00 45.30 374 ALA A CA 1
ATOM 2996 C C . ALA A 1 376 ? 57.523 -18.102 -19.381 1.00 35.10 374 ALA A C 1
ATOM 2997 O O . ALA A 1 376 ? 56.623 -18.012 -20.214 1.00 42.79 374 ALA A O 1
ATOM 2999 N N . GLU A 1 377 ? 58.795 -17.814 -19.644 1.00 38.18 375 GLU A N 1
ATOM 3000 C CA . GLU A 1 377 ? 59.238 -17.450 -20.982 1.00 47.20 375 GLU A CA 1
ATOM 3001 C C . GLU A 1 377 ? 58.881 -18.539 -21.985 1.00 48.68 375 GLU A C 1
ATOM 3002 O O . GLU A 1 377 ? 59.062 -19.725 -21.712 1.00 55.81 375 GLU A O 1
ATOM 3008 N N . GLY A 1 378 ? 58.374 -18.138 -23.142 1.00 42.71 376 GLY A N 1
ATOM 3009 C CA . GLY A 1 378 ? 58.176 -19.078 -24.223 1.00 38.76 376 GLY A CA 1
ATOM 3010 C C . GLY A 1 378 ? 56.751 -19.534 -24.407 1.00 37.74 376 GLY A C 1
ATOM 3011 O O . GLY A 1 378 ? 56.486 -20.411 -25.227 1.00 38.49 376 GLY A O 1
ATOM 3012 N N . TYR A 1 379 ? 55.835 -18.944 -23.645 1.00 38.15 377 TYR A N 1
ATOM 3013 C CA . TYR A 1 379 ? 54.417 -19.264 -23.774 1.00 39.16 377 TYR A CA 1
ATOM 3014 C C . TYR A 1 379 ? 53.589 -18.015 -24.036 1.00 38.37 377 TYR A C 1
ATOM 3015 O O . TYR A 1 379 ? 52.609 -17.735 -23.351 1.00 28.96 377 TYR A O 1
ATOM 3024 N N . LYS A 1 380 ? 54.012 -17.255 -25.044 1.00 47.99 378 LYS A N 1
ATOM 3025 C CA . LYS A 1 380 ? 53.151 -16.242 -25.626 1.00 56.47 378 LYS A CA 1
ATOM 3026 C C . LYS A 1 380 ? 52.036 -16.992 -26.344 1.00 59.25 378 LYS A C 1
ATOM 3027 O O . LYS A 1 380 ? 52.269 -18.084 -26.878 1.00 61.96 378 LYS A O 1
ATOM 3033 N N . ASN A 1 381 ? 50.834 -16.415 -26.321 1.00 55.65 379 ASN A N 1
ATOM 3034 C CA . ASN A 1 381 ? 49.619 -17.022 -26.876 1.00 50.70 379 ASN A CA 1
ATOM 3035 C C . ASN A 1 381 ? 49.114 -18.213 -26.058 1.00 40.81 379 ASN A C 1
ATOM 3036 O O . ASN A 1 381 ? 48.127 -18.853 -26.421 1.00 38.07 379 ASN A O 1
ATOM 3041 N N . GLU A 1 382 ? 49.779 -18.506 -24.946 1.00 36.91 380 GLU A N 1
ATOM 3042 C CA . GLU A 1 382 ? 49.324 -19.575 -24.070 1.00 30.19 380 GLU A CA 1
ATOM 3043 C C . GLU A 1 382 ? 48.790 -18.968 -22.770 1.00 32.79 380 GLU A C 1
ATOM 3044 O O . GLU A 1 382 ? 49.244 -17.901 -22.336 1.00 30.65 380 GLU A O 1
ATOM 3050 N N . TYR A 1 383 ? 47.811 -19.642 -22.170 1.00 22.64 381 TYR A N 1
ATOM 3051 C CA . TYR A 1 383 ? 47.085 -19.113 -21.015 1.00 24.73 381 TYR A CA 1
ATOM 3052 C C . TYR A 1 383 ? 46.720 -20.268 -20.093 1.00 28.93 381 TYR A C 1
ATOM 3053 O O . TYR A 1 383 ? 45.570 -20.392 -19.642 1.00 18.73 381 TYR A O 1
ATOM 3062 N N . GLU A 1 384 ? 47.718 -21.106 -19.810 1.00 19.52 382 GLU A N 1
ATOM 3063 C CA . GLU A 1 384 ? 47.495 -22.375 -19.146 1.00 16.75 382 GLU A CA 1
ATOM 3064 C C . GLU A 1 384 ? 47.583 -22.296 -17.625 1.00 18.78 382 GLU A C 1
ATOM 3065 O O . GLU A 1 384 ? 48.515 -21.694 -17.052 1.00 15.18 382 GLU A O 1
ATOM 3071 N N . VAL A 1 385 ? 46.604 -22.913 -16.977 1.00 17.78 383 VAL A N 1
ATOM 3072 C CA . VAL A 1 385 ? 46.713 -23.253 -15.570 1.00 18.38 383 VAL A CA 1
ATOM 3073 C C . VAL A 1 385 ? 46.879 -24.758 -15.477 1.00 20.57 383 VAL A C 1
ATOM 3074 O O . VAL A 1 385 ? 46.026 -25.517 -15.939 1.00 16.66 383 VAL A O 1
ATOM 3078 N N . LEU A 1 386 ? 48.009 -25.178 -14.913 1.00 14.53 384 LEU A N 1
ATOM 3079 C CA . LEU A 1 386 ? 48.318 -26.593 -14.744 1.00 14.11 384 LEU A CA 1
ATOM 3080 C C . LEU A 1 386 ? 47.976 -27.026 -13.324 1.00 18.16 384 LEU A C 1
ATOM 3081 O O . LEU A 1 386 ? 48.457 -26.445 -12.355 1.00 17.29 384 LEU A O 1
ATOM 3086 N N . ILE A 1 387 ? 47.152 -28.061 -13.199 1.00 14.39 385 ILE A N 1
ATOM 3087 C CA . ILE A 1 387 ? 46.643 -28.498 -11.901 1.00 13.12 385 ILE A CA 1
ATOM 3088 C C . ILE A 1 387 ? 47.385 -29.757 -11.456 1.00 14.19 385 ILE A C 1
ATOM 3089 O O . ILE A 1 387 ? 47.675 -30.622 -12.296 1.00 19.09 385 ILE A O 1
ATOM 3094 N N . ASP A 1 388 ? 47.700 -29.846 -10.157 1.00 14.56 386 ASP A N 1
ATOM 3095 C CA . ASP A 1 388 ? 48.409 -30.984 -9.579 1.00 18.98 386 ASP A CA 1
ATOM 3096 C C . ASP A 1 388 ? 47.644 -32.293 -9.796 1.00 16.18 386 ASP A C 1
ATOM 3097 O O . ASP A 1 388 ? 46.418 -32.306 -9.933 1.00 18.23 386 ASP A O 1
ATOM 3102 N N . HIS A 1 389 ? 48.377 -33.398 -9.852 1.00 20.02 387 HIS A N 1
ATOM 3103 C CA . HIS A 1 389 ? 47.723 -34.694 -9.998 1.00 24.32 387 HIS A CA 1
ATOM 3104 C C . HIS A 1 389 ? 46.948 -35.066 -8.729 1.00 24.72 387 HIS A C 1
ATOM 3105 O O . HIS A 1 389 ? 47.252 -34.578 -7.638 1.00 20.37 387 HIS A O 1
ATOM 3112 N N . GLY A 1 390 ? 45.933 -35.914 -8.875 1.00 21.55 388 GLY A N 1
ATOM 3113 C CA . GLY A 1 390 ? 45.304 -36.524 -7.719 1.00 22.99 388 GLY A CA 1
ATOM 3114 C C . GLY A 1 390 ? 44.107 -35.794 -7.141 1.00 18.70 388 GLY A C 1
ATOM 3115 O O . GLY A 1 390 ? 43.690 -36.095 -6.028 1.00 21.28 388 GLY A O 1
ATOM 3116 N N . TYR A 1 391 ? 43.563 -34.830 -7.873 1.00 21.48 389 TYR A N 1
ATOM 3117 C CA . TYR A 1 391 ? 42.297 -34.200 -7.473 1.00 19.53 389 TYR A CA 1
ATOM 3118 C C . TYR A 1 391 ? 41.159 -34.983 -8.096 1.00 19.44 389 TYR A C 1
ATOM 3119 O O . TYR A 1 391 ? 41.385 -36.044 -8.670 1.00 21.26 389 TYR A O 1
ATOM 3128 N N . SER A 1 392 ? 39.943 -34.452 -7.989 1.00 20.04 390 SER A N 1
ATOM 3129 C CA . SER A 1 392 ? 38.758 -35.062 -8.595 1.00 22.99 390 SER A CA 1
ATOM 3130 C C . SER A 1 392 ? 37.861 -34.006 -9.219 1.00 21.85 390 SER A C 1
ATOM 3131 O O . SER A 1 392 ? 37.905 -32.839 -8.829 1.00 21.89 390 SER A O 1
ATOM 3134 N N . TYR A 1 393 ? 37.052 -34.424 -10.186 1.00 16.86 391 TYR A N 1
ATOM 3135 C CA . TYR A 1 393 ? 35.991 -33.591 -10.739 1.00 17.06 391 TYR A CA 1
ATOM 3136 C C . TYR A 1 393 ? 34.667 -33.973 -10.109 1.00 16.67 391 TYR A C 1
ATOM 3137 O O . TYR A 1 393 ? 34.316 -35.154 -10.093 1.00 20.22 391 TYR A O 1
ATOM 3146 N N . LYS A 1 394 ? 33.932 -32.995 -9.587 1.00 15.20 392 LYS A N 1
ATOM 3147 C CA . LYS A 1 394 ? 32.540 -33.213 -9.234 1.00 15.42 392 LYS A CA 1
ATOM 3148 C C . LYS A 1 394 ? 31.719 -32.665 -10.405 1.00 17.10 392 LYS A C 1
ATOM 3149 O O . LYS A 1 394 ? 31.782 -31.467 -10.708 1.00 17.31 392 LYS A O 1
ATOM 3155 N N . ILE A 1 395 ? 30.981 -33.538 -11.090 1.00 16.10 393 ILE A N 1
ATOM 3156 C CA . ILE A 1 395 ? 30.273 -33.127 -12.306 1.00 12.96 393 ILE A CA 1
ATOM 3157 C C . ILE A 1 395 ? 28.956 -32.436 -11.933 1.00 14.83 393 ILE A C 1
ATOM 3158 O O . ILE A 1 395 ? 28.094 -33.031 -11.298 1.00 15.33 393 ILE A O 1
ATOM 3163 N N . ASP A 1 396 ? 28.829 -31.163 -12.304 1.00 15.78 394 ASP A N 1
ATOM 3164 C CA . ASP A 1 396 ? 27.739 -30.313 -11.840 1.00 14.21 394 ASP A CA 1
ATOM 3165 C C . ASP A 1 396 ? 26.665 -30.124 -12.916 1.00 18.20 394 ASP A C 1
ATOM 3166 O O . ASP A 1 396 ? 25.469 -30.085 -12.619 1.00 17.14 394 ASP A O 1
ATOM 3171 N N . ASN A 1 397 ? 27.100 -29.972 -14.166 1.00 18.27 395 ASN A N 1
ATOM 3172 C CA . ASN A 1 397 ? 26.147 -29.880 -15.266 1.00 23.38 395 ASN A CA 1
ATOM 3173 C C . ASN A 1 397 ? 26.759 -30.303 -16.590 1.00 19.98 395 ASN A C 1
ATOM 3174 O O . ASN A 1 397 ? 27.991 -30.335 -16.764 1.00 18.40 395 ASN A O 1
ATOM 3179 N N . ILE A 1 398 ? 25.871 -30.612 -17.526 1.00 22.68 396 ILE A N 1
ATOM 3180 C CA . ILE A 1 398 ? 26.263 -30.996 -18.867 1.00 21.68 396 ILE A CA 1
ATOM 3181 C C . ILE A 1 398 ? 25.344 -30.260 -19.823 1.00 22.98 396 ILE A C 1
ATOM 3182 O O . ILE A 1 398 ? 24.120 -30.403 -19.751 1.00 21.68 396 ILE A O 1
ATOM 3187 N N . THR A 1 399 ? 25.925 -29.431 -20.683 1.00 19.48 397 THR A N 1
ATOM 3188 C CA . THR A 1 399 ? 25.135 -28.577 -21.553 1.00 18.35 397 THR A CA 1
ATOM 3189 C C . THR A 1 399 ? 25.570 -28.739 -23.010 1.00 22.36 397 THR A C 1
ATOM 3190 O O . THR A 1 399 ? 26.708 -28.432 -23.374 1.00 20.41 397 THR A O 1
ATOM 3194 N N . GLU A 1 400 ? 24.670 -29.229 -23.849 1.00 18.38 398 GLU A N 1
ATOM 3195 C CA . GLU A 1 400 ? 25.025 -29.436 -25.248 1.00 24.22 398 GLU A CA 1
ATOM 3196 C C . GLU A 1 400 ? 24.949 -28.139 -26.051 1.00 24.97 398 GLU A C 1
ATOM 3197 O O . GLU A 1 400 ? 24.092 -27.291 -25.801 1.00 24.16 398 GLU A O 1
ATOM 3203 N N . TYR A 1 401 ? 25.864 -27.963 -27.001 1.00 18.15 399 TYR A N 1
ATOM 3204 C CA . TYR A 1 401 ? 25.627 -26.976 -28.054 1.00 27.40 399 TYR A CA 1
ATOM 3205 C C . TYR A 1 401 ? 26.191 -27.514 -29.350 1.00 20.01 399 TYR A C 1
ATOM 3206 O O . TYR A 1 401 ? 26.961 -28.469 -29.351 1.00 26.66 399 TYR A O 1
ATOM 3215 N N . TYR A 1 402 ? 25.790 -26.912 -30.452 1.00 19.95 400 TYR A N 1
ATOM 3216 C CA . TYR A 1 402 ? 26.216 -27.392 -31.751 1.00 27.69 400 TYR A CA 1
ATOM 3217 C C . TYR A 1 402 ? 27.325 -26.520 -32.321 1.00 29.48 400 TYR A C 1
ATOM 3218 O O . TYR A 1 402 ? 27.097 -25.356 -32.644 1.00 24.92 400 TYR A O 1
ATOM 3227 N N . ASP A 1 403 ? 28.527 -27.088 -32.414 1.00 23.88 401 ASP A N 1
ATOM 3228 C CA . ASP A 1 403 ? 29.645 -26.437 -33.101 1.00 24.08 401 ASP A CA 1
ATOM 3229 C C . ASP A 1 403 ? 29.496 -26.685 -34.589 1.00 29.14 401 ASP A C 1
ATOM 3230 O O . ASP A 1 403 ? 29.788 -27.782 -35.074 1.00 24.46 401 ASP A O 1
ATOM 3235 N N . GLU A 1 404 ? 29.059 -25.657 -35.310 1.00 30.60 402 GLU A N 1
ATOM 3236 C CA . GLU A 1 404 ? 28.724 -25.779 -36.725 1.00 28.15 402 GLU A CA 1
ATOM 3237 C C . GLU A 1 404 ? 29.940 -25.623 -37.622 1.00 29.30 402 GLU A C 1
ATOM 3238 O O . GLU A 1 404 ? 29.858 -25.816 -38.833 1.00 27.99 402 GLU A O 1
ATOM 3244 N N . SER A 1 405 ? 31.069 -25.265 -37.026 1.00 27.37 403 SER A N 1
ATOM 3245 C CA . SER A 1 405 ? 32.266 -24.959 -37.802 1.00 28.47 403 SER A CA 1
ATOM 3246 C C . SER A 1 405 ? 32.920 -26.215 -38.372 1.00 26.26 403 SER A C 1
ATOM 3247 O O . SER A 1 405 ? 32.909 -27.296 -37.751 1.00 25.98 403 SER A O 1
ATOM 3250 N N . SER A 1 406 ? 33.505 -26.047 -39.551 1.00 27.01 404 SER A N 1
ATOM 3251 C CA . SER A 1 406 ? 34.244 -27.104 -40.216 1.00 33.34 404 SER A CA 1
ATOM 3252 C C . SER A 1 406 ? 35.440 -27.559 -39.385 1.00 29.56 404 SER A C 1
ATOM 3253 O O . SER A 1 406 ? 35.631 -28.755 -39.164 1.00 31.21 404 SER A O 1
ATOM 3256 N N . LEU A 1 407 ? 36.244 -26.616 -38.905 1.00 29.31 405 LEU A N 1
ATOM 3257 C CA . LEU A 1 407 ? 37.424 -26.986 -38.134 1.00 26.78 405 LEU A CA 1
ATOM 3258 C C . LEU A 1 407 ? 37.048 -27.525 -36.753 1.00 24.38 405 LEU A C 1
ATOM 3259 O O . LEU A 1 407 ? 37.789 -28.298 -36.145 1.00 27.32 405 LEU A O 1
ATOM 3264 N N . GLY A 1 408 ? 35.881 -27.125 -36.261 1.00 26.95 406 GLY A N 1
ATOM 3265 C CA . GLY A 1 408 ? 35.406 -27.564 -34.960 1.00 23.26 406 GLY A CA 1
ATOM 3266 C C . GLY A 1 408 ? 34.794 -28.950 -35.014 1.00 26.73 406 GLY A C 1
ATOM 3267 O O . GLY A 1 408 ? 34.596 -29.586 -33.983 1.00 24.76 406 GLY A O 1
ATOM 3268 N N . GLY A 1 409 ? 34.481 -29.412 -36.220 1.00 27.77 407 GLY A N 1
ATOM 3269 C CA . GLY A 1 409 ? 34.006 -30.774 -36.413 1.00 33.69 407 GLY A CA 1
ATOM 3270 C C . GLY A 1 409 ? 32.536 -30.965 -36.752 1.00 31.10 407 GLY A C 1
ATOM 3271 O O . GLY A 1 409 ? 32.072 -32.106 -36.827 1.00 31.48 407 GLY A O 1
ATOM 3272 N N . LYS A 1 410 ? 31.808 -29.865 -36.953 1.00 26.57 408 LYS A N 1
ATOM 3273 C CA . LYS A 1 410 ? 30.383 -29.921 -37.322 1.00 32.28 408 LYS A CA 1
ATOM 3274 C C . LYS A 1 410 ? 29.636 -30.925 -36.457 1.00 32.62 408 LYS A C 1
ATOM 3275 O O . LYS A 1 410 ? 29.013 -31.862 -36.972 1.00 31.47 408 LYS A O 1
ATOM 3281 N N . THR A 1 411 ? 29.730 -30.741 -35.145 1.00 27.86 409 THR A N 1
ATOM 3282 C CA . THR A 1 411 ? 29.147 -31.684 -34.199 1.00 27.47 409 THR A CA 1
ATOM 3283 C C . THR A 1 411 ? 28.592 -31.014 -32.948 1.00 24.44 409 THR A C 1
ATOM 3284 O O . THR A 1 411 ? 29.044 -29.940 -32.531 1.00 24.75 409 THR A O 1
ATOM 3288 N N . ASN A 1 412 ? 27.610 -31.664 -32.335 1.00 25.34 410 ASN A N 1
ATOM 3289 C CA . ASN A 1 412 ? 27.268 -31.335 -30.966 1.00 27.42 410 ASN A CA 1
ATOM 3290 C C . ASN A 1 412 ? 28.450 -31.583 -30.034 1.00 27.32 410 ASN A C 1
ATOM 3291 O O . ASN A 1 412 ? 29.152 -32.598 -30.136 1.00 24.86 410 ASN A O 1
ATOM 3296 N N . LYS A 1 413 ? 28.661 -30.642 -29.125 1.00 22.80 411 LYS A N 1
ATOM 3297 C CA . LYS A 1 413 ? 29.689 -30.760 -28.108 1.00 19.80 411 LYS A CA 1
ATOM 3298 C C . LYS A 1 413 ? 29.066 -30.608 -26.724 1.00 24.42 411 LYS A C 1
ATOM 3299 O O . LYS A 1 413 ? 27.957 -30.066 -26.595 1.00 25.26 411 LYS A O 1
ATOM 3305 N N . LEU A 1 414 ? 29.757 -31.090 -25.696 1.00 17.02 412 LEU A N 1
ATOM 3306 C CA . LEU A 1 414 ? 29.242 -31.004 -24.327 1.00 15.05 412 LEU A CA 1
ATOM 3307 C C . LEU A 1 414 ? 30.086 -30.100 -23.446 1.00 13.17 412 LEU A C 1
ATOM 3308 O O . LEU A 1 414 ? 31.276 -30.335 -23.235 1.00 18.28 412 LEU A O 1
ATOM 3313 N N . ILE A 1 415 ? 29.444 -29.065 -22.933 1.00 16.95 413 ILE A N 1
ATOM 3314 C CA . ILE A 1 415 ? 30.044 -28.207 -21.934 1.00 14.28 413 ILE A CA 1
ATOM 3315 C C . ILE A 1 415 ? 29.844 -28.873 -20.575 1.00 20.35 413 ILE A C 1
ATOM 3316 O O . ILE A 1 415 ? 28.710 -29.043 -20.122 1.00 20.39 413 ILE A O 1
ATOM 3321 N N . ILE A 1 416 ? 30.939 -29.272 -19.945 1.00 15.00 414 ILE A N 1
ATOM 3322 C CA . ILE A 1 416 ? 30.859 -30.057 -18.712 1.00 16.17 414 ILE A CA 1
ATOM 3323 C C . ILE A 1 416 ? 31.276 -29.176 -17.546 1.00 18.62 414 ILE A C 1
ATOM 3324 O O . ILE A 1 416 ? 32.466 -29.003 -17.267 1.00 17.22 414 ILE A O 1
ATOM 3329 N N . ASP A 1 417 ? 30.283 -28.580 -16.895 1.00 15.59 415 ASP A N 1
ATOM 3330 C CA . ASP A 1 417 ? 30.539 -27.774 -15.703 1.00 11.92 415 ASP A CA 1
ATOM 3331 C C . ASP A 1 417 ? 30.910 -28.681 -14.552 1.00 13.85 415 ASP A C 1
ATOM 3332 O O . ASP A 1 417 ? 30.173 -29.609 -14.227 1.00 14.21 415 ASP A O 1
ATOM 3337 N N . ALA A 1 418 ? 32.060 -28.423 -13.942 1.00 16.17 416 ALA A N 1
ATOM 3338 C CA . ALA A 1 418 ? 32.545 -29.269 -12.871 1.00 19.70 416 ALA A CA 1
ATOM 3339 C C . ALA A 1 418 ? 33.183 -28.411 -11.801 1.00 17.44 416 ALA A C 1
ATOM 3340 O O . ALA A 1 418 ? 33.535 -27.258 -12.048 1.00 16.70 416 ALA A O 1
ATOM 3342 N N . THR A 1 419 ? 33.315 -28.985 -10.613 1.00 18.98 417 THR A N 1
ATOM 3343 C CA . THR A 1 419 ? 34.048 -28.356 -9.514 1.00 18.85 417 THR A CA 1
ATOM 3344 C C . THR A 1 419 ? 35.236 -29.234 -9.155 1.00 17.27 417 THR A C 1
ATOM 3345 O O . THR A 1 419 ? 35.070 -30.450 -8.983 1.00 18.42 417 THR A O 1
ATOM 3349 N N . LEU A 1 420 ? 36.427 -28.642 -9.048 1.00 14.84 418 LEU A N 1
ATOM 3350 C CA . LEU A 1 420 ? 37.595 -29.391 -8.606 1.00 15.91 418 LEU A CA 1
ATOM 3351 C C . LEU A 1 420 ? 37.494 -29.651 -7.104 1.00 22.29 418 LEU A C 1
ATOM 3352 O O . LEU A 1 420 ? 37.337 -28.720 -6.296 1.00 20.94 418 LEU A O 1
ATOM 3357 N N . ILE A 1 421 ? 37.554 -30.922 -6.721 1.00 20.79 419 ILE A N 1
ATOM 3358 C CA . ILE A 1 421 ? 37.505 -31.255 -5.302 1.00 24.66 419 ILE A CA 1
ATOM 3359 C C . ILE A 1 421 ? 38.735 -32.068 -4.879 1.00 25.64 419 ILE A C 1
ATOM 3360 O O . ILE A 1 421 ? 39.351 -32.850 -5.637 1.00 21.14 419 ILE A O 1
#

CATH classification: 3.90.176.10 (+1 more: 3.90.176.10)

Secondary structure (DSSP, 8-state):
-HHHHHS-S--TT-HHHHHHHHHHHHHHHHTT--HHHHHHHHHHHHHHHHHHHHHHHHHHS-TT----HHHHHHHHHHHHHHTTSB-SS-EEEEEEE-GGGGT--S--B-SS-TTSB-HHHHHHHHHHHTT-EEEPPS-EEEESS---S--SSSEEEEEEEPTT-BEEEE-S-SSS-EEEEPSS-EEEEEEEEEEEETTEEEEEEEEEEE-----TT-HHHHHHHHHHHHHHHHHH--HHHHHHHHHIIIIIHHHHHHHHHH----TTS-HHHHHHHHHHHHHHHTSS--SS-EEEEEEE-GGGGT--TT-GGG-TTSHHHHHHHHHHHTT-EEEE-S-EEEESS-S--GGGTT--EEEEEEE-TT-SEEEGGGSTT-TT--EEEEPTTEEEEEEEEEEEEE--TTTTSEEEEEEEEEE-